Protein AF-A0A7V5NA47-F1 (afdb_monomer)

Sequence (516 aa):
MKNMGRFKSIQMPLVVGGFSLALGGSVAASQQMGKDVLAVFSSAESVLSFDLTQDVLPRDEIRARLSCYEVNHVSVDSAEGKQKAASSGVFWAPTMIVYRGEKEARRIERCADPQLVATFLDGKELAQASATGGSGGAAGGASDFKEDQECQTDTLNDAPSGDLDIVRICAAITQNRLRVRLDVSDPPSVQSAPRFNVFIDADDNEDTGYATATFKGADYVLQGGFLYKFKGTTPAEWKFDTVGQASVEVKGTSLRLSVPLNLLSGVGREMRIWCGSQTPKWEPADWAPQDSPLIVTVPKQGTSAAATASPSPTTAQQSASPTPQRTAEPESPEKTQSVSQAPSSEKHSETGKSSTSALPPLEGTNVVSLSDPQGDASPGGLDIVSAQLATAGDKLVIRVECAAAPVLNGIHIFFNSDGDAATGYGDGTRSGADFMIEGNTLYKHQTSVGTAWGWDALGALSPAPQVKGNTVTYTIPRSRIGLAEGKKIKVWFATTDASWNTVDTLPDGEAATYPE

Mean predicted aligned error: 17.99 Å

Nearest PDB structures (foldseek):
  2fwe-assembly1_A  TM=8.437E-01  e=6.146E-04  Escherichia coli
  1a8l-assembly1_A  TM=7.038E-01  e=2.540E-02  Pyrococcus furiosus
  1j08-assembly8_H  TM=7.257E-01  e=3.748E-02  Pyrococcus horikoshii
  2qgv-assembly1_A  TM=5.757E-01  e=8.156E-02  Shigella flexneri 2a str. 301
  4gwr-assembly1_A  TM=6.514E-01  e=2.477E-01  Homo sapiens

Foldseek 3Di:
DDDDDDDDDDDDDDDPDDDDPPPVPDPPDDPPQDQWAKEWEAEPPDPLSCLQVPQACPFPLNVVLCVSHNYHYAYCVDPVSVVVCVVVVHQAPGKMFIGNRPDTLDIDHSDSDNVVSSCVSVVHDDPDPDLDDDDDDDDPDCPDPDPPWQKDADPPQQFPDQLQAFGMWIWEDDPQKIKIKTFTRFQNRSNQQQQKKKFKQFQPDQQDEADDPQGGRGQWIQGNQWIWGGDDPHNPDPDTFTQGGWDWHGDGRMIMTIGRNVSPPNGHQKMFIKMWGADPVRHTRDIPPRHGTRIYGDPPPPPPPPPDPDDDDDDDDDDDDDDDDDDDDDDDDDDDDDDDDDDDDDDDDDDDDPPPPPDDDDDAPLKDKFADDPPQFAVPFWAWGIKIWHDDDQKIKIKTFTPFFDDQQQKKKFKLLVQDQAFFADPVQEGRGQWMDGRQWIWGAPGGGDNDPHTDTSTGAVVGWDTDTRMIMGMHRCVVSNNDPQGKMFMKMFGADSNRDTRDITPPGYTDIRTD

Structure (mmCIF, N/CA/C/O backbone):
data_AF-A0A7V5NA47-F1
#
_entry.id   AF-A0A7V5NA47-F1
#
loop_
_atom_site.group_PDB
_atom_site.id
_atom_site.type_symbol
_atom_site.label_atom_id
_atom_site.label_alt_id
_atom_site.label_comp_id
_atom_site.label_asym_id
_atom_site.label_entity_id
_atom_site.label_seq_id
_atom_site.pdbx_PDB_ins_code
_atom_site.Cartn_x
_atom_site.Cartn_y
_atom_site.Cartn_z
_atom_site.occupancy
_atom_site.B_iso_or_equiv
_atom_site.auth_seq_id
_atom_site.auth_comp_id
_atom_site.auth_asym_id
_atom_site.auth_atom_id
_atom_site.pdbx_PDB_model_num
ATOM 1 N N . MET A 1 1 ? -12.565 60.448 46.021 1.00 34.97 1 MET A N 1
ATOM 2 C CA . MET A 1 1 ? -13.467 59.968 44.952 1.00 34.97 1 MET A CA 1
ATOM 3 C C . MET A 1 1 ? -13.123 58.514 44.648 1.00 34.97 1 MET A C 1
ATOM 5 O O . MET A 1 1 ? -11.970 58.256 44.353 1.00 34.97 1 MET A O 1
ATOM 9 N N . LYS A 1 2 ? -14.129 57.631 44.788 1.00 37.38 2 LYS A N 1
ATOM 10 C CA . LYS A 1 2 ? -14.298 56.240 44.291 1.00 37.38 2 LYS A CA 1
ATOM 11 C C . LYS A 1 2 ? -13.161 55.229 44.567 1.00 37.38 2 LYS A C 1
ATOM 13 O O . LYS A 1 2 ? -12.129 55.268 43.924 1.00 37.38 2 LYS A O 1
ATOM 18 N N . ASN A 1 3 ? -13.243 54.424 45.630 1.00 28.73 3 ASN A N 1
ATOM 19 C CA . ASN A 1 3 ? -14.014 53.171 45.840 1.00 28.73 3 ASN A CA 1
ATOM 20 C C . ASN A 1 3 ? -13.321 51.875 45.365 1.00 28.73 3 ASN A C 1
ATOM 22 O O . ASN A 1 3 ? -13.377 51.521 44.197 1.00 28.73 3 ASN A O 1
ATOM 26 N N . MET A 1 4 ? -12.732 51.190 46.356 1.00 30.77 4 MET A N 1
ATOM 27 C CA . MET A 1 4 ? -12.852 49.767 46.729 1.00 30.77 4 MET A CA 1
ATOM 28 C C . MET A 1 4 ? -13.273 48.711 45.689 1.00 30.77 4 MET A C 1
ATOM 30 O O . MET A 1 4 ? -14.346 48.791 45.102 1.00 30.77 4 MET A O 1
ATOM 34 N N . GLY A 1 5 ? -12.544 47.586 45.700 1.00 27.36 5 GLY A N 1
ATOM 35 C CA . GLY A 1 5 ? -13.022 46.284 45.220 1.00 27.36 5 GLY A CA 1
ATOM 36 C C . GLY A 1 5 ? -12.142 45.118 45.679 1.00 27.36 5 GLY A C 1
ATOM 37 O O . GLY A 1 5 ? -11.164 44.792 45.027 1.00 27.36 5 GLY A O 1
ATOM 38 N N . ARG A 1 6 ? -12.488 44.515 46.823 1.00 30.70 6 ARG A N 1
ATOM 39 C CA . ARG A 1 6 ? -11.855 43.329 47.432 1.00 30.70 6 ARG A CA 1
ATOM 40 C C . ARG A 1 6 ? -11.928 42.103 46.508 1.00 30.70 6 ARG A C 1
ATOM 42 O O . ARG A 1 6 ? -13.005 41.790 46.008 1.00 30.70 6 ARG A O 1
ATOM 49 N N . PHE A 1 7 ? -10.835 41.344 46.415 1.00 27.11 7 PHE A N 1
ATOM 50 C CA . PHE A 1 7 ? -10.847 39.965 45.916 1.00 27.11 7 PHE A CA 1
ATOM 51 C C . PHE A 1 7 ? -11.615 39.064 46.895 1.00 27.11 7 PHE A C 1
ATOM 53 O O . PHE A 1 7 ? -11.240 38.933 48.061 1.00 27.11 7 PHE A O 1
ATOM 60 N N . LYS A 1 8 ? -12.703 38.449 46.422 1.00 27.84 8 LYS A N 1
ATOM 61 C CA . LYS A 1 8 ? -13.332 37.296 47.074 1.00 27.84 8 LYS A CA 1
ATOM 62 C C . LYS A 1 8 ? -12.746 36.029 46.460 1.00 27.84 8 LYS A C 1
ATOM 64 O O . LYS A 1 8 ? -12.849 35.824 45.256 1.00 27.84 8 LYS A O 1
ATOM 69 N N . SER A 1 9 ? -12.173 35.192 47.318 1.00 26.95 9 SER A N 1
ATOM 70 C CA . SER A 1 9 ? -11.954 33.771 47.059 1.00 26.95 9 SER A CA 1
ATOM 71 C C . SER A 1 9 ? -13.299 33.119 46.729 1.00 26.95 9 SER A C 1
ATOM 73 O O . SER A 1 9 ? -14.250 33.235 47.506 1.00 26.95 9 SER A O 1
ATOM 75 N N . ILE A 1 10 ? -13.382 32.479 45.565 1.00 24.34 10 ILE A N 1
ATOM 76 C CA . ILE A 1 10 ? -14.465 31.564 45.213 1.00 24.34 10 ILE A CA 1
ATOM 77 C C . ILE A 1 10 ? -13.856 30.166 45.273 1.00 24.34 10 ILE A C 1
ATOM 79 O O . ILE A 1 10 ? -13.072 29.783 44.409 1.00 24.34 10 ILE A O 1
ATOM 83 N N . GLN A 1 11 ? -14.211 29.415 46.315 1.00 26.20 11 GLN A N 1
ATOM 84 C CA . GLN A 1 11 ? -14.132 27.960 46.275 1.00 26.20 11 GLN A CA 1
ATOM 85 C C . GLN A 1 11 ? -15.131 27.478 45.221 1.00 26.20 11 GLN A C 1
ATOM 87 O O . GLN A 1 11 ? -16.330 27.725 45.353 1.00 26.20 11 GLN A O 1
ATOM 92 N N . MET A 1 12 ? -14.644 26.807 44.179 1.00 22.86 12 MET A N 1
ATOM 93 C CA . MET A 1 12 ? -15.502 26.024 43.297 1.00 22.86 12 MET A CA 1
ATOM 94 C C . MET A 1 12 ? -15.641 24.605 43.859 1.00 22.86 12 MET A C 1
ATOM 96 O O . MET A 1 12 ? -14.634 24.012 44.256 1.00 22.86 12 MET A O 1
ATOM 100 N N . PRO A 1 13 ? -16.862 24.052 43.927 1.00 25.59 13 PRO A N 1
ATOM 101 C CA . PRO A 1 13 ? -17.058 22.673 44.330 1.00 25.59 13 PRO A CA 1
ATOM 102 C C . PRO A 1 13 ? -16.537 21.728 43.244 1.00 25.59 13 PRO A C 1
ATOM 104 O O . PRO A 1 13 ? -16.765 21.930 42.052 1.00 25.59 13 PRO A O 1
ATOM 107 N N . LEU A 1 14 ? -15.863 20.670 43.691 1.00 24.83 14 LEU A N 1
ATOM 108 C CA . LEU A 1 14 ? -15.558 19.486 42.903 1.00 24.83 14 LEU A CA 1
ATOM 109 C C . LEU A 1 14 ? -16.890 18.830 42.505 1.00 24.83 14 LEU A C 1
ATOM 111 O O . LEU A 1 14 ? -17.514 18.133 43.304 1.00 24.83 14 LEU A O 1
ATOM 115 N N . VAL A 1 15 ? -17.353 19.092 41.285 1.00 24.06 15 VAL A N 1
ATOM 116 C CA . VAL A 1 15 ? -18.479 18.373 40.686 1.00 24.06 15 VAL A CA 1
ATOM 117 C C . VAL A 1 15 ? -17.900 17.173 39.948 1.00 24.06 15 VAL A C 1
ATOM 119 O O . VAL A 1 15 ? -17.405 17.290 38.832 1.00 24.06 15 VAL A O 1
ATOM 122 N N . VAL A 1 16 ? -17.959 16.004 40.586 1.00 30.02 16 VAL A N 1
ATOM 123 C CA . VAL A 1 16 ? -17.860 14.713 39.896 1.00 30.02 16 VAL A CA 1
ATOM 124 C C . VAL A 1 16 ? -19.196 14.513 39.181 1.00 30.02 16 VAL A C 1
ATOM 126 O O . VAL A 1 16 ? -20.137 13.949 39.732 1.00 30.02 16 VAL A O 1
ATOM 129 N N . GLY A 1 17 ? -19.318 15.102 37.994 1.00 25.59 17 GLY A N 1
ATOM 130 C CA . GLY A 1 17 ? -20.499 14.993 37.147 1.00 25.59 17 GLY A CA 1
ATOM 131 C C . GLY A 1 17 ? -20.258 13.960 36.059 1.00 25.59 17 GLY A C 1
ATOM 132 O O . GLY A 1 17 ? -19.469 14.207 35.151 1.00 25.59 17 GLY A O 1
ATOM 133 N N . GLY A 1 18 ? -20.945 12.820 36.142 1.00 31.19 18 GLY A N 1
ATOM 134 C CA . GLY A 1 18 ? -21.136 11.946 34.989 1.00 31.19 18 GLY A CA 1
ATOM 135 C C . GLY A 1 18 ? -21.834 12.740 33.888 1.00 31.19 18 GLY A C 1
ATOM 136 O O . GLY A 1 18 ? -22.970 13.178 34.061 1.00 31.19 18 GLY A O 1
ATOM 137 N N . PHE A 1 19 ? -21.120 12.988 32.794 1.00 28.86 19 PHE A N 1
ATOM 138 C CA . PHE A 1 19 ? -21.652 13.667 31.621 1.00 28.86 19 PHE A CA 1
ATOM 139 C C . PHE A 1 19 ? -22.319 12.624 30.723 1.00 28.86 19 PHE A C 1
ATOM 141 O O . PHE A 1 19 ? -21.643 11.768 30.161 1.00 28.86 19 PHE A O 1
ATOM 148 N N . SER A 1 20 ? -23.646 12.698 30.612 1.00 31.33 20 SER A N 1
ATOM 149 C CA . SER A 1 20 ? -24.410 11.946 29.617 1.00 31.33 20 SER A CA 1
ATOM 150 C C . SER A 1 20 ? -24.349 12.696 28.286 1.00 31.33 20 SER A C 1
ATOM 152 O O . SER A 1 20 ? -24.571 13.911 28.226 1.00 31.33 20 SER A O 1
ATOM 154 N N . LEU A 1 21 ? -23.997 11.973 27.225 1.00 32.28 21 LEU A N 1
ATOM 155 C CA . LEU A 1 21 ? -24.004 12.457 25.850 1.00 32.28 21 LEU A CA 1
ATOM 156 C C . LEU A 1 21 ? -25.456 12.705 25.419 1.00 32.28 21 LEU A C 1
ATOM 158 O O . LEU A 1 21 ? -26.152 11.804 24.956 1.00 32.28 21 LEU A O 1
ATOM 162 N N . ALA A 1 22 ? -25.920 13.948 25.538 1.00 33.22 22 ALA A N 1
ATOM 163 C CA . ALA A 1 22 ? -27.143 14.380 24.877 1.00 33.22 22 ALA A CA 1
ATOM 164 C C . ALA A 1 22 ? -26.855 14.563 23.377 1.00 33.22 22 ALA A C 1
ATOM 166 O O . ALA A 1 22 ? -26.505 15.649 22.915 1.00 33.22 22 ALA A O 1
ATOM 167 N N . LEU A 1 23 ? -26.977 13.475 22.613 1.00 38.84 23 LEU A N 1
ATOM 168 C CA . LEU A 1 23 ? -27.131 13.537 21.162 1.00 38.84 23 LEU A CA 1
ATOM 169 C C . LEU A 1 23 ? -28.369 14.400 20.866 1.00 38.84 23 LEU A C 1
ATOM 171 O O . LEU A 1 23 ? -29.451 14.146 21.390 1.00 38.84 23 LEU A O 1
ATOM 175 N N . GLY A 1 24 ? -28.200 15.452 20.062 1.00 36.22 24 GLY A N 1
ATOM 176 C CA . GLY A 1 24 ? -29.215 16.467 19.731 1.00 36.22 24 GLY A CA 1
ATOM 177 C C . GLY A 1 24 ? -30.384 15.983 18.860 1.00 36.22 24 GLY A C 1
ATOM 178 O O . GLY A 1 24 ? -30.924 16.751 18.073 1.00 36.22 24 GLY A O 1
ATOM 179 N N . GLY A 1 25 ? -30.775 14.722 19.007 1.00 37.31 25 GLY A N 1
ATOM 180 C CA . GLY A 1 25 ? -32.021 14.125 18.552 1.00 37.31 25 GLY A CA 1
ATOM 181 C C . GLY A 1 25 ? -32.412 13.089 19.602 1.00 37.31 25 GLY A C 1
ATOM 182 O O . GLY A 1 25 ? -31.597 12.256 19.975 1.00 37.31 25 GLY A O 1
ATOM 183 N N . SER A 1 26 ? -33.618 13.194 20.152 1.00 37.66 26 SER A N 1
ATOM 184 C CA . SER A 1 26 ? -34.122 12.365 21.253 1.00 37.66 26 SER A CA 1
ATOM 185 C C . SER A 1 26 ? -33.936 10.851 21.015 1.00 37.66 26 SER A C 1
ATOM 187 O O . SER A 1 26 ? -34.783 10.219 20.389 1.00 37.66 26 SER A O 1
ATOM 189 N N . VAL A 1 27 ? -32.895 10.260 21.616 1.00 42.00 27 VAL A N 1
ATOM 190 C CA . VAL A 1 27 ? -32.717 8.798 21.808 1.00 42.00 27 VAL A CA 1
ATOM 191 C C . VAL A 1 27 ? -33.336 8.333 23.145 1.00 42.00 27 VAL A C 1
ATOM 193 O O . VAL A 1 27 ? -33.217 7.185 23.560 1.00 42.00 27 VAL A O 1
ATOM 196 N N . ALA A 1 28 ? -34.058 9.203 23.852 1.00 41.97 28 ALA A N 1
ATOM 197 C CA . ALA A 1 28 ? -34.650 8.884 25.147 1.00 41.97 28 ALA A CA 1
ATOM 198 C C . ALA A 1 28 ? -36.155 8.592 25.031 1.00 41.97 28 ALA A C 1
ATOM 200 O O . ALA A 1 28 ? -36.958 9.426 25.431 1.00 41.97 28 ALA A O 1
ATOM 201 N N . ALA A 1 29 ? -36.523 7.428 24.473 1.00 41.09 29 ALA A N 1
ATOM 202 C CA . ALA A 1 29 ? -37.705 6.630 24.865 1.00 41.09 29 ALA A CA 1
ATOM 203 C C . ALA A 1 29 ? -38.010 5.497 23.860 1.00 41.09 29 ALA A C 1
ATOM 205 O O . ALA A 1 29 ? -39.002 5.532 23.138 1.00 41.09 29 ALA A O 1
ATOM 206 N N . SER A 1 30 ? -37.193 4.444 23.850 1.00 33.66 30 SER A N 1
ATOM 207 C CA . SER A 1 30 ? -37.651 3.102 23.470 1.00 33.66 30 SER A CA 1
ATOM 208 C C . SER A 1 30 ? -36.716 2.070 24.095 1.00 33.66 30 SER A C 1
ATOM 210 O O . SER A 1 30 ? -35.628 1.822 23.593 1.00 33.66 30 SER A O 1
ATOM 212 N N . GLN A 1 31 ? -37.129 1.466 25.213 1.00 41.38 31 GLN A N 1
ATOM 213 C CA . GLN A 1 31 ? -36.513 0.244 25.752 1.00 41.38 31 GLN A CA 1
ATOM 214 C C . GLN A 1 31 ? -36.978 -0.993 24.953 1.00 41.38 31 GLN A C 1
ATOM 216 O O . GLN A 1 31 ? -37.387 -2.005 25.516 1.00 41.38 31 GLN A O 1
ATOM 221 N N . GLN A 1 32 ? -36.930 -0.929 23.622 1.00 47.22 32 GLN A N 1
ATOM 222 C CA . GLN A 1 32 ? -36.610 -2.123 22.839 1.00 47.22 32 GLN A CA 1
ATOM 223 C C . GLN A 1 32 ? -35.100 -2.318 22.951 1.00 47.22 32 GLN A C 1
ATOM 225 O O . GLN A 1 32 ? -34.387 -1.326 23.051 1.00 47.22 32 GLN A O 1
ATOM 230 N N . MET A 1 33 ? -34.609 -3.561 22.997 1.00 54.34 33 MET A N 1
ATOM 231 C CA . MET A 1 33 ? -33.167 -3.847 23.031 1.00 54.34 33 MET A CA 1
ATOM 232 C C . MET A 1 33 ? -32.470 -3.042 21.924 1.00 54.34 33 MET A C 1
ATOM 234 O O . MET A 1 33 ? -32.612 -3.366 20.746 1.00 54.34 33 MET A O 1
ATOM 238 N N . GLY A 1 34 ? -31.849 -1.923 22.311 1.00 77.31 34 GLY A N 1
ATOM 239 C CA . GLY A 1 34 ? -31.436 -0.876 21.386 1.00 77.31 34 GLY A CA 1
ATOM 240 C C . GLY A 1 34 ? -30.358 -1.411 20.466 1.00 77.31 34 GLY A C 1
ATOM 241 O O . GLY A 1 34 ? -29.448 -2.099 20.930 1.00 77.31 34 GLY A O 1
ATOM 242 N N . LYS A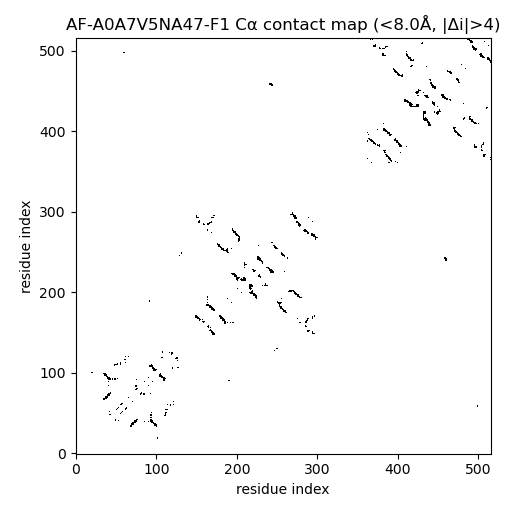 1 35 ? -30.480 -1.133 19.167 1.00 88.88 35 LYS A N 1
ATOM 243 C CA . LYS A 1 35 ? -29.414 -1.449 18.217 1.00 88.88 35 LYS A CA 1
ATOM 244 C C . LYS A 1 35 ? -28.118 -0.777 18.680 1.00 88.88 35 LYS A C 1
ATOM 246 O O . LYS A 1 35 ? -28.152 0.337 19.202 1.00 88.88 35 LYS A O 1
ATOM 251 N N . ASP A 1 36 ? -26.989 -1.455 18.484 1.00 95.38 36 ASP A N 1
ATOM 252 C CA . ASP A 1 36 ? -25.677 -0.835 18.670 1.00 95.38 36 ASP A CA 1
ATOM 253 C C . ASP A 1 36 ? -25.572 0.378 17.706 1.00 95.38 36 ASP A C 1
ATOM 255 O O . ASP A 1 36 ? -26.067 0.336 16.574 1.00 95.38 36 ASP A O 1
ATOM 259 N N . VAL A 1 37 ? -24.950 1.473 18.145 1.00 96.06 37 VAL A N 1
ATOM 260 C CA . VAL A 1 37 ? -24.792 2.701 17.344 1.00 96.06 37 VAL A CA 1
ATOM 261 C C . VAL A 1 37 ? -23.436 2.668 16.654 1.00 96.06 37 VAL A C 1
ATOM 263 O O . VAL A 1 37 ? -22.420 2.493 17.319 1.00 96.06 37 VAL A O 1
ATOM 266 N N . LEU A 1 38 ? -23.391 2.870 15.340 1.00 96.12 38 LEU A N 1
ATOM 267 C CA . LEU A 1 38 ? -22.150 2.981 14.576 1.00 96.12 38 LEU A CA 1
ATOM 268 C C . LEU A 1 38 ? -21.901 4.443 14.205 1.00 96.12 38 LEU A C 1
ATOM 270 O O . LEU A 1 38 ? -22.571 4.984 13.330 1.00 96.12 38 LEU A O 1
ATOM 274 N N . ALA A 1 39 ? -20.913 5.076 14.825 1.00 95.94 39 ALA A N 1
ATOM 275 C CA . ALA A 1 39 ? -20.448 6.395 14.425 1.00 95.94 39 ALA A CA 1
ATOM 276 C C . ALA A 1 39 ? -19.370 6.268 13.339 1.00 95.94 39 ALA A C 1
ATOM 278 O O . ALA A 1 39 ? -18.345 5.623 13.558 1.00 95.94 39 ALA A O 1
ATOM 279 N N . VAL A 1 40 ? -19.591 6.888 12.180 1.00 94.94 40 VAL A N 1
ATOM 280 C CA . VAL A 1 40 ? -18.645 6.939 11.059 1.00 94.94 40 VAL A CA 1
ATOM 281 C C . VAL A 1 40 ? -18.149 8.370 10.914 1.00 94.94 40 VAL A C 1
ATOM 283 O O . VAL A 1 40 ? -18.893 9.250 10.490 1.00 94.94 40 VAL A O 1
ATOM 286 N N . PHE A 1 41 ? -16.894 8.600 11.271 1.00 93.81 41 PHE A N 1
ATOM 287 C CA . PHE A 1 41 ? -16.226 9.888 11.151 1.00 93.81 41 PHE A CA 1
ATOM 288 C C . PHE A 1 41 ? -15.474 9.948 9.825 1.00 93.81 41 PHE A C 1
ATOM 290 O O . PHE A 1 41 ? -14.665 9.064 9.551 1.00 93.81 41 PHE A O 1
ATOM 297 N N . SER A 1 42 ? -15.713 10.978 9.019 1.00 90.81 42 SER A N 1
ATOM 298 C CA . SER A 1 42 ? -15.091 11.172 7.701 1.00 90.81 42 SER A CA 1
ATOM 299 C C . SER A 1 42 ? -14.651 12.624 7.502 1.00 90.81 42 SER A C 1
ATOM 301 O O . SER A 1 42 ? -15.175 13.528 8.154 1.00 90.81 42 SER A O 1
ATOM 303 N N . SER A 1 43 ? -13.674 12.854 6.624 1.00 85.38 43 SER A N 1
ATOM 304 C CA . SER A 1 43 ? -13.206 14.189 6.228 1.00 85.38 43 SER A CA 1
ATOM 305 C C . SER A 1 43 ? -13.149 14.287 4.711 1.00 85.38 43 SER A C 1
ATOM 307 O O . SER A 1 43 ? -12.629 13.383 4.061 1.00 85.38 43 SER A O 1
ATOM 309 N N . ALA A 1 44 ? -13.627 15.392 4.147 1.00 77.44 44 ALA A N 1
ATOM 310 C CA . ALA A 1 44 ? -13.521 15.677 2.719 1.00 77.44 44 ALA A CA 1
ATOM 311 C C . ALA A 1 44 ? -12.063 15.822 2.241 1.00 77.44 44 ALA A C 1
ATOM 313 O O . ALA A 1 44 ? -11.791 15.670 1.054 1.00 77.44 44 A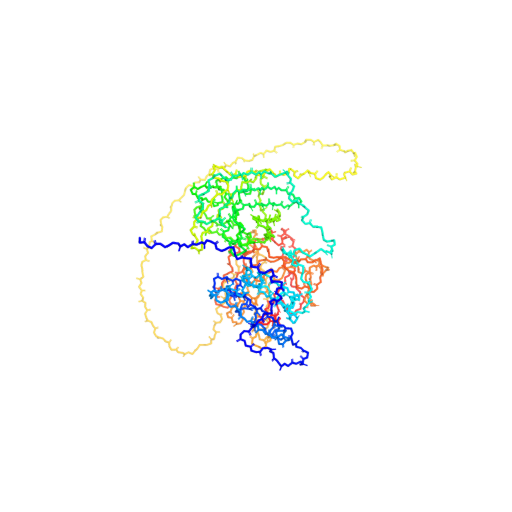LA A O 1
ATOM 314 N N . GLU A 1 45 ? -11.127 16.096 3.153 1.00 64.81 45 GLU A N 1
ATOM 315 C CA . GLU A 1 45 ? -9.697 16.239 2.853 1.00 64.81 45 GLU A CA 1
ATOM 316 C C . GLU A 1 45 ? -8.937 14.900 2.909 1.00 64.81 45 GLU A C 1
ATOM 318 O O . GLU A 1 45 ? -7.765 14.832 2.543 1.00 64.81 45 GLU A O 1
ATOM 323 N N . SER A 1 46 ? -9.581 13.820 3.365 1.00 71.56 46 SER A N 1
ATOM 324 C CA . SER A 1 46 ? -8.958 12.502 3.508 1.00 71.56 46 SER A CA 1
ATOM 325 C C . SER A 1 46 ? -9.322 11.593 2.336 1.00 71.56 46 SER A C 1
ATOM 327 O O . SER A 1 46 ? -10.478 11.200 2.188 1.00 71.56 46 SER A O 1
ATOM 329 N N . VAL A 1 47 ? -8.319 11.187 1.547 1.00 60.53 47 VAL A N 1
ATOM 330 C CA . VAL A 1 47 ? -8.488 10.202 0.458 1.00 60.53 47 VAL A CA 1
ATOM 331 C C . VAL A 1 47 ? -9.108 8.909 0.989 1.00 60.53 47 VAL A C 1
ATOM 333 O O . VAL A 1 47 ? -10.092 8.432 0.447 1.00 60.53 47 VAL A O 1
ATOM 336 N N . LEU A 1 48 ? -8.654 8.424 2.146 1.00 61.38 48 LEU A N 1
ATOM 337 C CA . LEU A 1 48 ? -9.244 7.242 2.779 1.00 61.38 48 LEU A CA 1
ATOM 338 C C . LEU A 1 48 ? -10.716 7.450 3.171 1.00 61.38 48 LEU A C 1
ATOM 340 O O . LEU A 1 48 ? -11.487 6.499 3.212 1.00 61.38 48 LEU A O 1
ATOM 344 N N . SER A 1 49 ? -11.131 8.678 3.500 1.00 77.19 49 SER A N 1
ATOM 345 C CA . SER A 1 49 ? -12.545 8.958 3.781 1.00 77.19 49 SER A CA 1
ATOM 346 C C . SER A 1 49 ? -13.373 8.954 2.504 1.00 77.19 49 SER A C 1
ATOM 348 O O . SER A 1 49 ? -14.527 8.527 2.538 1.00 77.19 49 SER A O 1
ATOM 350 N N . PHE A 1 50 ? -12.795 9.405 1.390 1.00 73.56 50 PHE A N 1
ATOM 351 C CA . PHE A 1 50 ? -13.407 9.264 0.077 1.00 73.56 50 PHE A CA 1
ATOM 352 C C . PHE A 1 50 ? -13.585 7.781 -0.262 1.00 73.56 50 PHE A C 1
ATOM 354 O O . PHE A 1 50 ? -14.725 7.359 -0.435 1.00 73.56 50 PHE A O 1
ATOM 361 N N . ASP A 1 51 ? -12.517 6.983 -0.198 1.00 66.25 51 ASP A N 1
ATOM 362 C CA . ASP A 1 51 ? -12.556 5.540 -0.467 1.00 66.25 51 ASP A CA 1
ATOM 363 C C . ASP A 1 51 ? -13.585 4.837 0.439 1.00 66.25 51 ASP A C 1
ATOM 365 O O . ASP A 1 51 ? -14.456 4.101 -0.027 1.00 66.25 51 ASP A O 1
ATOM 369 N N . LEU A 1 52 ? -13.584 5.127 1.749 1.00 77.75 52 LEU A N 1
ATOM 370 C CA . LEU A 1 52 ? -14.561 4.544 2.670 1.00 77.75 52 LEU A CA 1
ATOM 371 C C . LEU A 1 52 ? -15.999 4.921 2.278 1.00 77.75 52 LEU A C 1
ATOM 373 O O . LEU A 1 52 ? -16.876 4.060 2.230 1.00 77.75 52 LEU A O 1
ATOM 377 N N . THR A 1 53 ? -16.274 6.204 2.036 1.00 82.12 53 THR A N 1
ATOM 378 C CA . THR A 1 53 ? -17.653 6.681 1.833 1.00 82.12 53 THR A CA 1
ATOM 379 C C . THR A 1 53 ? -18.204 6.405 0.440 1.00 82.12 53 THR A C 1
ATOM 381 O O . THR A 1 53 ? -19.412 6.196 0.320 1.00 82.12 53 THR A O 1
ATOM 384 N N . GLN A 1 54 ? -17.355 6.392 -0.587 1.00 78.62 54 GLN A N 1
ATOM 385 C CA . GLN A 1 54 ? -17.754 6.207 -1.981 1.00 78.62 54 GLN A CA 1
ATOM 386 C C . GLN A 1 54 ? -17.598 4.761 -2.457 1.00 78.62 54 GLN A C 1
ATOM 388 O O . GLN A 1 54 ? -18.457 4.289 -3.198 1.00 78.62 54 GLN A O 1
ATOM 393 N N . ASP A 1 55 ? -16.583 4.033 -1.982 1.00 68.38 55 ASP A N 1
ATOM 394 C CA . ASP A 1 55 ? -16.243 2.716 -2.540 1.00 68.38 55 ASP A CA 1
ATOM 395 C C . ASP A 1 55 ? -16.534 1.553 -1.588 1.00 68.38 55 ASP A C 1
ATOM 397 O O . ASP A 1 55 ? -16.787 0.433 -2.038 1.00 68.38 55 ASP A O 1
ATOM 401 N N . VAL A 1 56 ? -16.507 1.781 -0.271 1.00 84.25 56 VAL A N 1
ATOM 402 C CA . VAL A 1 56 ? -16.649 0.707 0.730 1.00 84.25 56 VAL A CA 1
ATOM 403 C C . VAL A 1 56 ? -18.054 0.649 1.321 1.00 84.25 56 VAL A C 1
ATOM 405 O O . VAL A 1 56 ? -18.726 -0.374 1.218 1.00 84.25 56 VAL A O 1
ATOM 408 N N . LEU A 1 57 ? -18.526 1.732 1.946 1.00 87.88 57 LEU A N 1
ATOM 409 C CA . LEU A 1 57 ? -19.840 1.770 2.600 1.00 87.88 57 LEU A CA 1
ATOM 410 C C . LEU A 1 57 ? -21.013 1.515 1.637 1.00 87.88 57 LEU A C 1
ATOM 412 O O . LEU A 1 57 ? -22.018 0.955 2.085 1.00 87.88 57 LEU A O 1
ATOM 416 N N . PRO A 1 58 ? -20.942 1.890 0.342 1.00 91.50 58 PRO A N 1
ATOM 417 C CA . PRO A 1 58 ? -22.004 1.574 -0.605 1.00 91.50 58 PRO A CA 1
ATOM 418 C C . PRO A 1 58 ? -22.095 0.103 -1.016 1.00 91.50 58 PRO A C 1
ATOM 420 O O . PRO A 1 58 ? -23.135 -0.266 -1.560 1.00 91.50 58 PRO A O 1
ATOM 423 N N . ARG A 1 59 ? -21.073 -0.728 -0.753 1.00 83.00 59 ARG A N 1
ATOM 424 C CA . ARG A 1 59 ? -21.082 -2.153 -1.123 1.00 83.00 59 ARG A CA 1
ATOM 425 C C . ARG A 1 59 ? -22.236 -2.879 -0.449 1.00 83.00 59 ARG A C 1
ATOM 427 O O . ARG A 1 59 ? -22.461 -2.711 0.752 1.00 83.00 59 ARG A O 1
ATOM 434 N N . ASP A 1 60 ? -22.935 -3.725 -1.198 1.00 88.56 60 ASP A N 1
ATOM 435 C CA . ASP A 1 60 ? -24.141 -4.404 -0.712 1.00 88.56 60 ASP A CA 1
ATOM 436 C C . ASP A 1 60 ? -23.865 -5.266 0.523 1.00 88.56 60 ASP A C 1
ATOM 438 O O . ASP A 1 60 ? -24.625 -5.241 1.494 1.00 88.56 60 ASP A O 1
ATOM 442 N N . GLU A 1 61 ? -22.725 -5.955 0.542 1.00 86.69 61 GLU A N 1
ATOM 443 C CA . GLU A 1 61 ? -22.309 -6.767 1.682 1.00 86.69 61 GLU A CA 1
ATOM 444 C C . GLU A 1 61 ? -22.031 -5.941 2.954 1.00 86.69 61 GLU A C 1
ATOM 446 O O . GLU A 1 61 ? -22.257 -6.414 4.072 1.00 86.69 61 GLU A O 1
ATOM 451 N N . ILE A 1 62 ? -21.571 -4.694 2.809 1.00 90.81 62 ILE A N 1
ATOM 452 C CA . ILE A 1 62 ? -21.330 -3.775 3.922 1.00 90.81 62 ILE A CA 1
ATOM 453 C C . ILE A 1 62 ? -22.658 -3.163 4.352 1.00 90.81 62 ILE A C 1
ATOM 455 O O . ILE A 1 62 ? -22.968 -3.170 5.541 1.00 90.81 62 ILE A O 1
ATOM 459 N N . ARG A 1 63 ? -23.506 -2.731 3.410 1.00 91.38 63 ARG A N 1
ATOM 460 C CA . ARG A 1 63 ? -24.862 -2.230 3.691 1.00 91.38 63 ARG A CA 1
ATOM 461 C C . ARG A 1 63 ? -25.710 -3.233 4.463 1.00 91.38 63 ARG A C 1
ATOM 463 O O . ARG A 1 63 ? -26.390 -2.846 5.415 1.00 91.38 63 ARG A O 1
ATOM 470 N N . ALA A 1 64 ? -25.639 -4.512 4.099 1.00 88.75 64 ALA A N 1
ATOM 471 C CA . ALA A 1 64 ? -26.322 -5.578 4.821 1.00 88.75 64 ALA A CA 1
ATOM 472 C C . ALA A 1 64 ? -25.895 -5.612 6.298 1.00 88.75 64 ALA A C 1
ATOM 474 O O . ALA A 1 64 ? -26.750 -5.647 7.184 1.00 88.75 64 ALA A O 1
ATOM 475 N N . ARG A 1 65 ? -24.592 -5.498 6.582 1.00 93.12 65 ARG A N 1
ATOM 476 C CA . ARG A 1 65 ? -24.051 -5.443 7.952 1.00 93.12 65 ARG A CA 1
ATOM 477 C C . ARG A 1 65 ? -24.399 -4.143 8.673 1.00 93.12 65 ARG A C 1
ATOM 479 O O . ARG A 1 65 ? -24.756 -4.171 9.848 1.00 93.12 65 ARG A O 1
ATOM 486 N N . LEU A 1 66 ? -24.359 -3.010 7.972 1.00 92.19 66 LEU A N 1
ATOM 487 C CA . LEU A 1 66 ? -24.743 -1.699 8.502 1.00 92.19 66 LEU A CA 1
ATOM 488 C C . LEU A 1 66 ? -26.202 -1.674 8.981 1.00 92.19 66 LEU A C 1
ATOM 490 O O . LEU A 1 66 ? -26.506 -0.958 9.929 1.00 92.19 66 LEU A O 1
ATOM 494 N N . SER A 1 67 ? -27.092 -2.488 8.399 1.00 92.88 67 SER A N 1
ATOM 495 C CA . SER A 1 67 ? -28.506 -2.572 8.807 1.00 92.88 67 SER A CA 1
ATOM 496 C C . SER A 1 67 ? -28.722 -3.047 10.259 1.00 92.88 67 SER A C 1
ATOM 498 O O . SER A 1 67 ? -29.776 -2.785 10.864 1.00 92.88 67 SER A O 1
ATOM 500 N N . CYS A 1 68 ? -27.711 -3.699 10.844 1.00 92.06 68 CYS A N 1
ATOM 501 C CA . CYS A 1 68 ? -27.677 -4.107 12.248 1.00 92.06 68 CYS A CA 1
ATOM 502 C C . CYS A 1 68 ? -27.411 -2.936 13.209 1.00 92.06 68 CYS A C 1
ATOM 504 O O . CYS A 1 68 ? -27.657 -3.078 14.406 1.00 92.06 68 CYS A O 1
ATOM 506 N N . TYR A 1 69 ? -26.953 -1.793 12.694 1.00 94.12 69 TYR A N 1
ATOM 507 C CA . TYR A 1 69 ? -26.551 -0.623 13.468 1.00 94.12 69 TYR A CA 1
ATOM 508 C C . TYR A 1 69 ? -27.492 0.561 13.245 1.00 94.12 69 TYR A C 1
ATOM 510 O O . TYR A 1 69 ? -28.133 0.696 12.201 1.00 94.12 69 TYR A O 1
ATOM 518 N N . GLU A 1 70 ? -27.545 1.461 14.222 1.00 94.88 70 GLU A N 1
ATOM 519 C CA . GLU A 1 70 ? -27.963 2.842 13.984 1.00 94.88 70 GLU A CA 1
ATOM 520 C C . GLU A 1 70 ? -26.737 3.639 13.521 1.00 94.88 70 GLU A C 1
ATOM 522 O O . GLU A 1 70 ? -25.825 3.902 14.306 1.00 94.88 70 GLU A O 1
ATOM 527 N N . VAL A 1 71 ? -26.664 3.955 12.225 1.00 94.19 71 VAL A N 1
ATOM 528 C CA . VAL A 1 71 ? -25.473 4.575 11.624 1.00 94.19 71 VAL A CA 1
ATOM 529 C C . VAL A 1 71 ? -25.544 6.097 11.721 1.00 94.19 71 VAL A C 1
ATOM 531 O O . VAL A 1 71 ? -26.403 6.729 11.112 1.00 94.19 71 VAL A O 1
ATOM 534 N N . ASN A 1 72 ? -24.584 6.685 12.428 1.00 94.69 72 ASN A N 1
ATOM 535 C CA . ASN A 1 72 ? -24.404 8.122 12.584 1.00 94.69 72 ASN A CA 1
ATOM 536 C C . ASN A 1 72 ? -23.162 8.581 11.821 1.00 94.69 72 ASN A C 1
ATOM 538 O O . ASN A 1 72 ? -22.034 8.318 12.233 1.00 94.69 72 ASN A O 1
ATOM 542 N N . HIS A 1 73 ? -23.357 9.296 10.718 1.00 94.12 73 HIS A N 1
ATOM 543 C CA . HIS A 1 73 ? -22.251 9.852 9.946 1.00 94.12 73 HIS A CA 1
ATOM 544 C C . HIS A 1 73 ? -21.869 11.247 10.462 1.00 94.12 73 HIS A C 1
ATOM 546 O O . HIS A 1 73 ? -22.719 12.128 10.594 1.00 94.12 73 HIS A O 1
ATOM 552 N N . VAL A 1 74 ? -20.584 11.455 10.746 1.00 92.88 74 VAL A N 1
ATOM 553 C CA . VAL A 1 74 ? -20.032 12.694 11.302 1.00 92.88 74 VAL A CA 1
ATOM 554 C C . VAL A 1 74 ? -18.922 13.203 10.382 1.00 92.88 74 VAL A C 1
ATOM 556 O O . VAL A 1 74 ? -17.820 12.664 10.373 1.00 92.88 74 VAL A O 1
ATOM 559 N N . SER A 1 75 ? -19.185 14.277 9.631 1.00 92.12 75 SER A N 1
ATOM 560 C CA . SER A 1 75 ? -18.117 14.983 8.905 1.00 92.12 75 SER A CA 1
ATOM 561 C C . SER A 1 75 ? -17.298 15.821 9.885 1.00 92.12 75 SER A C 1
ATOM 563 O O . SER A 1 75 ? -17.830 16.743 10.512 1.00 92.12 75 SER A O 1
ATOM 565 N N . VAL A 1 76 ? -16.001 15.525 9.996 1.00 88.50 76 VAL A N 1
ATOM 566 C CA . VAL A 1 76 ? -15.062 16.230 10.887 1.00 88.50 76 VAL A CA 1
ATOM 567 C C . VAL A 1 76 ? -14.553 17.551 10.305 1.00 88.50 76 VAL A C 1
ATOM 569 O O . VAL A 1 76 ? -13.730 18.221 10.922 1.00 88.50 76 VAL A O 1
ATOM 572 N N . ASP A 1 77 ? -15.059 17.969 9.146 1.00 82.75 77 ASP A N 1
ATOM 573 C CA . ASP A 1 77 ? -14.686 19.243 8.524 1.00 82.75 77 ASP A CA 1
ATOM 574 C C . ASP A 1 77 ? -15.463 20.418 9.150 1.00 82.75 77 ASP A C 1
ATOM 576 O O . ASP A 1 77 ? -14.981 21.552 9.201 1.00 82.75 77 ASP A O 1
ATOM 580 N N . SER A 1 78 ? -16.647 20.139 9.710 1.00 89.88 78 SER A N 1
ATOM 581 C CA . SER A 1 78 ? -17.494 21.117 10.407 1.00 89.88 78 SER A CA 1
ATOM 582 C C . SER A 1 78 ? -17.050 21.363 11.857 1.00 89.88 78 SER A C 1
ATOM 584 O O . SER A 1 78 ? -16.508 20.475 12.510 1.00 89.88 78 SER A O 1
ATOM 586 N N . ALA A 1 79 ? -17.324 22.552 12.413 1.00 87.50 79 ALA A N 1
ATOM 587 C CA . ALA A 1 79 ? -16.998 22.864 13.813 1.00 87.50 79 ALA A CA 1
ATOM 588 C C . ALA A 1 79 ? -17.669 21.896 14.810 1.00 87.50 79 ALA A C 1
ATOM 590 O O . ALA A 1 79 ? -17.025 21.422 15.745 1.00 87.50 79 ALA A O 1
ATOM 591 N N . GLU A 1 80 ? -18.938 21.551 14.571 1.00 91.69 80 GLU A N 1
ATOM 592 C CA . GLU A 1 80 ? -19.670 20.564 15.371 1.00 91.69 80 GLU A CA 1
ATOM 593 C C . GLU A 1 80 ? -19.051 19.164 15.242 1.00 91.69 80 GLU A C 1
ATOM 595 O O . GLU A 1 80 ? -18.856 18.472 16.240 1.00 91.69 80 GLU A O 1
ATOM 600 N N . GLY A 1 81 ? -18.695 18.749 14.024 1.00 88.94 81 GLY A N 1
ATOM 601 C CA . GLY A 1 81 ? -18.048 17.465 13.777 1.00 88.94 81 GLY A CA 1
ATOM 602 C C . GLY A 1 81 ? -16.677 17.347 14.434 1.00 88.94 81 GLY A C 1
ATOM 603 O O . GLY A 1 81 ? -16.388 16.317 15.037 1.00 88.94 81 GLY A O 1
ATOM 604 N N . LYS A 1 82 ? -15.868 18.415 14.410 1.00 82.19 82 LYS A N 1
ATOM 605 C CA . LYS A 1 82 ? -14.593 18.489 15.146 1.00 82.19 82 LYS A CA 1
ATOM 606 C C . LYS A 1 82 ? -14.803 18.326 16.644 1.00 82.19 82 LYS A C 1
ATOM 608 O O . LYS A 1 82 ? -14.077 17.564 17.276 1.00 82.19 82 LYS A O 1
ATOM 613 N N . GLN A 1 83 ? -15.815 18.991 17.205 1.00 87.50 83 GLN A N 1
ATOM 614 C CA . GLN A 1 83 ? -16.156 18.855 18.620 1.00 87.50 83 GLN A CA 1
ATOM 615 C C . GLN A 1 83 ? -16.585 17.420 18.963 1.00 87.50 83 GLN A C 1
ATOM 617 O O . GLN A 1 83 ? -16.101 16.871 19.950 1.00 87.50 83 GLN A O 1
ATOM 622 N N . LYS A 1 84 ? -17.436 16.794 18.137 1.00 87.94 84 LYS A N 1
ATOM 623 C CA . LYS A 1 84 ? -17.866 15.395 18.315 1.00 87.94 84 LYS A CA 1
ATOM 624 C C . LYS A 1 84 ? -16.713 14.405 18.179 1.00 87.94 84 LYS A C 1
ATOM 626 O O . LYS A 1 84 ? -16.641 13.448 18.949 1.00 87.94 84 LYS A O 1
ATOM 631 N N . ALA A 1 85 ? -15.823 14.620 17.213 1.00 82.88 85 ALA A N 1
ATOM 632 C CA . ALA A 1 85 ? -14.636 13.796 17.034 1.00 82.88 85 ALA A CA 1
ATOM 633 C C . ALA A 1 85 ? -13.739 13.893 18.274 1.00 82.88 85 ALA A C 1
ATOM 635 O O . ALA A 1 85 ? -13.456 12.875 18.900 1.00 82.88 85 ALA A O 1
ATOM 636 N N . ALA A 1 86 ? -13.425 15.114 18.719 1.00 78.25 86 ALA A N 1
ATOM 637 C CA . ALA A 1 86 ? -12.631 15.352 19.921 1.00 78.25 86 ALA A CA 1
ATOM 638 C C . ALA A 1 86 ? -13.252 14.721 21.182 1.00 78.25 86 ALA A C 1
ATOM 640 O O . ALA A 1 86 ? -12.550 14.042 21.929 1.00 78.25 86 ALA A O 1
ATOM 641 N N . SER A 1 87 ? -14.565 14.871 21.406 1.00 83.75 87 SER A N 1
ATOM 642 C CA . SER A 1 87 ? -15.240 14.265 22.566 1.00 83.75 87 SER A CA 1
ATOM 643 C C . SER A 1 87 ? -15.280 12.737 22.518 1.00 83.75 87 SER A C 1
ATOM 645 O O . SER A 1 87 ? -15.391 12.097 23.558 1.00 83.75 87 SER A O 1
ATOM 647 N N . SER A 1 88 ? -15.199 12.157 21.319 1.00 84.06 88 SER A N 1
ATOM 648 C CA . SER A 1 88 ? -15.189 10.706 21.100 1.00 84.06 88 SER A CA 1
ATOM 649 C C . SER A 1 88 ? -13.770 10.133 21.051 1.00 84.06 88 SER A C 1
ATOM 651 O O . SER A 1 88 ? -13.597 8.967 20.705 1.00 84.06 88 SER A O 1
ATOM 653 N N . GLY A 1 89 ? -12.738 10.946 21.319 1.00 82.25 89 GLY A N 1
ATOM 654 C CA . GLY A 1 89 ? -11.341 10.552 21.125 1.00 82.25 89 GLY A CA 1
ATOM 655 C C . GLY A 1 89 ? -11.054 10.111 19.688 1.00 82.25 89 GLY A C 1
ATOM 656 O O . GLY A 1 89 ? -10.231 9.231 19.472 1.00 82.25 89 GLY A O 1
ATOM 657 N N . VAL A 1 90 ? -11.803 10.622 18.708 1.00 80.94 90 VAL A N 1
ATOM 658 C CA . VAL A 1 90 ? -11.559 10.386 17.288 1.00 80.94 90 VAL A CA 1
ATOM 659 C C . VAL A 1 90 ? -10.651 11.463 16.782 1.00 80.94 90 VAL A C 1
ATOM 661 O O . VAL A 1 90 ? -10.931 12.659 16.879 1.00 80.94 90 VAL A O 1
ATOM 664 N N . PHE A 1 91 ? -9.581 11.004 16.172 1.00 69.94 91 PHE A N 1
ATOM 665 C CA . PHE A 1 91 ? -8.538 11.899 15.761 1.00 69.94 91 PHE A CA 1
ATOM 666 C C . PHE A 1 91 ? -8.094 11.707 14.309 1.00 69.94 91 PHE A C 1
ATOM 668 O O . PHE A 1 91 ? -7.389 12.557 13.772 1.00 69.94 91 PHE A O 1
ATOM 675 N N . TRP A 1 92 ? -8.529 10.622 13.667 1.00 67.06 92 TRP A N 1
ATOM 676 C CA . TRP A 1 92 ? -8.310 10.366 12.250 1.00 67.06 92 TRP A CA 1
ATOM 677 C C . TRP A 1 92 ? -9.647 10.236 11.532 1.00 67.06 92 TRP A C 1
ATOM 679 O O . TRP A 1 92 ? -10.623 9.749 12.103 1.00 67.06 92 TRP A O 1
ATOM 689 N N . ALA A 1 93 ? -9.670 10.604 10.259 1.00 80.12 93 ALA A N 1
ATOM 690 C CA . ALA A 1 93 ? -10.758 10.273 9.358 1.00 80.12 93 ALA A CA 1
ATOM 691 C C . ALA A 1 93 ? -10.189 9.472 8.164 1.00 80.12 93 ALA A C 1
ATOM 693 O O . ALA A 1 93 ? -9.201 9.913 7.571 1.00 80.12 93 ALA A O 1
ATOM 694 N N . PRO A 1 94 ? -10.771 8.316 7.810 1.00 88.12 94 PRO A N 1
ATOM 695 C CA . PRO A 1 94 ? -11.983 7.787 8.404 1.00 88.12 94 PRO A CA 1
ATOM 696 C C . PRO A 1 94 ? -11.724 7.086 9.746 1.00 88.12 94 PRO A C 1
ATOM 698 O O . PRO A 1 94 ? -10.663 6.502 9.955 1.00 88.12 94 PRO A O 1
ATOM 701 N N . THR A 1 95 ? -12.707 7.121 10.645 1.00 89.62 95 THR A N 1
ATOM 702 C CA . THR A 1 95 ? -12.753 6.289 11.860 1.00 89.62 95 THR A CA 1
ATOM 703 C C . THR A 1 95 ? -14.171 5.780 12.054 1.00 89.62 95 THR A C 1
ATOM 705 O O . THR A 1 95 ? -15.125 6.541 11.916 1.00 89.62 95 THR A O 1
ATOM 708 N N . MET A 1 96 ? -14.323 4.505 12.398 1.00 93.75 96 MET A N 1
ATOM 709 C CA . MET A 1 96 ? -15.614 3.916 12.737 1.00 93.75 96 MET A CA 1
ATOM 710 C C . MET A 1 96 ? -15.595 3.432 14.186 1.00 93.75 96 MET A C 1
ATOM 712 O O . MET A 1 96 ? -14.667 2.741 14.603 1.00 93.75 96 MET A O 1
ATOM 716 N N . ILE A 1 97 ? -16.625 3.781 14.954 1.00 94.00 97 ILE A N 1
ATOM 717 C CA . ILE A 1 97 ? -16.784 3.369 16.353 1.00 94.00 97 ILE A CA 1
ATOM 718 C C . ILE A 1 97 ? -18.161 2.754 16.533 1.00 94.00 97 ILE A C 1
ATOM 720 O O . ILE A 1 97 ? -19.163 3.360 16.161 1.00 94.00 97 ILE A O 1
ATOM 724 N N . VAL A 1 98 ? -18.218 1.573 17.141 1.00 94.06 98 VAL A N 1
ATOM 725 C CA . VAL A 1 98 ? -19.476 0.965 17.579 1.00 94.06 98 VAL A CA 1
ATOM 726 C C . VAL A 1 98 ? -19.652 1.204 19.073 1.00 94.06 98 VAL A C 1
ATOM 728 O O . VAL A 1 98 ? -18.784 0.850 19.873 1.00 94.06 98 VAL A O 1
ATOM 731 N N . TYR A 1 99 ? -20.799 1.759 19.445 1.00 93.75 99 TYR A N 1
ATOM 732 C CA . TYR A 1 99 ? -21.235 1.978 20.817 1.00 93.75 99 TYR A CA 1
ATOM 733 C C . TYR A 1 99 ? -22.352 1.006 21.191 1.00 93.75 99 TYR A C 1
ATOM 735 O O . TYR A 1 99 ? -23.300 0.804 20.430 1.00 93.75 99 TYR A O 1
ATOM 743 N N . ARG A 1 100 ? -22.267 0.451 22.402 1.00 92.75 100 ARG A N 1
ATOM 744 C CA . ARG A 1 100 ? -23.337 -0.320 23.040 1.00 92.75 100 ARG A CA 1
ATOM 745 C C . ARG A 1 100 ? -23.849 0.457 24.246 1.00 92.75 100 ARG A C 1
ATOM 747 O O . ARG A 1 100 ? -23.228 0.459 25.313 1.00 92.75 100 ARG A O 1
ATOM 754 N N . GLY A 1 101 ? -24.971 1.149 24.063 1.00 91.81 101 GLY A N 1
ATOM 755 C CA . GLY A 1 101 ? -25.399 2.194 24.993 1.00 91.81 101 GLY A CA 1
ATOM 756 C C . GLY A 1 101 ? -24.385 3.342 25.008 1.00 91.81 101 GLY A C 1
ATOM 757 O O . GLY A 1 101 ? -23.978 3.815 23.955 1.00 91.81 101 GLY A O 1
ATOM 758 N N . GLU A 1 102 ? -23.939 3.761 26.193 1.00 90.06 102 GLU A N 1
ATOM 759 C CA . GLU A 1 102 ? -22.945 4.841 26.351 1.00 90.06 102 GLU A CA 1
ATOM 760 C C . GLU A 1 102 ? -21.482 4.354 26.286 1.00 90.06 102 GLU A C 1
ATOM 762 O O . GLU A 1 102 ? -20.556 5.150 26.430 1.00 90.06 102 GLU A O 1
ATOM 767 N N . LYS A 1 103 ? -21.241 3.047 26.107 1.00 90.25 103 LYS A N 1
ATOM 768 C CA . LYS A 1 103 ? -19.886 2.478 26.103 1.00 90.25 103 LYS A CA 1
ATOM 769 C C . LYS A 1 103 ? -19.403 2.218 24.686 1.00 90.25 103 LYS A C 1
ATOM 771 O O . LYS A 1 103 ? -20.089 1.555 23.911 1.00 90.25 103 LYS A O 1
ATOM 776 N N . GLU A 1 104 ? -18.194 2.680 24.383 1.00 92.19 104 GLU A N 1
ATOM 777 C CA . GLU A 1 104 ? -17.459 2.243 23.198 1.00 92.19 104 GLU A CA 1
ATOM 778 C C . GLU A 1 104 ? -17.214 0.731 23.295 1.00 92.19 104 GLU A C 1
ATOM 780 O O . GLU A 1 104 ? -16.616 0.249 24.257 1.00 92.19 104 GLU A O 1
ATOM 785 N N . ALA A 1 105 ? -17.741 -0.020 22.329 1.00 90.94 105 ALA A N 1
ATOM 786 C CA . ALA A 1 105 ? -17.599 -1.468 22.259 1.00 90.94 105 ALA A CA 1
ATOM 787 C C . ALA A 1 105 ? -16.395 -1.869 21.402 1.00 90.94 105 ALA A C 1
ATOM 789 O O . ALA A 1 105 ? -15.720 -2.846 21.716 1.00 90.94 105 ALA A O 1
ATOM 790 N N . ARG A 1 106 ? -16.150 -1.139 20.307 1.00 91.81 106 ARG A N 1
ATOM 791 C CA . ARG A 1 106 ? -15.036 -1.377 19.382 1.00 91.81 106 ARG A CA 1
ATOM 792 C C . ARG A 1 106 ? -14.816 -0.178 18.469 1.00 91.81 106 ARG A C 1
ATOM 794 O O . ARG A 1 106 ? -15.747 0.580 18.192 1.00 91.81 106 ARG A O 1
ATOM 801 N N . ARG A 1 107 ? -13.601 -0.075 17.942 1.00 91.19 107 ARG A N 1
ATOM 802 C CA . ARG A 1 107 ? -13.150 1.001 17.063 1.00 91.19 107 ARG A CA 1
ATOM 803 C C . ARG A 1 107 ? -12.268 0.452 15.948 1.00 91.19 107 ARG A C 1
ATOM 805 O O . ARG A 1 107 ? -11.520 -0.493 16.175 1.00 91.19 107 ARG A O 1
ATOM 812 N N . ILE A 1 108 ? -12.371 1.057 14.770 1.00 86.69 108 ILE A N 1
ATOM 813 C CA . ILE A 1 108 ? -11.427 0.889 13.670 1.00 86.69 108 ILE A CA 1
ATOM 814 C C . ILE A 1 108 ? -11.037 2.263 13.123 1.00 86.69 108 ILE A C 1
ATOM 816 O O . ILE A 1 108 ? -11.886 3.062 12.729 1.00 86.69 108 ILE A O 1
ATOM 820 N N . GLU A 1 109 ? -9.743 2.564 13.136 1.00 85.06 109 GLU A N 1
ATOM 821 C CA . GLU A 1 109 ? -9.202 3.840 12.646 1.00 85.06 109 GLU A CA 1
ATOM 822 C C . GLU A 1 109 ? -8.484 3.683 11.299 1.00 85.06 109 GLU A C 1
ATOM 824 O O . GLU A 1 109 ? -7.862 2.649 11.050 1.00 85.06 109 GLU A O 1
ATOM 829 N N . ARG A 1 110 ? -8.544 4.729 10.456 1.00 75.88 110 ARG A N 1
ATOM 830 C CA . ARG A 1 110 ? -7.811 4.877 9.178 1.00 75.88 110 ARG A CA 1
ATOM 831 C C . ARG A 1 110 ? -7.989 3.717 8.203 1.00 75.88 110 ARG A C 1
ATOM 833 O O . ARG A 1 110 ? -7.079 3.374 7.452 1.00 75.88 110 ARG A O 1
ATOM 840 N N . CYS A 1 111 ? -9.158 3.100 8.225 1.00 74.12 111 CYS A N 1
ATOM 841 C CA . CYS A 1 111 ? -9.434 1.938 7.411 1.00 74.12 111 CYS A CA 1
ATOM 842 C C . CYS A 1 111 ? -10.502 2.270 6.374 1.00 74.12 111 CYS A C 1
ATOM 844 O O . CYS A 1 111 ? -11.612 2.669 6.720 1.00 74.12 111 CYS A O 1
ATOM 846 N N . ALA A 1 112 ? -10.133 2.084 5.113 1.00 78.62 112 ALA A N 1
ATOM 847 C CA . ALA A 1 112 ? -11.042 1.998 3.978 1.00 78.62 112 ALA A CA 1
ATOM 848 C C . ALA A 1 112 ? -10.882 0.643 3.269 1.00 78.62 112 ALA A C 1
ATOM 850 O O . ALA A 1 112 ? -11.273 0.486 2.121 1.00 78.62 112 ALA A O 1
ATOM 851 N N . ASP A 1 113 ? -10.283 -0.342 3.945 1.00 80.56 113 ASP A N 1
ATOM 852 C CA . ASP A 1 113 ? -10.221 -1.699 3.421 1.00 80.56 113 ASP A CA 1
ATOM 853 C C . ASP A 1 113 ? -11.583 -2.385 3.642 1.00 80.56 113 ASP A C 1
ATOM 855 O O . ASP A 1 113 ? -12.043 -2.480 4.788 1.00 80.56 113 ASP A O 1
ATOM 859 N N . PRO A 1 114 ? -12.248 -2.864 2.581 1.00 73.56 114 PRO A N 1
ATOM 860 C CA . PRO A 1 114 ? -13.578 -3.452 2.682 1.00 73.56 114 PRO A CA 1
ATOM 861 C C . PRO A 1 114 ? -13.657 -4.660 3.616 1.00 73.56 114 PRO A C 1
ATOM 863 O O . PRO A 1 114 ? -14.640 -4.806 4.343 1.00 73.56 114 PRO A O 1
ATOM 866 N N . GLN A 1 115 ? -12.632 -5.512 3.643 1.00 74.06 115 GLN A N 1
ATOM 867 C CA . GLN A 1 115 ? -12.644 -6.739 4.436 1.00 74.06 115 GLN A CA 1
ATOM 868 C C . GLN A 1 115 ? -12.415 -6.464 5.912 1.00 74.06 115 GLN A C 1
ATOM 870 O O . GLN A 1 115 ? -13.071 -7.067 6.766 1.00 74.06 115 GLN A O 1
ATOM 875 N N . LEU A 1 116 ? -11.521 -5.530 6.230 1.00 76.44 116 LEU A N 1
ATOM 876 C CA . LEU A 1 116 ? -11.332 -5.060 7.595 1.00 76.44 116 LEU A CA 1
ATOM 877 C C . LEU A 1 116 ? -12.591 -4.351 8.102 1.00 76.44 116 LEU A C 1
ATOM 879 O O . LEU A 1 116 ? -13.014 -4.616 9.228 1.00 76.44 116 LEU A O 1
ATOM 883 N N . VAL A 1 117 ? -13.247 -3.531 7.273 1.00 86.44 117 VAL A N 1
ATOM 884 C CA . VAL A 1 117 ? -14.537 -2.909 7.617 1.00 86.44 117 VAL A CA 1
ATOM 885 C C . VAL A 1 117 ? -15.621 -3.972 7.825 1.00 86.44 117 VAL A C 1
ATOM 887 O O . VAL A 1 117 ? -16.325 -3.924 8.833 1.00 86.44 117 VAL A O 1
ATOM 890 N N . ALA A 1 118 ? -15.735 -4.974 6.950 1.00 85.69 118 ALA A N 1
ATOM 891 C CA . ALA A 1 118 ? -16.676 -6.084 7.118 1.00 85.69 118 ALA A CA 1
ATOM 892 C C . ALA A 1 118 ? -16.417 -6.858 8.420 1.00 85.69 118 ALA A C 1
ATOM 894 O O . ALA A 1 118 ? -17.328 -7.062 9.218 1.00 85.69 118 ALA A O 1
ATOM 895 N N . THR A 1 119 ? -15.158 -7.221 8.674 1.00 79.25 119 THR A N 1
ATOM 896 C CA . THR A 1 119 ? -14.722 -7.949 9.874 1.00 79.25 119 THR A CA 1
ATOM 897 C C . THR A 1 119 ? -15.011 -7.152 11.147 1.00 79.25 119 THR A C 1
ATOM 899 O O . THR A 1 119 ? -15.520 -7.704 12.126 1.00 79.25 119 THR A O 1
ATOM 902 N N . PHE A 1 120 ? -14.759 -5.841 11.116 1.00 90.44 120 PHE A N 1
ATOM 903 C CA . PHE A 1 120 ? -15.128 -4.919 12.183 1.00 90.44 120 PHE A CA 1
ATOM 904 C C . PHE A 1 120 ? -16.640 -4.890 12.416 1.00 90.44 120 PHE A C 1
ATOM 906 O O . PHE A 1 120 ? -17.089 -4.926 13.562 1.00 90.44 120 PHE A O 1
ATOM 913 N N . LEU A 1 121 ? -17.449 -4.827 11.357 1.00 91.44 121 LEU A N 1
ATOM 914 C CA . LEU A 1 121 ? -18.910 -4.815 11.460 1.00 91.44 121 LEU A CA 1
ATOM 915 C C . LEU A 1 121 ? -19.476 -6.158 11.946 1.00 91.44 121 LEU A C 1
ATOM 917 O O . LEU A 1 121 ? -20.445 -6.157 12.699 1.00 91.44 121 LEU A O 1
ATOM 921 N N . ASP A 1 122 ? -18.816 -7.277 11.654 1.00 91.50 122 ASP A N 1
ATOM 922 C CA . ASP A 1 122 ? -19.170 -8.606 12.174 1.00 91.50 122 ASP A CA 1
ATOM 923 C C . ASP A 1 122 ? -18.841 -8.775 13.673 1.00 91.50 122 ASP A C 1
ATOM 925 O O . ASP A 1 122 ? -19.139 -9.806 14.277 1.00 91.50 122 ASP A O 1
ATOM 929 N N . GLY A 1 123 ? -18.228 -7.765 14.303 1.00 87.25 123 GLY A N 1
ATOM 930 C CA . GLY A 1 123 ? -17.878 -7.779 15.723 1.00 87.25 123 GLY A CA 1
ATOM 931 C C . GLY A 1 123 ? -16.722 -8.696 16.078 1.00 87.25 123 GLY A C 1
ATOM 932 O O . GLY A 1 123 ? -16.555 -9.036 17.248 1.00 87.25 123 GLY A O 1
ATOM 933 N N . LYS A 1 124 ? -15.918 -9.071 15.084 1.00 80.62 124 LYS A N 1
ATOM 934 C CA . LYS A 1 124 ? -14.651 -9.756 15.311 1.00 80.62 124 LYS A CA 1
ATOM 935 C C . LYS A 1 124 ? -13.632 -8.734 15.808 1.00 80.62 124 LYS A C 1
ATOM 937 O O . LYS A 1 124 ? -13.558 -7.621 15.285 1.00 80.62 124 LYS A O 1
ATOM 942 N N . GLU A 1 125 ? -12.860 -9.106 16.827 1.00 68.25 125 GLU A N 1
ATOM 943 C CA . GLU A 1 125 ? -11.717 -8.299 17.248 1.00 68.25 125 GLU A CA 1
ATOM 944 C C . GLU A 1 125 ? -10.728 -8.225 16.089 1.00 68.25 125 GLU A C 1
ATOM 946 O O . GLU A 1 125 ? -10.180 -9.234 15.642 1.00 68.25 125 GLU A O 1
ATOM 951 N N . LEU A 1 126 ? -10.521 -7.016 15.581 1.00 62.75 126 LEU A N 1
ATOM 952 C CA . LEU A 1 126 ? -9.404 -6.751 14.702 1.00 62.75 126 LEU A CA 1
ATOM 953 C C . LEU A 1 126 ? -8.155 -6.650 15.565 1.00 62.75 126 LEU A C 1
ATOM 955 O O . LEU A 1 126 ? -8.155 -5.940 16.571 1.00 62.75 126 LEU A O 1
ATOM 959 N N . ALA A 1 127 ? -7.072 -7.289 15.131 1.00 48.72 127 ALA A N 1
ATOM 960 C CA . ALA A 1 127 ? -5.736 -6.999 15.632 1.00 48.72 127 ALA A CA 1
ATOM 961 C C . ALA A 1 127 ? -5.299 -5.608 15.138 1.00 48.72 127 ALA A C 1
ATOM 963 O O . ALA A 1 127 ? -4.333 -5.461 14.397 1.00 48.72 127 ALA A O 1
ATOM 964 N N . GLN A 1 128 ? -6.045 -4.563 15.495 1.00 50.12 128 GLN A N 1
ATOM 965 C CA . GLN A 1 128 ? -5.529 -3.215 15.388 1.00 50.12 128 GLN A CA 1
ATOM 966 C C . GLN A 1 128 ? -4.495 -3.035 16.489 1.00 50.12 128 GLN A C 1
ATOM 968 O O . GLN A 1 128 ? -4.727 -3.392 17.645 1.00 50.12 128 GLN A O 1
ATOM 973 N N . ALA A 1 129 ? -3.354 -2.451 16.133 1.00 41.38 129 ALA A N 1
ATOM 974 C CA . ALA A 1 129 ? -2.451 -1.862 17.105 1.00 41.38 129 ALA A CA 1
ATOM 975 C C . ALA A 1 129 ? -3.195 -0.696 17.778 1.00 41.38 129 ALA A C 1
ATOM 977 O O . ALA A 1 129 ? -3.078 0.450 17.354 1.00 41.38 129 ALA A O 1
ATOM 978 N N . SER A 1 130 ? -4.050 -0.988 18.762 1.00 39.91 130 SER A N 1
ATOM 979 C CA . SER A 1 130 ? -4.796 0.047 19.463 1.00 39.91 130 SER A CA 1
ATOM 980 C C . SER A 1 130 ? -3.792 0.940 20.187 1.00 39.91 130 SER A C 1
ATOM 982 O O . SER A 1 130 ? -3.049 0.465 21.048 1.00 39.91 130 SER A O 1
ATOM 984 N N . ALA A 1 131 ? -3.793 2.233 19.874 1.00 38.41 131 ALA A N 1
ATOM 985 C CA . ALA A 1 131 ? -3.012 3.236 20.595 1.00 38.41 131 ALA A CA 1
ATOM 986 C C . ALA A 1 131 ? -3.553 3.505 22.018 1.00 38.41 131 ALA A C 1
ATOM 988 O O . ALA A 1 131 ? -2.955 4.250 22.790 1.00 38.41 131 ALA A O 1
ATOM 989 N N . THR A 1 132 ? -4.675 2.892 22.403 1.00 37.50 132 THR A N 1
ATOM 990 C CA . THR A 1 132 ? -5.286 3.050 23.726 1.00 37.50 132 THR A CA 1
ATOM 991 C C . THR A 1 132 ? -5.024 1.824 24.592 1.00 37.50 132 THR A C 1
ATOM 993 O O . THR A 1 132 ? -5.605 0.762 24.386 1.00 37.50 132 THR A O 1
ATOM 996 N N . GLY A 1 133 ? -4.132 1.983 25.572 1.00 35.97 133 GLY A N 1
ATOM 997 C CA . GLY A 1 133 ? -3.732 0.940 26.511 1.00 35.97 133 GLY A CA 1
ATOM 998 C C . GLY A 1 133 ? -4.906 0.298 27.256 1.00 35.97 133 GLY A C 1
ATOM 999 O O . GLY A 1 133 ? -5.498 0.903 28.145 1.00 35.97 133 GLY A O 1
ATOM 1000 N N . GLY A 1 134 ? -5.180 -0.964 26.931 1.00 30.80 134 GLY A N 1
ATOM 1001 C CA . GLY A 1 134 ? -5.972 -1.891 27.732 1.00 30.80 134 GLY A CA 1
ATOM 1002 C C . GLY A 1 134 ? -5.089 -3.064 28.147 1.00 30.80 134 GLY A C 1
ATOM 1003 O O . GLY A 1 134 ? -4.610 -3.822 27.309 1.00 30.80 134 GLY A O 1
ATOM 1004 N N . SER A 1 135 ? -4.812 -3.188 29.444 1.00 38.19 135 SER A N 1
ATOM 1005 C CA . SER A 1 135 ? -3.961 -4.235 30.008 1.00 38.19 135 SER A CA 1
ATOM 1006 C C . SER A 1 135 ? -4.672 -5.592 30.006 1.00 38.19 135 SER A C 1
ATOM 1008 O O . SER A 1 135 ? -5.630 -5.769 30.758 1.00 38.19 135 SER A O 1
ATOM 1010 N N . GLY A 1 136 ? -4.171 -6.570 29.250 1.00 32.81 136 GLY A N 1
ATOM 1011 C CA . GLY A 1 136 ? -4.550 -7.969 29.475 1.00 32.81 136 GLY A CA 1
ATOM 1012 C C . GLY A 1 136 ? -4.488 -8.877 28.255 1.00 32.81 136 GLY A C 1
ATOM 1013 O O . GLY A 1 136 ? -5.517 -9.364 27.812 1.00 32.81 136 GLY A O 1
ATOM 1014 N N . GLY A 1 137 ? -3.290 -9.159 27.743 1.00 28.33 137 GLY A N 1
ATOM 1015 C CA . GLY A 1 137 ? -3.091 -10.217 26.751 1.00 28.33 137 GLY A CA 1
ATOM 1016 C C . GLY A 1 137 ? -1.680 -10.182 26.183 1.00 28.33 137 GLY A C 1
ATOM 1017 O O . GLY A 1 137 ? -1.244 -9.151 25.685 1.00 28.33 137 GLY A O 1
ATOM 1018 N N . ALA A 1 138 ? -0.942 -11.284 26.303 1.00 31.19 138 ALA A N 1
ATOM 1019 C CA . ALA A 1 138 ? 0.459 -11.401 25.910 1.00 31.19 138 ALA A CA 1
ATOM 1020 C C . ALA A 1 138 ? 0.639 -11.431 24.377 1.00 31.19 138 ALA A C 1
ATOM 1022 O O . ALA A 1 138 ? 0.997 -12.453 23.802 1.00 31.19 138 ALA A O 1
ATOM 1023 N N . ALA A 1 139 ? 0.413 -10.300 23.712 1.00 36.16 139 ALA A N 1
ATOM 1024 C CA . ALA A 1 139 ? 1.140 -9.952 22.498 1.00 36.16 139 ALA A CA 1
ATOM 1025 C C . ALA A 1 139 ? 2.454 -9.300 22.941 1.00 36.16 139 ALA A C 1
ATOM 1027 O O . ALA A 1 139 ? 2.457 -8.553 23.920 1.00 36.16 139 ALA A O 1
ATOM 1028 N N . GLY A 1 140 ? 3.572 -9.611 22.279 1.00 41.59 140 GLY A N 1
ATOM 1029 C CA . GLY A 1 140 ? 4.876 -9.017 22.578 1.00 41.59 140 GLY A CA 1
ATOM 1030 C C . GLY A 1 140 ? 4.774 -7.499 22.518 1.00 41.59 140 GLY A C 1
ATOM 1031 O O . GLY A 1 140 ? 4.797 -6.921 21.435 1.00 41.59 140 GLY A O 1
ATOM 1032 N N . GLY A 1 141 ? 4.570 -6.878 23.682 1.00 36.81 141 GLY A N 1
ATOM 1033 C CA . GLY A 1 141 ? 4.306 -5.457 23.783 1.00 36.81 141 GLY A CA 1
ATOM 1034 C C . GLY A 1 141 ? 5.434 -4.681 23.129 1.00 36.81 141 GLY A C 1
ATOM 1035 O O . GLY A 1 141 ? 6.573 -5.152 23.062 1.00 36.81 141 GLY A O 1
ATOM 1036 N N . ALA A 1 142 ? 5.127 -3.466 22.691 1.00 46.47 142 ALA A N 1
ATOM 1037 C CA . ALA A 1 142 ? 6.123 -2.428 22.495 1.00 46.47 142 ALA A CA 1
ATOM 1038 C C . ALA A 1 142 ? 6.800 -2.127 23.850 1.00 46.47 142 ALA A C 1
ATOM 1040 O O . ALA A 1 142 ? 6.599 -1.075 24.447 1.00 46.47 142 ALA A O 1
ATOM 1041 N N . SER A 1 143 ? 7.556 -3.093 24.381 1.00 43.59 143 SER A N 1
ATOM 1042 C CA . SER A 1 143 ? 8.446 -2.923 25.513 1.00 43.59 143 SER A CA 1
ATOM 1043 C C . SER A 1 143 ? 9.396 -1.805 25.133 1.00 43.59 143 SER A C 1
ATOM 1045 O O . SER A 1 143 ? 9.921 -1.810 24.013 1.00 43.59 143 SER A O 1
ATOM 1047 N N . ASP A 1 144 ? 9.506 -0.856 26.054 1.00 56.25 144 ASP A N 1
ATOM 1048 C CA . ASP A 1 144 ? 10.001 0.502 25.897 1.00 56.25 144 ASP A CA 1
ATOM 1049 C C . ASP A 1 144 ? 11.032 0.705 24.783 1.00 56.25 144 ASP A C 1
ATOM 1051 O O . ASP A 1 144 ? 12.005 -0.036 24.657 1.00 56.25 144 ASP A O 1
ATOM 1055 N N . PHE A 1 145 ? 10.827 1.766 23.997 1.00 62.41 145 PHE A N 1
ATOM 1056 C CA . PHE A 1 145 ? 11.911 2.472 23.315 1.00 62.41 145 PHE A CA 1
ATOM 1057 C C . PHE A 1 145 ? 13.068 2.639 24.325 1.00 62.41 145 PHE A C 1
ATOM 1059 O O . PHE A 1 145 ? 12.963 3.460 25.235 1.00 62.41 145 PHE A O 1
ATOM 1066 N N . LYS A 1 146 ? 14.102 1.790 24.238 1.00 62.12 146 LYS A N 1
ATOM 1067 C CA . LYS A 1 146 ? 15.249 1.793 25.159 1.00 62.12 146 LYS A CA 1
ATOM 1068 C C . LYS A 1 146 ? 16.244 2.889 24.787 1.00 62.12 146 LYS A C 1
ATOM 1070 O O . LYS A 1 146 ? 16.207 3.390 23.671 1.00 62.12 146 LYS A O 1
ATOM 1075 N N . GLU A 1 147 ? 17.130 3.218 25.725 1.00 53.22 147 GLU A N 1
ATOM 1076 C CA . GLU A 1 147 ? 18.156 4.272 25.645 1.00 53.22 147 GLU A CA 1
ATOM 1077 C C . GLU A 1 147 ? 19.212 4.088 24.538 1.00 53.22 147 GLU A C 1
ATOM 1079 O O . GLU A 1 147 ? 19.971 5.016 24.288 1.00 53.22 147 GLU A O 1
ATOM 1084 N N . ASP A 1 148 ? 19.231 2.959 23.822 1.00 62.22 148 ASP A N 1
ATOM 1085 C CA . ASP A 1 148 ? 20.185 2.679 22.732 1.00 62.22 148 ASP A CA 1
ATOM 1086 C C . ASP A 1 148 ? 19.820 3.404 21.413 1.00 62.22 148 ASP A C 1
ATOM 1088 O O . ASP A 1 148 ? 19.983 2.856 20.322 1.00 62.22 148 ASP A O 1
ATOM 1092 N N . GLN A 1 149 ? 19.241 4.603 21.501 1.00 76.69 149 GLN A N 1
ATOM 1093 C CA . GLN A 1 149 ? 18.812 5.391 20.348 1.00 76.69 149 GLN A CA 1
ATOM 1094 C C . GLN A 1 149 ? 19.739 6.557 20.105 1.00 76.69 149 GLN A C 1
ATOM 1096 O O . GLN A 1 149 ? 20.050 7.317 21.021 1.00 76.69 149 GLN A O 1
ATOM 1101 N N . GLU A 1 150 ? 20.071 6.745 18.836 1.00 88.94 150 GLU A N 1
ATOM 1102 C CA . GLU A 1 150 ? 20.650 7.996 18.393 1.00 88.94 150 GLU A CA 1
ATOM 1103 C C . GLU A 1 150 ? 19.549 9.047 18.452 1.00 88.94 150 GLU A C 1
ATOM 1105 O O . GLU A 1 150 ? 18.443 8.836 17.944 1.00 88.94 150 GLU A O 1
ATOM 1110 N N . CYS A 1 151 ? 19.831 10.164 19.113 1.00 92.38 151 CYS A N 1
ATOM 1111 C CA . CYS A 1 151 ? 18.877 11.244 19.293 1.00 92.38 151 CYS A CA 1
ATOM 1112 C C . CYS A 1 151 ? 19.527 12.589 19.009 1.00 92.38 151 CYS A C 1
ATOM 1114 O O . CYS A 1 151 ? 20.652 12.843 19.435 1.00 92.38 151 CYS A O 1
ATOM 1116 N N . GLN A 1 152 ? 18.767 13.488 18.398 1.00 90.88 152 GLN A N 1
ATOM 1117 C CA . GLN A 1 152 ? 19.108 14.898 18.288 1.00 90.88 152 GLN A CA 1
ATOM 1118 C C . GLN A 1 152 ? 17.962 15.735 18.855 1.00 90.88 152 GLN A C 1
ATOM 1120 O O . GLN A 1 152 ? 16.788 15.395 18.706 1.00 90.88 152 GLN A O 1
ATOM 1125 N N . THR A 1 153 ? 18.326 16.777 19.596 1.00 89.94 153 THR A N 1
ATOM 1126 C CA . THR A 1 153 ? 17.380 17.708 20.221 1.00 89.94 153 THR A CA 1
ATOM 1127 C C . THR A 1 153 ? 17.355 18.963 19.376 1.00 89.94 153 THR A C 1
ATOM 1129 O O . THR A 1 153 ? 18.424 19.510 19.100 1.00 89.94 153 THR A O 1
ATOM 1132 N N . ASP A 1 154 ? 16.166 19.403 18.989 1.00 86.69 154 ASP A N 1
ATOM 1133 C CA . ASP A 1 154 ? 16.003 20.741 18.457 1.00 86.69 154 ASP A CA 1
ATOM 1134 C C . ASP A 1 154 ? 16.006 21.743 19.614 1.00 86.69 154 ASP A C 1
ATOM 1136 O O . ASP A 1 154 ? 15.343 21.568 20.638 1.00 86.69 154 ASP A O 1
ATOM 1140 N N . THR A 1 155 ? 16.831 22.772 19.476 1.00 82.88 155 THR A N 1
ATOM 1141 C CA . THR A 1 155 ? 16.951 23.848 20.467 1.00 82.88 155 THR A CA 1
ATOM 1142 C C . THR A 1 155 ? 16.321 25.146 19.979 1.00 82.88 155 THR A C 1
ATOM 1144 O O . THR A 1 155 ? 16.206 26.099 20.756 1.00 82.88 155 THR A O 1
ATOM 1147 N N . LEU A 1 156 ? 15.911 25.187 18.711 1.00 76.12 156 LEU A N 1
ATOM 1148 C CA . LEU A 1 156 ? 15.210 26.290 18.095 1.00 76.12 156 LEU A CA 1
ATOM 1149 C C . LEU A 1 156 ? 13.717 26.031 18.305 1.00 76.12 156 LEU A C 1
ATOM 1151 O O . LEU A 1 156 ? 13.129 25.169 17.686 1.00 76.12 156 LEU A O 1
ATOM 1155 N N . ASN A 1 157 ? 13.104 26.752 19.240 1.00 77.56 157 ASN A N 1
ATOM 1156 C CA . ASN A 1 157 ? 11.646 26.773 19.386 1.00 77.56 157 ASN A CA 1
ATOM 1157 C C . ASN A 1 157 ? 11.071 27.694 18.298 1.00 77.56 157 ASN A C 1
ATOM 1159 O O . ASN A 1 157 ? 10.695 28.838 18.587 1.00 77.56 157 ASN A O 1
ATOM 1163 N N . ASP A 1 158 ? 11.166 27.265 17.041 1.00 80.69 158 ASP A N 1
ATOM 1164 C CA . ASP A 1 158 ? 10.935 28.089 15.852 1.00 80.69 158 ASP A CA 1
ATOM 1165 C C . ASP A 1 158 ? 9.634 27.750 15.104 1.00 80.69 158 ASP A C 1
ATOM 1167 O O . ASP A 1 158 ? 9.219 28.522 14.229 1.00 80.69 158 ASP A O 1
ATOM 1171 N N . ALA A 1 159 ? 8.914 26.702 15.518 1.00 79.25 159 ALA A N 1
ATOM 1172 C CA . ALA A 1 159 ? 7.625 26.380 14.929 1.00 79.25 159 ALA A CA 1
ATOM 1173 C C . ALA A 1 159 ? 6.511 27.361 15.365 1.00 79.25 159 ALA A C 1
ATOM 1175 O O . ALA A 1 159 ? 6.410 27.765 16.529 1.00 79.25 159 ALA A O 1
ATOM 1176 N N . PRO A 1 160 ? 5.581 27.715 14.457 1.00 72.62 160 PRO A N 1
ATOM 1177 C CA . PRO A 1 160 ? 4.489 28.644 14.755 1.00 72.62 160 PRO A CA 1
ATOM 1178 C C . PRO A 1 160 ? 3.408 28.067 15.689 1.00 72.62 160 PRO A C 1
ATOM 1180 O O . PRO A 1 160 ? 2.597 28.833 16.218 1.00 72.62 160 PRO A O 1
ATOM 1183 N N . SER A 1 161 ? 3.361 26.744 15.886 1.00 71.81 161 SER A N 1
ATOM 1184 C CA . SER A 1 161 ? 2.496 26.076 16.865 1.00 71.81 161 SER A CA 1
ATOM 1185 C C . SER A 1 161 ? 3.245 24.947 17.572 1.00 71.81 161 SER A C 1
ATOM 1187 O O . SER A 1 161 ? 3.943 24.169 16.927 1.00 71.81 161 SER A O 1
ATOM 1189 N N . GLY A 1 162 ? 3.077 24.831 18.893 1.00 71.19 162 GLY A N 1
ATOM 1190 C CA . GLY A 1 162 ? 3.820 23.852 19.696 1.00 71.19 162 GLY A CA 1
ATOM 1191 C C . GLY A 1 162 ? 3.504 22.389 19.360 1.00 71.19 162 GLY A C 1
ATOM 1192 O O . GLY A 1 162 ? 4.320 21.501 19.577 1.00 71.19 162 GLY A O 1
ATOM 1193 N N . ASP A 1 163 ? 2.351 22.104 18.745 1.00 72.31 163 ASP A N 1
ATOM 1194 C CA . ASP A 1 163 ? 1.985 20.749 18.301 1.00 72.31 163 ASP A CA 1
ATOM 1195 C C . ASP A 1 163 ? 2.667 20.323 16.989 1.00 72.31 163 ASP A C 1
ATOM 1197 O O . ASP A 1 163 ? 2.447 19.201 16.521 1.00 72.31 163 ASP A O 1
ATOM 1201 N N . LEU A 1 164 ? 3.454 21.222 16.391 1.00 85.44 164 LEU A N 1
ATOM 1202 C CA . LEU A 1 164 ? 4.281 21.010 15.202 1.00 85.44 164 LEU A CA 1
ATOM 1203 C C . LEU A 1 164 ? 5.776 21.240 15.473 1.00 85.44 164 LEU A C 1
ATOM 1205 O O . LEU A 1 164 ? 6.581 20.945 14.596 1.00 85.44 164 LEU A O 1
ATOM 1209 N N . ASP A 1 165 ? 6.127 21.730 16.658 1.00 91.88 165 ASP A N 1
ATOM 1210 C CA . ASP A 1 165 ? 7.491 22.014 17.111 1.00 91.88 165 ASP A CA 1
ATOM 1211 C C . ASP A 1 165 ? 8.174 20.725 17.584 1.00 91.88 165 ASP A C 1
ATOM 1213 O O . ASP A 1 165 ? 7.836 20.177 18.636 1.00 91.88 165 ASP A O 1
ATOM 1217 N N . ILE A 1 166 ? 9.086 20.192 16.778 1.00 93.75 166 ILE A N 1
ATOM 1218 C CA . ILE A 1 166 ? 9.818 18.945 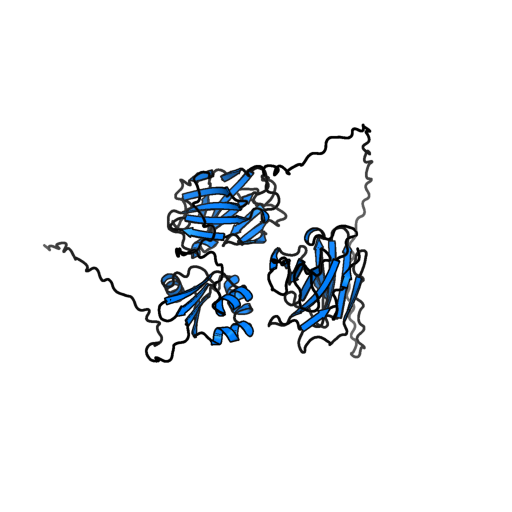16.980 1.00 93.75 166 ILE A CA 1
ATOM 1219 C C . ILE A 1 166 ? 11.007 19.194 17.911 1.00 93.75 166 ILE A C 1
ATOM 1221 O O . ILE A 1 166 ? 12.145 19.341 17.496 1.00 93.75 166 ILE A O 1
ATOM 1225 N N . VAL A 1 167 ? 10.771 19.089 19.214 1.00 94.25 167 VAL A N 1
ATOM 1226 C CA . VAL A 1 167 ? 11.807 19.242 20.249 1.00 94.25 167 VAL A CA 1
ATOM 1227 C C . VAL A 1 167 ? 12.900 18.171 20.168 1.00 94.25 167 VAL A C 1
ATOM 1229 O O . VAL A 1 167 ? 14.047 18.402 20.553 1.00 94.25 167 VAL A O 1
ATOM 1232 N N . ARG A 1 168 ? 12.572 16.947 19.743 1.00 94.12 168 ARG A N 1
ATOM 1233 C CA . ARG A 1 168 ? 13.556 15.856 19.692 1.00 94.12 168 ARG A CA 1
ATOM 1234 C C . ARG A 1 168 ? 13.188 14.807 18.664 1.00 94.12 168 ARG A C 1
ATOM 1236 O O . ARG A 1 168 ? 12.057 14.333 18.629 1.00 94.12 168 ARG A O 1
ATOM 1243 N N . ILE A 1 169 ? 14.184 14.341 17.924 1.00 95.69 169 ILE A N 1
ATOM 1244 C CA . ILE A 1 169 ? 14.090 13.144 17.091 1.00 95.69 169 ILE A CA 1
ATOM 1245 C C . ILE A 1 169 ? 15.042 12.076 17.618 1.00 95.69 169 ILE A C 1
ATOM 1247 O O . ILE A 1 169 ? 16.194 12.353 17.941 1.00 95.69 169 ILE A O 1
ATOM 1251 N N . CYS A 1 170 ? 14.550 10.847 17.718 1.00 96.25 170 CYS A N 1
ATOM 1252 C CA . CYS A 1 170 ? 15.330 9.667 18.054 1.00 96.25 170 CYS A CA 1
ATOM 1253 C C . CYS A 1 170 ? 15.041 8.552 17.059 1.00 96.25 170 CYS A C 1
ATOM 1255 O O . CYS A 1 170 ? 13.894 8.371 16.643 1.00 96.25 170 CYS A O 1
ATOM 1257 N N . ALA A 1 171 ? 16.045 7.750 16.731 1.00 96.50 171 ALA A N 1
ATOM 1258 C CA . ALA A 1 171 ? 15.853 6.596 15.877 1.00 96.50 171 ALA A CA 1
ATOM 1259 C C . ALA A 1 171 ? 16.828 5.462 16.196 1.00 96.50 171 ALA A C 1
ATOM 1261 O O . ALA A 1 171 ? 17.939 5.671 16.676 1.00 96.50 171 ALA A O 1
ATOM 1262 N N . ALA A 1 172 ? 16.380 4.235 15.941 1.00 96.00 172 ALA A N 1
ATOM 1263 C CA . ALA A 1 172 ? 17.211 3.043 16.035 1.00 96.00 172 ALA A CA 1
ATOM 1264 C C . ALA A 1 172 ? 16.649 1.907 15.188 1.00 96.00 172 ALA A C 1
ATOM 1266 O O . ALA A 1 172 ? 15.441 1.810 14.956 1.00 96.00 172 ALA A O 1
ATOM 1267 N N . ILE A 1 173 ? 17.523 0.976 14.815 1.00 94.12 173 ILE A N 1
ATOM 1268 C CA . ILE A 1 173 ? 17.104 -0.320 14.295 1.00 94.12 173 ILE A CA 1
ATOM 1269 C C . ILE A 1 173 ? 17.000 -1.318 15.437 1.00 94.12 173 ILE A C 1
ATOM 1271 O O . ILE A 1 173 ? 17.978 -1.631 16.110 1.00 94.12 173 ILE A O 1
ATOM 1275 N N . THR A 1 174 ? 15.811 -1.884 15.616 1.00 92.00 174 THR A N 1
ATOM 1276 C CA . THR A 1 174 ? 15.577 -2.960 16.584 1.00 92.00 174 THR A CA 1
ATOM 1277 C C . THR A 1 174 ? 14.642 -3.996 15.984 1.00 92.00 174 THR A C 1
ATOM 1279 O O . THR A 1 174 ? 13.650 -3.652 15.346 1.00 92.00 174 THR A O 1
ATOM 1282 N N . GLN A 1 175 ? 14.951 -5.281 16.184 1.00 88.75 175 GLN A N 1
ATOM 1283 C CA . GLN A 1 175 ? 14.089 -6.393 15.753 1.00 88.75 175 GLN A CA 1
ATOM 1284 C C . GLN A 1 175 ? 13.689 -6.323 14.264 1.00 88.75 175 GLN A C 1
ATOM 1286 O O . GLN A 1 175 ? 12.529 -6.532 13.922 1.00 88.75 175 GLN A O 1
ATOM 1291 N N . ASN A 1 176 ? 14.643 -6.012 13.379 1.00 90.56 176 ASN A N 1
ATOM 1292 C CA . ASN A 1 176 ? 14.405 -5.858 11.938 1.00 90.56 176 ASN A CA 1
ATOM 1293 C C . ASN A 1 176 ? 13.400 -4.743 11.575 1.00 90.56 176 ASN A C 1
ATOM 1295 O O . ASN A 1 176 ? 12.674 -4.833 10.582 1.00 90.56 176 ASN A O 1
ATOM 1299 N N . ARG A 1 177 ? 13.333 -3.689 12.393 1.00 93.75 177 ARG A N 1
ATOM 1300 C CA . ARG A 1 177 ? 12.496 -2.511 12.151 1.00 93.75 177 ARG A CA 1
ATOM 1301 C C . ARG A 1 177 ? 13.289 -1.240 12.405 1.00 93.75 177 ARG A C 1
ATOM 1303 O O . ARG A 1 177 ? 14.002 -1.160 13.406 1.00 93.75 177 ARG A O 1
ATOM 1310 N N . LEU A 1 178 ? 13.112 -0.248 11.542 1.00 96.38 178 LEU A N 1
ATOM 1311 C CA . LEU A 1 178 ? 13.470 1.129 11.846 1.00 96.38 178 LEU A CA 1
ATOM 1312 C C . LEU A 1 178 ? 12.399 1.697 12.781 1.00 96.38 178 LEU A C 1
ATOM 1314 O O . LEU A 1 178 ? 11.219 1.744 12.435 1.00 96.38 178 LEU A O 1
ATOM 1318 N N . ARG A 1 179 ? 12.808 2.108 13.978 1.00 95.62 179 ARG A N 1
ATOM 1319 C CA . ARG A 1 179 ? 11.958 2.789 14.950 1.00 95.62 179 ARG A CA 1
ATOM 1320 C C . ARG A 1 179 ? 12.349 4.255 15.005 1.00 95.62 179 ARG A C 1
ATOM 1322 O O . ARG A 1 179 ? 13.518 4.544 15.229 1.00 95.62 179 ARG A O 1
ATOM 1329 N N . VAL A 1 180 ? 11.376 5.146 14.849 1.00 95.75 180 VAL A N 1
ATOM 1330 C CA . VAL A 1 180 ? 11.561 6.598 14.960 1.00 95.75 180 VAL A CA 1
ATOM 1331 C C . VAL A 1 180 ? 10.642 7.116 16.055 1.00 95.75 180 VAL A C 1
ATOM 1333 O O . VAL A 1 180 ? 9.495 6.689 16.165 1.00 95.75 180 VAL A O 1
ATOM 1336 N N . ARG A 1 181 ? 11.150 8.008 16.894 1.00 94.75 181 ARG A N 1
ATOM 1337 C CA . ARG A 1 181 ? 10.391 8.729 17.908 1.00 94.75 181 ARG A CA 1
ATOM 1338 C C . ARG A 1 181 ? 10.613 10.215 17.707 1.00 94.75 181 ARG A C 1
ATOM 1340 O O . ARG A 1 181 ? 11.751 10.657 17.613 1.00 94.75 181 ARG A O 1
ATOM 1347 N N . LEU A 1 182 ? 9.519 10.951 17.692 1.00 94.56 182 LEU A N 1
ATOM 1348 C CA . LEU A 1 182 ? 9.483 12.400 17.649 1.00 94.56 182 LEU A CA 1
ATOM 1349 C C . LEU A 1 182 ? 8.871 12.856 18.968 1.00 94.56 182 LEU A C 1
ATOM 1351 O O . LEU A 1 182 ? 7.789 12.391 19.320 1.00 94.56 182 LEU A O 1
ATOM 1355 N N . ASP A 1 183 ? 9.560 13.707 19.711 1.00 93.81 183 ASP A N 1
ATOM 1356 C CA . ASP A 1 183 ? 8.964 14.444 20.815 1.00 93.81 183 ASP A CA 1
ATOM 1357 C C . ASP A 1 183 ? 8.702 15.870 20.337 1.00 93.81 183 ASP A C 1
ATOM 1359 O O . ASP A 1 183 ? 9.579 16.490 19.739 1.00 93.81 183 ASP A O 1
ATOM 1363 N N . VAL A 1 184 ? 7.497 16.363 20.593 1.00 93.31 184 VAL A N 1
ATOM 1364 C CA . VAL A 1 184 ? 7.048 17.706 20.212 1.00 93.31 184 VAL A CA 1
ATOM 1365 C C . VAL A 1 184 ? 6.701 18.538 21.449 1.00 93.31 184 VAL A C 1
ATOM 1367 O O . VAL A 1 184 ? 6.507 17.963 22.526 1.00 93.31 184 VAL A O 1
ATOM 1370 N N . SER A 1 185 ? 6.668 19.871 21.351 1.00 88.62 185 SER A N 1
ATOM 1371 C CA . SER A 1 185 ? 6.506 20.710 22.551 1.00 88.62 185 SER A CA 1
ATOM 1372 C C . SER A 1 185 ? 5.102 20.641 23.151 1.00 88.62 185 SER A C 1
ATOM 1374 O O . SER A 1 185 ? 4.977 20.543 24.375 1.00 88.62 185 SER A O 1
ATOM 1376 N N . ASP A 1 186 ? 4.066 20.550 22.317 1.00 84.75 186 ASP A N 1
ATOM 1377 C CA . ASP A 1 186 ? 2.704 20.220 22.743 1.00 84.75 186 ASP A CA 1
ATOM 1378 C C . ASP A 1 186 ? 2.294 18.820 22.267 1.00 84.75 186 ASP A C 1
ATOM 1380 O O . ASP A 1 186 ? 2.721 18.393 21.196 1.00 84.75 186 ASP A O 1
ATOM 1384 N N . PRO A 1 187 ? 1.443 18.084 23.017 1.00 77.94 187 PRO A N 1
ATOM 1385 C CA . PRO A 1 187 ? 0.936 16.782 22.594 1.00 77.94 187 PRO A CA 1
ATOM 1386 C C . PRO A 1 187 ? 0.441 16.845 21.152 1.00 77.94 187 PRO A C 1
ATOM 1388 O O . PRO A 1 187 ? -0.521 17.580 20.897 1.00 77.94 187 PRO A O 1
ATOM 1391 N N . PRO A 1 188 ? 1.069 16.108 20.210 1.00 74.25 188 PRO A N 1
ATOM 1392 C CA . PRO A 1 188 ? 0.649 16.186 18.834 1.00 74.25 188 PRO A CA 1
ATOM 1393 C C . PRO A 1 188 ? -0.780 15.681 18.836 1.00 74.25 188 PRO A C 1
ATOM 1395 O O . PRO A 1 188 ? -1.077 14.572 19.305 1.00 74.25 188 PRO A O 1
ATOM 1398 N N . SER A 1 189 ? -1.693 16.525 18.362 1.00 66.62 189 SER A N 1
ATOM 1399 C CA . SER A 1 189 ? -3.017 16.014 18.101 1.00 66.62 189 SER A CA 1
ATOM 1400 C C . SER A 1 189 ? -2.840 14.916 17.074 1.00 66.62 189 SER A C 1
ATOM 1402 O O . SER A 1 189 ? -2.024 14.969 16.154 1.00 66.62 189 SER A O 1
ATOM 1404 N N . VAL A 1 190 ? -3.630 13.883 17.206 1.00 51.06 190 VAL A N 1
ATOM 1405 C CA . VAL A 1 190 ? -3.569 12.827 16.225 1.00 51.06 190 VAL A CA 1
ATOM 1406 C C . VAL A 1 190 ? -4.017 13.366 14.827 1.00 51.06 190 VAL A C 1
ATOM 1408 O O . VAL A 1 190 ? -3.583 12.864 13.801 1.00 51.06 190 VAL A O 1
ATOM 1411 N N . GLN A 1 191 ? -4.693 14.523 14.741 1.00 52.94 191 GLN A N 1
ATOM 1412 C CA . GLN A 1 191 ? -4.885 15.267 13.480 1.00 52.94 191 GLN A CA 1
ATOM 1413 C C . GLN A 1 191 ? -3.603 15.912 12.910 1.00 52.94 191 GLN A C 1
ATOM 1415 O O . GLN A 1 191 ? -3.543 16.164 11.706 1.00 52.94 191 GLN A O 1
ATOM 1420 N N . SER A 1 192 ? -2.588 16.199 13.732 1.00 66.81 192 SER A N 1
ATOM 1421 C CA . SER A 1 192 ? -1.297 16.731 13.280 1.00 66.81 192 SER A CA 1
ATOM 1422 C C . SER A 1 192 ? -0.299 15.637 12.906 1.00 66.81 192 SER A C 1
ATOM 1424 O O . SER A 1 192 ? 0.624 15.919 12.156 1.00 66.81 192 SER A O 1
ATOM 1426 N N . ALA A 1 193 ? -0.504 14.372 13.296 1.00 70.62 193 ALA A N 1
ATOM 1427 C CA . ALA A 1 193 ? 0.411 13.281 12.930 1.00 70.62 193 ALA A CA 1
ATOM 1428 C C . ALA A 1 193 ? 0.669 13.120 11.407 1.00 70.62 193 ALA A C 1
ATOM 1430 O O . ALA A 1 193 ? 1.806 12.836 11.034 1.00 70.62 193 ALA A O 1
ATOM 1431 N N . PRO A 1 194 ? -0.313 13.310 10.495 1.00 76.81 194 PRO A N 1
ATOM 1432 C CA . PRO A 1 194 ? -0.062 13.288 9.050 1.00 76.81 194 PRO A CA 1
ATOM 1433 C C . PRO A 1 194 ? 0.755 14.482 8.545 1.00 76.81 194 PRO A C 1
ATOM 1435 O O . PRO A 1 194 ? 1.198 14.464 7.404 1.00 76.81 194 PRO A O 1
ATOM 1438 N N . ARG A 1 195 ? 0.944 15.510 9.379 1.00 86.69 195 ARG A N 1
ATOM 1439 C CA . ARG A 1 195 ? 1.748 16.693 9.066 1.00 86.69 195 ARG A CA 1
ATOM 1440 C C . ARG A 1 195 ? 3.231 16.487 9.350 1.00 86.69 195 ARG A C 1
ATOM 1442 O O . ARG A 1 195 ? 4.019 17.352 8.992 1.00 86.69 195 ARG A O 1
ATOM 1449 N N . PHE A 1 196 ? 3.608 15.372 9.975 1.00 93.06 196 PHE A N 1
ATOM 1450 C CA . PHE A 1 196 ? 5.002 14.974 10.125 1.00 93.06 196 PHE A CA 1
ATOM 1451 C C . PHE A 1 196 ? 5.396 14.077 8.957 1.00 93.06 196 PHE A C 1
ATOM 1453 O O . PHE A 1 196 ? 4.752 13.059 8.684 1.00 93.06 196 PHE A O 1
ATOM 1460 N N . ASN A 1 197 ? 6.476 14.462 8.291 1.00 95.44 197 ASN A N 1
ATOM 1461 C CA . ASN A 1 197 ? 7.097 13.726 7.206 1.00 95.44 197 ASN A CA 1
ATOM 1462 C C . ASN A 1 197 ? 8.465 13.264 7.684 1.00 95.44 197 ASN A C 1
ATOM 1464 O O . ASN A 1 197 ? 9.344 14.098 7.889 1.00 95.44 197 ASN A O 1
ATOM 1468 N N . VAL A 1 198 ? 8.649 11.956 7.854 1.00 97.25 198 VAL A N 1
ATOM 1469 C CA . VAL A 1 198 ? 9.971 11.398 8.164 1.00 97.25 198 VAL A CA 1
ATOM 1470 C C . VAL A 1 198 ? 10.630 10.964 6.865 1.00 97.25 198 VAL A C 1
ATOM 1472 O O . VAL A 1 198 ? 10.181 10.011 6.230 1.00 97.25 198 VAL A O 1
ATOM 1475 N N . PHE A 1 199 ? 11.676 11.680 6.473 1.00 98.00 199 PHE A N 1
ATOM 1476 C CA . PHE A 1 199 ? 12.492 11.404 5.300 1.00 98.00 199 PHE A CA 1
ATOM 1477 C C . PHE A 1 199 ? 13.618 10.450 5.678 1.00 98.00 199 PHE A C 1
ATOM 1479 O O . PHE A 1 199 ? 14.281 10.640 6.699 1.00 98.00 199 PHE A O 1
ATOM 1486 N N . ILE A 1 200 ? 13.805 9.412 4.868 1.00 98.38 200 ILE A N 1
ATOM 1487 C CA . ILE A 1 200 ? 14.760 8.336 5.122 1.00 98.38 200 ILE A CA 1
ATOM 1488 C C . ILE A 1 200 ? 15.615 8.175 3.867 1.00 98.38 200 ILE A C 1
ATOM 1490 O O . ILE A 1 200 ? 15.107 7.748 2.831 1.00 98.38 200 ILE A O 1
ATOM 1494 N N . ASP A 1 201 ? 16.895 8.507 3.979 1.00 98.38 201 ASP A N 1
ATOM 1495 C CA . ASP A 1 201 ? 17.951 8.028 3.084 1.00 98.38 201 ASP A CA 1
ATOM 1496 C C . ASP A 1 201 ? 18.336 6.634 3.578 1.00 98.38 201 ASP A C 1
ATOM 1498 O O . ASP A 1 201 ? 18.835 6.470 4.701 1.00 98.38 201 ASP A O 1
ATOM 1502 N N . ALA A 1 202 ? 17.955 5.621 2.803 1.00 97.81 202 ALA A N 1
ATOM 1503 C CA . ALA A 1 202 ? 18.117 4.238 3.208 1.00 97.81 202 ALA A CA 1
ATOM 1504 C C . ALA A 1 202 ? 19.445 3.670 2.720 1.00 97.81 202 ALA A C 1
ATOM 1506 O O . ALA A 1 202 ? 19.957 2.764 3.375 1.00 97.81 202 ALA A O 1
ATOM 1507 N N . ASP A 1 203 ? 19.974 4.147 1.594 1.00 96.75 203 ASP A N 1
ATOM 1508 C CA . ASP A 1 203 ? 21.149 3.581 0.934 1.00 96.75 203 ASP A CA 1
ATOM 1509 C C . ASP A 1 203 ? 22.475 4.291 1.252 1.00 96.75 203 ASP A C 1
ATOM 1511 O O . ASP A 1 203 ? 23.533 3.807 0.837 1.00 96.75 203 ASP A O 1
ATOM 1515 N N . ASP A 1 204 ? 22.428 5.346 2.075 1.00 95.81 204 ASP A N 1
ATOM 1516 C CA . ASP A 1 204 ? 23.567 6.181 2.472 1.00 95.81 204 ASP A CA 1
ATOM 1517 C C . ASP A 1 204 ? 24.189 6.935 1.283 1.00 95.81 204 ASP A C 1
ATOM 1519 O O . ASP A 1 204 ? 25.398 7.192 1.245 1.00 95.81 204 ASP A O 1
ATOM 1523 N N . ASN A 1 205 ? 23.369 7.278 0.284 1.00 96.31 205 ASN A N 1
ATOM 1524 C CA . ASN A 1 205 ? 23.797 7.960 -0.928 1.00 96.31 205 ASN A CA 1
ATOM 1525 C C . ASN A 1 205 ? 22.985 9.237 -1.203 1.00 96.31 205 ASN A C 1
ATOM 1527 O O . ASN A 1 205 ? 21.953 9.223 -1.877 1.00 96.31 205 ASN A O 1
ATOM 1531 N N . GLU A 1 206 ? 23.548 10.381 -0.800 1.00 96.06 206 GLU A N 1
ATOM 1532 C CA . GLU A 1 206 ? 22.946 11.713 -0.988 1.00 96.06 206 GLU A CA 1
ATOM 1533 C C . GLU A 1 206 ? 22.704 12.116 -2.452 1.00 96.06 206 GLU A C 1
ATOM 1535 O O . GLU A 1 206 ? 21.948 13.059 -2.705 1.00 96.06 206 GLU A O 1
ATOM 1540 N N . ASP A 1 207 ? 23.345 11.443 -3.414 1.00 96.31 207 ASP A N 1
ATOM 1541 C CA . ASP A 1 207 ? 23.148 11.697 -4.845 1.00 96.31 207 ASP A CA 1
ATOM 1542 C C . ASP A 1 207 ? 21.872 11.031 -5.393 1.00 96.31 207 ASP A C 1
ATOM 1544 O O . ASP A 1 207 ? 21.497 11.259 -6.549 1.00 96.31 207 ASP A O 1
ATOM 1548 N N . THR A 1 208 ? 21.200 10.206 -4.587 1.00 95.81 208 THR A N 1
ATOM 1549 C CA . THR A 1 208 ? 19.934 9.553 -4.935 1.00 95.81 208 THR A CA 1
ATOM 1550 C C . THR A 1 208 ? 18.753 10.170 -4.178 1.00 95.81 208 THR A C 1
ATOM 1552 O O . THR A 1 208 ? 18.898 11.135 -3.428 1.00 95.81 208 THR A O 1
ATOM 1555 N N . GLY A 1 209 ? 17.544 9.673 -4.437 1.00 97.19 209 GLY A N 1
ATOM 1556 C CA . GLY A 1 209 ? 16.362 10.095 -3.691 1.00 97.19 209 GLY A CA 1
ATOM 1557 C C . GLY A 1 209 ? 15.915 11.547 -3.909 1.00 97.19 209 GLY A C 1
ATOM 1558 O O . GLY A 1 209 ? 16.322 12.253 -4.838 1.00 97.19 209 GLY A O 1
ATOM 1559 N N . TYR A 1 210 ? 15.004 11.970 -3.037 1.00 97.69 210 TYR A N 1
ATOM 1560 C CA . TYR A 1 210 ? 14.475 13.324 -2.973 1.00 97.69 210 TYR A CA 1
ATOM 1561 C C . TYR A 1 210 ? 15.445 14.270 -2.256 1.00 97.69 210 TYR A C 1
ATOM 1563 O O . TYR A 1 210 ? 16.086 13.910 -1.267 1.00 97.69 210 TYR A O 1
ATOM 1571 N N . ALA A 1 211 ? 15.498 15.513 -2.725 1.00 96.75 211 ALA A N 1
ATOM 1572 C CA . ALA A 1 211 ? 16.301 16.575 -2.151 1.00 96.75 211 ALA A CA 1
ATOM 1573 C C . ALA A 1 211 ? 15.508 17.876 -2.010 1.00 96.75 211 ALA A C 1
ATOM 1575 O O . ALA A 1 211 ? 14.698 18.258 -2.858 1.00 96.75 211 ALA A O 1
ATOM 1576 N N . THR A 1 212 ? 15.825 18.598 -0.945 1.00 93.94 212 THR A N 1
ATOM 1577 C CA . THR A 1 212 ? 15.366 19.954 -0.660 1.00 93.94 212 THR A CA 1
ATOM 1578 C C . THR A 1 212 ? 16.572 20.878 -0.480 1.00 93.94 212 THR A C 1
ATOM 1580 O O . THR A 1 212 ? 17.721 20.489 -0.692 1.00 93.94 212 THR A O 1
ATOM 1583 N N . ALA A 1 213 ? 16.325 22.128 -0.086 1.00 91.50 213 ALA A N 1
ATOM 1584 C CA . ALA A 1 213 ? 17.396 23.005 0.379 1.00 91.50 213 ALA A CA 1
ATOM 1585 C C . ALA A 1 213 ? 18.004 22.538 1.719 1.00 91.50 213 ALA A C 1
ATOM 1587 O O . ALA A 1 213 ? 19.144 22.891 2.008 1.00 91.50 213 ALA A O 1
ATOM 1588 N N . THR A 1 214 ? 17.258 21.756 2.510 1.00 89.31 214 THR A N 1
ATOM 1589 C CA . THR A 1 214 ? 17.626 21.339 3.872 1.00 89.31 214 THR A CA 1
ATOM 1590 C C . THR A 1 214 ? 18.348 19.991 3.895 1.00 89.31 214 THR A C 1
ATOM 1592 O O . THR A 1 214 ? 19.282 19.804 4.665 1.00 89.31 214 THR A O 1
ATOM 1595 N N . PHE A 1 215 ? 17.944 19.046 3.046 1.00 94.50 215 PHE A N 1
ATOM 1596 C CA . PHE A 1 215 ? 18.513 17.695 3.010 1.00 94.50 215 PHE A CA 1
ATOM 1597 C C . PHE A 1 215 ? 18.543 17.125 1.590 1.00 94.50 215 PHE A C 1
ATOM 1599 O O . PHE A 1 215 ? 17.903 17.653 0.680 1.00 94.50 215 PHE A O 1
ATOM 1606 N N . LYS A 1 216 ? 19.275 16.027 1.405 1.00 97.06 216 LYS A N 1
ATOM 1607 C CA . LYS A 1 216 ? 19.409 15.279 0.146 1.00 97.06 216 LYS A CA 1
ATOM 1608 C C . LYS A 1 216 ? 19.405 13.779 0.448 1.00 97.06 216 LYS A C 1
ATOM 1610 O O . LYS A 1 216 ? 19.605 13.419 1.603 1.00 97.06 216 LYS A O 1
ATOM 1615 N N . GLY A 1 217 ? 19.189 12.929 -0.555 1.00 97.12 217 GLY A N 1
ATOM 1616 C CA . GLY A 1 217 ? 19.292 11.477 -0.373 1.00 97.12 217 GLY A CA 1
ATOM 1617 C C . GLY A 1 217 ? 18.005 10.757 0.025 1.00 97.12 217 GLY A C 1
ATOM 1618 O O . GLY A 1 217 ? 18.037 9.558 0.246 1.00 97.12 217 GLY A O 1
ATOM 1619 N N . ALA A 1 218 ? 16.857 11.429 0.176 1.00 98.06 218 ALA A N 1
ATOM 1620 C CA . ALA A 1 218 ? 15.693 10.769 0.775 1.00 98.06 218 ALA A CA 1
ATOM 1621 C C . ALA A 1 218 ? 15.014 9.781 -0.190 1.00 98.06 218 ALA A C 1
ATOM 1623 O O . ALA A 1 218 ? 14.171 10.158 -1.009 1.00 98.06 218 ALA A O 1
ATOM 1624 N N . ASP A 1 219 ? 15.347 8.501 -0.055 1.00 98.44 219 ASP A N 1
ATOM 1625 C CA . ASP A 1 219 ? 14.733 7.388 -0.778 1.00 98.44 219 ASP A CA 1
ATOM 1626 C C . ASP A 1 219 ? 13.274 7.156 -0.401 1.00 98.44 219 ASP A C 1
ATOM 1628 O O . ASP A 1 219 ? 12.479 6.696 -1.224 1.00 98.44 219 ASP A O 1
ATOM 1632 N N . TYR A 1 220 ? 12.920 7.427 0.855 1.00 98.31 220 TYR A N 1
ATOM 1633 C CA . TYR A 1 220 ? 11.578 7.206 1.373 1.00 98.31 220 TYR A CA 1
ATOM 1634 C C . TYR A 1 220 ? 11.066 8.412 2.142 1.00 98.31 220 TYR A C 1
ATOM 1636 O O . TYR A 1 220 ? 11.820 9.168 2.755 1.00 98.31 220 TYR A O 1
ATOM 1644 N N . VAL A 1 221 ? 9.743 8.534 2.167 1.00 97.81 221 VAL A N 1
ATOM 1645 C CA . VAL A 1 221 ? 9.034 9.398 3.105 1.00 97.81 221 VAL A CA 1
ATOM 1646 C C . VAL A 1 221 ? 7.971 8.581 3.825 1.00 97.81 221 VAL A C 1
ATOM 1648 O O . VAL A 1 221 ? 7.217 7.823 3.213 1.00 97.81 221 VAL A O 1
ATOM 1651 N N . LEU A 1 222 ? 7.922 8.716 5.144 1.00 95.25 222 LEU A N 1
ATOM 1652 C CA . LEU A 1 222 ? 6.836 8.219 5.968 1.00 95.25 222 LEU A CA 1
ATOM 1653 C C . LEU A 1 222 ? 5.902 9.383 6.290 1.00 95.25 222 LEU A C 1
ATOM 1655 O O . LEU A 1 222 ? 6.306 10.333 6.958 1.00 95.25 222 LEU A O 1
ATOM 1659 N N . GLN A 1 223 ? 4.653 9.282 5.846 1.00 88.88 223 GLN A N 1
ATOM 1660 C CA . GLN A 1 223 ? 3.638 10.313 6.041 1.00 88.88 223 GLN A CA 1
ATOM 1661 C C . GLN A 1 223 ? 2.301 9.658 6.383 1.00 88.88 223 GLN A C 1
ATOM 1663 O O . GLN A 1 223 ? 1.848 8.730 5.712 1.00 88.88 223 GLN A O 1
ATOM 1668 N N . GLY A 1 224 ? 1.662 10.108 7.467 1.00 77.38 224 GLY A N 1
ATOM 1669 C CA . GLY A 1 224 ? 0.349 9.590 7.866 1.00 77.38 224 GLY A CA 1
ATOM 1670 C C . GLY A 1 224 ? 0.328 8.089 8.191 1.00 77.38 224 GLY A C 1
ATOM 1671 O O . GLY A 1 224 ? -0.742 7.493 8.232 1.00 77.38 224 GLY A O 1
ATOM 1672 N N . GLY A 1 225 ? 1.478 7.465 8.462 1.00 82.56 225 GLY A N 1
ATOM 1673 C CA . GLY A 1 225 ? 1.604 6.016 8.678 1.00 82.56 225 GLY A CA 1
ATOM 1674 C C . GLY A 1 225 ? 1.769 5.185 7.403 1.00 82.56 225 GLY A C 1
ATOM 1675 O O . GLY A 1 225 ? 1.918 3.970 7.494 1.00 82.56 225 GLY A O 1
ATOM 1676 N N . PHE A 1 226 ? 1.805 5.818 6.234 1.00 84.00 226 PHE A N 1
ATOM 1677 C CA . PHE A 1 226 ? 2.150 5.172 4.972 1.00 84.00 226 PHE A CA 1
ATOM 1678 C C . PHE A 1 226 ? 3.605 5.448 4.625 1.00 84.00 226 PHE A C 1
ATOM 1680 O O . PHE A 1 226 ? 4.086 6.570 4.792 1.00 84.00 226 PHE A O 1
ATOM 1687 N N . LEU A 1 227 ? 4.291 4.415 4.144 1.00 93.44 227 LEU A N 1
ATOM 1688 C CA . LEU A 1 227 ? 5.646 4.509 3.629 1.00 93.44 227 LEU A CA 1
ATOM 1689 C C . LEU A 1 227 ? 5.587 4.644 2.110 1.00 93.44 227 LEU A C 1
ATOM 1691 O O . LEU A 1 227 ? 4.975 3.817 1.425 1.00 93.44 227 LEU A O 1
ATOM 1695 N N . TYR A 1 228 ? 6.265 5.658 1.593 1.00 93.25 228 TYR A N 1
ATOM 1696 C CA . TYR A 1 228 ? 6.380 5.907 0.168 1.00 93.25 228 TYR A CA 1
ATOM 1697 C C . TYR A 1 228 ? 7.844 5.888 -0.259 1.00 93.25 228 TYR A C 1
ATOM 1699 O O . TYR A 1 228 ? 8.700 6.367 0.478 1.00 93.25 228 TYR A O 1
ATOM 1707 N N . LYS A 1 229 ? 8.121 5.359 -1.450 1.00 96.62 229 LYS A N 1
ATOM 1708 C CA . LYS A 1 229 ? 9.443 5.330 -2.076 1.00 96.62 229 LYS A CA 1
ATOM 1709 C C . LYS A 1 229 ? 9.530 6.369 -3.183 1.00 96.62 229 LYS A C 1
ATOM 1711 O O . LYS A 1 229 ? 8.607 6.507 -3.986 1.00 96.62 229 LYS A O 1
ATOM 1716 N N . PHE A 1 230 ? 10.642 7.080 -3.235 1.00 96.81 230 PHE A N 1
ATOM 1717 C CA . PHE A 1 230 ? 10.940 8.062 -4.257 1.00 96.81 230 PHE A CA 1
ATOM 1718 C C . PHE A 1 230 ? 11.021 7.416 -5.645 1.00 96.81 230 PHE A C 1
ATOM 1720 O O . PHE A 1 230 ? 11.648 6.373 -5.835 1.00 96.81 230 PHE A O 1
ATOM 1727 N N . LYS A 1 231 ? 10.379 8.055 -6.624 1.00 95.38 231 LYS A N 1
ATOM 1728 C CA . LYS A 1 231 ? 10.363 7.634 -8.038 1.00 95.38 231 LYS A CA 1
ATOM 1729 C C . LYS A 1 231 ? 10.680 8.782 -8.996 1.00 95.38 231 LYS A C 1
ATOM 1731 O O . LYS A 1 231 ? 10.450 8.672 -10.202 1.00 95.38 231 LYS A O 1
ATOM 1736 N N . GLY A 1 232 ? 11.111 9.919 -8.453 1.00 91.94 232 GLY A N 1
ATOM 1737 C CA . GLY A 1 232 ? 11.499 11.068 -9.253 1.00 91.94 232 GLY A CA 1
ATOM 1738 C C . GLY A 1 232 ? 12.718 10.747 -10.111 1.00 91.94 232 GLY A C 1
ATOM 1739 O O . GLY A 1 232 ? 13.577 9.950 -9.746 1.00 91.94 232 GLY A O 1
ATOM 1740 N N . THR A 1 233 ? 12.781 11.379 -11.276 1.00 93.00 233 THR A N 1
ATOM 1741 C CA . THR A 1 233 ? 13.948 11.294 -12.174 1.00 93.00 233 THR A CA 1
ATOM 1742 C C . THR A 1 233 ? 14.988 12.364 -11.867 1.00 93.00 233 THR A C 1
ATOM 1744 O O . THR A 1 233 ? 16.135 12.258 -12.293 1.00 93.00 233 THR A O 1
ATOM 1747 N N . THR A 1 234 ? 14.591 13.395 -11.116 1.00 95.00 234 THR A N 1
ATOM 1748 C CA . THR A 1 234 ? 15.495 14.404 -10.567 1.00 95.00 234 THR A CA 1
ATOM 1749 C C . THR A 1 234 ? 15.181 14.603 -9.085 1.00 95.00 234 THR A C 1
ATOM 1751 O O . THR A 1 234 ? 14.000 14.529 -8.727 1.00 95.00 234 THR A O 1
ATOM 1754 N N . PRO A 1 235 ? 16.177 14.906 -8.232 1.00 95.44 235 PRO A N 1
ATOM 1755 C CA . PRO A 1 235 ? 15.972 15.002 -6.784 1.00 95.44 235 PRO A CA 1
ATOM 1756 C C . PRO A 1 235 ? 14.933 16.043 -6.338 1.00 95.44 235 PRO A C 1
ATOM 1758 O O . PRO A 1 235 ? 14.386 15.932 -5.251 1.00 95.44 235 PRO A O 1
ATOM 1761 N N . ALA A 1 236 ? 14.611 17.039 -7.169 1.00 93.94 236 ALA A N 1
ATOM 1762 C CA . ALA A 1 236 ? 13.636 18.079 -6.832 1.00 93.94 236 ALA A CA 1
ATOM 1763 C C . ALA A 1 236 ? 12.164 17.664 -7.053 1.00 93.94 236 ALA A C 1
ATOM 1765 O O . ALA A 1 236 ? 11.252 18.393 -6.661 1.00 93.94 236 ALA A O 1
ATOM 1766 N N . GLU A 1 237 ? 11.896 16.534 -7.714 1.00 92.31 237 GLU A N 1
ATOM 1767 C CA . GLU A 1 237 ? 10.525 16.121 -8.032 1.00 92.31 237 GLU A CA 1
ATOM 1768 C C . GLU A 1 237 ? 9.806 15.548 -6.805 1.00 92.31 237 GLU A C 1
ATOM 1770 O O . GLU A 1 237 ? 10.209 14.520 -6.282 1.00 92.31 237 GLU A O 1
ATOM 1775 N N . TRP A 1 238 ? 8.666 16.112 -6.394 1.00 91.69 238 TRP A N 1
ATOM 1776 C CA . TRP A 1 238 ? 7.807 15.469 -5.388 1.00 91.69 238 TRP A CA 1
ATOM 1777 C C . TRP A 1 238 ? 7.016 14.305 -6.009 1.00 91.69 238 TRP A C 1
ATOM 1779 O O . TRP A 1 238 ? 5.840 14.431 -6.354 1.00 91.69 238 TRP A O 1
ATOM 1789 N N . LYS A 1 239 ? 7.686 13.168 -6.226 1.00 86.75 239 LYS A N 1
ATOM 1790 C CA . LYS A 1 239 ? 7.099 11.956 -6.811 1.00 86.75 239 LYS A CA 1
ATOM 1791 C C . LYS A 1 239 ? 7.459 10.742 -5.968 1.00 86.75 239 LYS A C 1
ATOM 1793 O O . LYS A 1 239 ? 8.612 10.316 -5.942 1.00 86.75 239 LYS A O 1
ATOM 1798 N N . PHE A 1 240 ? 6.440 10.139 -5.362 1.00 92.25 240 PHE A N 1
ATOM 1799 C CA . PHE A 1 240 ? 6.592 8.946 -4.539 1.00 92.25 240 PHE A CA 1
ATOM 1800 C C . PHE A 1 240 ? 5.527 7.890 -4.872 1.00 92.25 240 PHE A C 1
ATOM 1802 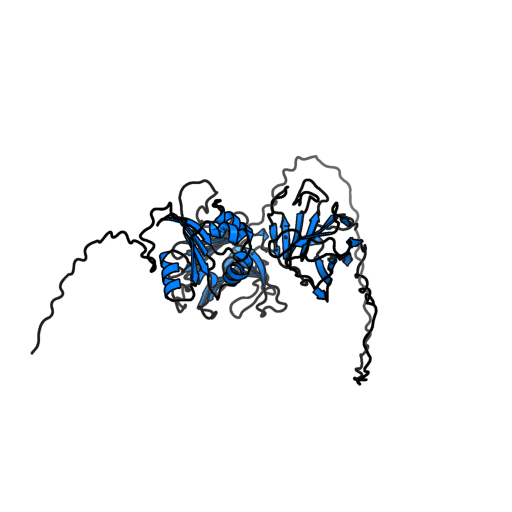O O . PHE A 1 240 ? 4.423 8.231 -5.303 1.00 92.25 240 PHE A O 1
ATOM 1809 N N . ASP A 1 241 ? 5.871 6.613 -4.723 1.00 81.38 241 ASP A N 1
ATOM 1810 C CA . ASP A 1 241 ? 4.962 5.463 -4.806 1.00 81.38 241 ASP A CA 1
ATOM 1811 C C . ASP A 1 241 ? 4.770 4.863 -3.418 1.00 81.38 241 ASP A C 1
ATOM 1813 O O . AS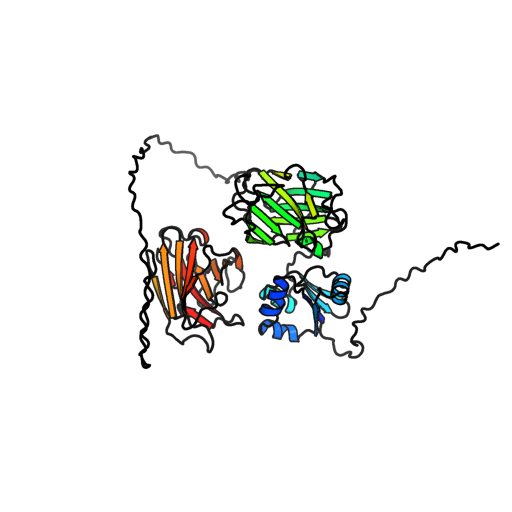P A 1 241 ? 5.738 4.683 -2.685 1.00 81.38 241 ASP A O 1
ATOM 1817 N N . THR A 1 242 ? 3.540 4.513 -3.051 1.00 84.81 242 THR A N 1
ATOM 1818 C CA . THR A 1 242 ? 3.281 3.795 -1.798 1.00 84.81 242 THR A CA 1
ATOM 1819 C C . THR A 1 242 ? 3.893 2.397 -1.865 1.00 84.81 242 THR A C 1
ATOM 1821 O O . THR A 1 242 ? 3.634 1.643 -2.804 1.00 84.81 242 THR A O 1
ATOM 1824 N N . VAL A 1 243 ? 4.692 2.045 -0.857 1.00 84.56 243 VAL A N 1
ATOM 1825 C CA . VAL A 1 243 ? 5.373 0.740 -0.763 1.00 84.56 243 VAL A CA 1
ATOM 1826 C C . VAL A 1 243 ? 4.958 -0.073 0.461 1.00 84.56 243 VAL A C 1
ATOM 1828 O O . VAL A 1 243 ? 5.253 -1.261 0.530 1.00 84.56 243 VAL A O 1
ATOM 1831 N N . GLY A 1 244 ? 4.260 0.535 1.422 1.00 78.94 244 GLY A N 1
ATOM 1832 C CA . GLY A 1 244 ? 3.690 -0.188 2.554 1.00 78.94 244 GLY A CA 1
ATOM 1833 C C . GLY A 1 244 ? 3.209 0.727 3.673 1.00 78.94 244 GLY A C 1
ATOM 1834 O O . GLY A 1 244 ? 3.011 1.927 3.482 1.00 78.94 244 GLY A O 1
ATOM 1835 N N . GLN A 1 245 ? 3.020 0.149 4.858 1.00 82.12 245 GLN A N 1
ATOM 1836 C CA . GLN A 1 245 ? 2.538 0.852 6.047 1.00 82.12 245 GLN A CA 1
ATOM 1837 C C . GLN A 1 245 ? 3.517 0.705 7.215 1.00 82.12 245 GLN A C 1
ATOM 1839 O O . GLN A 1 245 ? 4.181 -0.321 7.380 1.00 82.12 245 GLN A O 1
ATOM 1844 N N . ALA A 1 246 ? 3.574 1.735 8.053 1.00 87.25 246 ALA A N 1
ATOM 1845 C CA . ALA A 1 246 ? 4.254 1.716 9.339 1.00 87.25 246 ALA A CA 1
ATOM 1846 C C . ALA A 1 246 ? 3.232 1.726 10.477 1.00 87.25 246 ALA A C 1
ATOM 1848 O O . ALA A 1 246 ? 2.130 2.256 10.341 1.00 87.25 246 ALA A O 1
ATOM 1849 N N . SER A 1 247 ? 3.615 1.198 11.639 1.00 81.56 247 SER A N 1
ATOM 1850 C CA . SER A 1 247 ? 2.806 1.405 12.842 1.00 81.56 247 SER A CA 1
ATOM 1851 C C . SER A 1 247 ? 3.060 2.804 13.396 1.00 81.56 247 SER A C 1
ATOM 1853 O O . SER A 1 247 ? 4.222 3.205 13.508 1.00 81.56 247 SER A O 1
ATOM 1855 N N . VAL A 1 248 ? 1.997 3.500 13.791 1.00 83.94 248 VAL A N 1
ATOM 1856 C CA . VAL A 1 248 ? 2.043 4.843 14.380 1.00 83.94 248 VAL A CA 1
ATOM 1857 C C . VAL A 1 248 ? 1.390 4.802 15.759 1.00 83.94 248 VAL A C 1
ATOM 1859 O O . VAL A 1 248 ? 0.267 4.326 15.890 1.00 83.94 248 VAL A O 1
ATOM 1862 N N . GLU A 1 249 ? 2.073 5.308 16.778 1.00 81.56 249 GLU A N 1
ATOM 1863 C CA . GLU A 1 249 ? 1.580 5.404 18.154 1.00 81.56 249 GLU A CA 1
ATOM 1864 C C . GLU A 1 249 ? 1.807 6.834 18.664 1.00 81.56 249 GLU A C 1
ATOM 1866 O O . GLU A 1 249 ? 2.919 7.350 18.582 1.00 81.56 249 GLU A O 1
ATOM 1871 N N . VAL A 1 250 ? 0.770 7.472 19.210 1.00 82.38 250 VAL A N 1
ATOM 1872 C CA . VAL A 1 250 ? 0.894 8.763 19.905 1.00 82.38 250 VAL A CA 1
ATOM 1873 C C . VAL A 1 250 ? 0.796 8.528 21.408 1.00 82.38 250 VAL A C 1
ATOM 1875 O O . VAL A 1 250 ? -0.180 7.955 21.889 1.00 82.38 250 VAL A O 1
ATOM 1878 N N . LYS A 1 251 ? 1.803 8.976 22.161 1.00 82.94 251 LYS A N 1
ATOM 1879 C CA . LYS A 1 251 ? 1.891 8.830 23.618 1.00 82.94 251 LYS A CA 1
ATOM 1880 C C . LYS A 1 251 ? 2.343 10.138 24.264 1.00 82.94 251 LYS A C 1
ATOM 1882 O O . LYS A 1 251 ? 3.537 10.420 24.349 1.00 82.94 251 LYS A O 1
ATOM 1887 N N . GLY A 1 252 ? 1.386 10.912 24.772 1.00 88.88 252 GLY A N 1
ATOM 1888 C CA . GLY A 1 252 ? 1.665 12.233 25.343 1.00 88.88 252 GLY A CA 1
ATOM 1889 C C . GLY A 1 252 ? 2.201 13.171 24.265 1.00 88.88 252 GLY A C 1
ATOM 1890 O O . GLY A 1 252 ? 1.560 13.327 23.237 1.00 88.88 252 GLY A O 1
ATOM 1891 N N . THR A 1 253 ? 3.384 13.739 24.481 1.00 90.94 253 THR A N 1
ATOM 1892 C CA . THR A 1 253 ? 4.119 14.578 23.518 1.00 90.94 253 THR A CA 1
ATOM 1893 C C . THR A 1 253 ? 4.942 13.789 22.503 1.00 90.94 253 THR A C 1
ATOM 1895 O O . THR A 1 253 ? 5.746 14.364 21.783 1.00 90.94 253 THR A O 1
ATOM 1898 N N . SER A 1 254 ? 4.772 12.467 22.446 1.00 89.62 254 SER A N 1
ATOM 1899 C CA . SER A 1 254 ? 5.618 11.590 21.645 1.00 89.62 254 SER A CA 1
ATOM 1900 C C . SER A 1 254 ? 4.843 10.934 20.507 1.00 89.62 254 SER A C 1
ATOM 1902 O O . SER A 1 254 ? 3.828 10.281 20.748 1.00 89.62 254 SER A O 1
ATOM 1904 N N . LEU A 1 255 ? 5.350 11.048 19.282 1.00 89.94 255 LEU A N 1
ATOM 1905 C CA . LEU A 1 255 ? 4.918 10.299 18.106 1.00 89.94 255 LEU A CA 1
ATOM 1906 C C . LEU A 1 255 ? 5.950 9.201 17.816 1.00 89.94 255 LEU A C 1
ATOM 1908 O O . LEU A 1 255 ? 7.125 9.473 17.587 1.00 89.94 255 LEU A O 1
ATOM 1912 N N . ARG A 1 256 ? 5.518 7.941 17.837 1.00 91.44 256 ARG A N 1
ATOM 1913 C CA . ARG A 1 256 ? 6.364 6.756 17.652 1.00 91.44 256 ARG A CA 1
ATOM 1914 C C . ARG A 1 256 ? 5.972 6.029 16.379 1.00 91.44 256 ARG A C 1
ATOM 1916 O O . ARG A 1 256 ? 4.806 5.716 16.156 1.00 91.44 256 ARG A O 1
ATOM 1923 N N . LEU A 1 257 ? 6.968 5.731 15.564 1.00 92.75 257 LEU A N 1
ATOM 1924 C CA . LEU A 1 257 ? 6.835 5.156 14.236 1.00 92.75 257 LEU A CA 1
ATOM 1925 C C . LEU A 1 257 ? 7.675 3.878 14.168 1.00 92.75 257 LEU A C 1
ATOM 1927 O O . LEU A 1 257 ? 8.776 3.821 14.722 1.00 92.75 257 LEU A O 1
ATOM 1931 N N . SER A 1 258 ? 7.172 2.842 13.496 1.00 92.94 258 SER A N 1
ATOM 1932 C CA . SER A 1 258 ? 7.924 1.598 13.291 1.00 92.94 258 SER A CA 1
ATOM 1933 C C . SER A 1 258 ? 7.740 1.047 11.884 1.00 92.94 258 SER A C 1
ATOM 1935 O O . SER A 1 258 ? 6.668 0.537 11.537 1.00 92.94 258 SER A O 1
ATOM 1937 N N . VAL A 1 259 ? 8.816 1.097 11.105 1.00 94.56 259 VAL A N 1
ATOM 1938 C CA . VAL A 1 259 ? 8.886 0.665 9.709 1.00 94.56 259 VAL A CA 1
ATOM 1939 C C . VAL A 1 259 ? 9.593 -0.694 9.630 1.00 94.56 259 VAL A C 1
ATOM 1941 O O . VAL A 1 259 ? 10.736 -0.808 10.079 1.00 94.56 259 VAL A O 1
ATOM 1944 N N . PRO A 1 260 ? 8.956 -1.745 9.086 1.00 91.94 260 PRO A N 1
ATOM 1945 C CA . PRO A 1 260 ? 9.642 -3.000 8.783 1.00 91.94 260 PRO A CA 1
ATOM 1946 C C . PRO A 1 260 ? 10.811 -2.780 7.811 1.00 91.94 260 PRO A C 1
ATOM 1948 O O . PRO A 1 260 ? 10.623 -2.191 6.749 1.00 91.94 260 PRO A O 1
ATOM 1951 N N . LEU A 1 261 ? 12.013 -3.274 8.138 1.00 93.44 261 LEU A N 1
ATOM 1952 C CA . LEU A 1 261 ? 13.189 -3.062 7.278 1.00 93.44 261 LEU A CA 1
ATOM 1953 C C . LEU A 1 261 ? 13.068 -3.745 5.913 1.00 93.44 261 LEU A C 1
ATOM 1955 O O . LEU A 1 261 ? 13.681 -3.292 4.958 1.00 93.44 261 LEU A O 1
ATOM 1959 N N . ASN A 1 262 ? 12.258 -4.799 5.784 1.00 88.94 262 ASN A N 1
ATOM 1960 C CA . ASN A 1 262 ? 12.006 -5.447 4.495 1.00 88.94 262 ASN A CA 1
ATOM 1961 C C . ASN A 1 262 ? 11.204 -4.574 3.512 1.00 88.94 262 ASN A C 1
ATOM 1963 O O . ASN A 1 262 ? 11.120 -4.934 2.342 1.00 88.94 262 ASN A O 1
ATOM 1967 N N . LEU A 1 263 ? 10.619 -3.459 3.965 1.00 88.81 263 LEU A N 1
ATOM 1968 C CA . LEU A 1 263 ? 9.992 -2.464 3.089 1.00 88.81 263 LEU A CA 1
ATOM 1969 C C . LEU A 1 263 ? 10.988 -1.416 2.570 1.00 88.81 263 LEU A C 1
ATOM 1971 O O . LEU A 1 263 ? 10.663 -0.671 1.648 1.00 88.81 263 LEU A O 1
ATOM 1975 N N . LEU A 1 264 ? 12.190 -1.356 3.147 1.00 96.06 264 LEU A N 1
ATOM 1976 C CA . LEU A 1 264 ? 13.266 -0.469 2.723 1.00 96.06 264 LEU A CA 1
ATOM 1977 C C . LEU A 1 264 ? 14.229 -1.277 1.844 1.00 96.06 264 LEU A C 1
ATOM 1979 O O . LEU A 1 264 ? 14.934 -2.169 2.311 1.00 96.06 264 LEU A O 1
ATOM 1983 N N . SER A 1 265 ? 14.247 -1.009 0.541 1.00 91.06 265 SER A N 1
ATOM 1984 C CA . SER A 1 265 ? 15.250 -1.583 -0.361 1.00 91.06 265 SER A CA 1
ATOM 1985 C C . SER A 1 265 ? 16.557 -0.808 -0.272 1.00 91.06 265 SER A C 1
ATOM 1987 O O . SER A 1 265 ? 16.511 0.417 -0.224 1.00 91.06 265 SER A O 1
ATOM 1989 N N . GLY A 1 266 ? 17.689 -1.504 -0.387 1.00 91.31 266 GLY A N 1
ATOM 1990 C CA . GLY A 1 266 ? 18.998 -0.857 -0.500 1.00 91.31 266 GLY A CA 1
ATOM 1991 C C . GLY A 1 266 ? 19.597 -0.397 0.824 1.00 91.31 266 GLY A C 1
ATOM 1992 O O . GLY A 1 266 ? 20.557 0.350 0.783 1.00 91.31 266 GLY A O 1
ATOM 1993 N N . VAL A 1 267 ? 19.070 -0.861 1.967 1.00 94.94 267 VAL A N 1
ATOM 1994 C CA . VAL A 1 267 ? 19.531 -0.445 3.302 1.00 94.94 267 VAL A CA 1
ATOM 1995 C C . VAL A 1 267 ? 21.058 -0.543 3.417 1.00 94.94 267 VAL A C 1
ATOM 1997 O O . VAL A 1 267 ? 21.620 -1.644 3.391 1.00 94.94 267 VAL A O 1
ATOM 2000 N N . GLY A 1 268 ? 21.701 0.619 3.523 1.00 92.75 268 GLY A N 1
ATOM 2001 C CA . GLY A 1 268 ? 23.137 0.808 3.622 1.00 92.75 268 GLY A CA 1
ATOM 2002 C C . GLY A 1 268 ? 23.692 0.390 4.981 1.00 92.75 268 GLY A C 1
ATOM 2003 O O . GLY A 1 268 ? 23.072 -0.335 5.761 1.00 92.75 268 GLY A O 1
ATOM 2004 N N . ARG A 1 269 ? 24.920 0.820 5.281 1.00 94.88 269 ARG A N 1
ATOM 2005 C CA . ARG A 1 269 ? 25.498 0.637 6.628 1.00 94.88 269 ARG A CA 1
ATOM 2006 C C . ARG A 1 269 ? 24.932 1.627 7.634 1.00 94.88 269 ARG A C 1
ATOM 2008 O O . ARG A 1 269 ? 24.858 1.319 8.822 1.00 94.88 269 ARG A O 1
ATOM 2015 N N . GLU A 1 270 ? 24.559 2.791 7.142 1.00 96.50 270 GLU A N 1
ATOM 2016 C CA . GLU A 1 270 ? 23.973 3.887 7.884 1.00 96.50 270 GLU A CA 1
ATOM 2017 C C . GLU A 1 270 ? 22.690 4.292 7.158 1.00 96.50 270 GLU A C 1
ATOM 2019 O O . GLU A 1 270 ? 22.563 4.087 5.955 1.00 96.50 270 GLU A O 1
ATOM 2024 N N . MET A 1 271 ? 21.711 4.790 7.902 1.00 97.38 271 MET A N 1
ATOM 2025 C CA . MET A 1 271 ? 20.547 5.471 7.342 1.00 97.38 271 MET A CA 1
ATOM 2026 C C . MET A 1 271 ? 20.544 6.895 7.865 1.00 97.38 271 MET A C 1
ATOM 2028 O O . MET A 1 271 ? 20.880 7.119 9.032 1.00 97.38 271 MET A O 1
ATOM 2032 N N . ARG A 1 272 ? 20.122 7.839 7.030 1.00 98.00 272 ARG A N 1
ATOM 2033 C CA . ARG A 1 272 ? 20.030 9.251 7.405 1.00 98.00 272 ARG A CA 1
ATOM 2034 C C . ARG A 1 272 ? 18.570 9.639 7.513 1.00 98.00 272 ARG A C 1
ATOM 2036 O O . ARG A 1 272 ? 17.766 9.325 6.637 1.00 98.00 272 ARG A O 1
ATOM 2043 N N . ILE A 1 273 ? 18.217 10.261 8.630 1.00 97.81 273 ILE A N 1
ATOM 2044 C CA . ILE A 1 273 ? 16.828 10.540 8.968 1.00 97.81 273 ILE A CA 1
ATOM 2045 C C . ILE A 1 273 ? 16.656 12.026 9.239 1.00 97.81 273 ILE A C 1
ATOM 2047 O O . ILE A 1 273 ? 17.379 12.617 10.043 1.00 97.81 273 ILE A O 1
ATOM 2051 N N . TRP A 1 274 ? 15.635 12.588 8.602 1.00 97.38 274 TRP A N 1
ATOM 2052 C CA . TRP A 1 274 ? 15.112 13.919 8.875 1.00 97.38 274 TRP A CA 1
ATOM 2053 C C . TRP A 1 274 ? 13.614 13.824 9.120 1.00 97.38 274 TRP A C 1
ATOM 2055 O O . TRP A 1 274 ? 12.937 12.922 8.629 1.00 97.38 274 TRP A O 1
ATOM 2065 N N . CYS A 1 275 ? 13.073 14.780 9.852 1.00 96.62 275 CYS A N 1
ATOM 2066 C CA . CYS A 1 275 ? 11.650 14.954 10.033 1.00 96.62 275 CYS A CA 1
ATOM 2067 C C . CYS A 1 275 ? 11.296 16.411 9.780 1.00 96.62 275 CYS A C 1
ATOM 2069 O O . CYS A 1 275 ? 11.895 17.296 10.375 1.00 96.62 275 CYS A O 1
ATOM 2071 N N . GLY A 1 276 ? 10.311 16.650 8.920 1.00 95.06 276 GLY A N 1
ATOM 2072 C CA . GLY A 1 276 ? 9.703 17.965 8.754 1.00 95.06 276 GLY A CA 1
ATOM 2073 C C . GLY A 1 276 ? 8.256 17.939 9.221 1.00 95.06 276 GLY A C 1
ATOM 2074 O O . GLY A 1 276 ? 7.520 17.014 8.865 1.00 95.06 276 GLY A O 1
ATOM 2075 N N . SER A 1 277 ? 7.831 18.939 9.987 1.00 94.06 277 SER A N 1
ATOM 2076 C CA . SER A 1 277 ? 6.418 19.177 10.281 1.00 94.06 277 SER A CA 1
ATOM 2077 C C . SER A 1 277 ? 5.836 20.217 9.316 1.00 94.06 277 SER A C 1
ATOM 2079 O O . SER A 1 277 ? 6.558 21.001 8.692 1.00 94.06 277 SER A O 1
ATOM 2081 N N . GLN A 1 278 ? 4.515 20.212 9.137 1.00 90.06 278 GLN A N 1
ATOM 2082 C CA . GLN A 1 278 ? 3.823 21.108 8.210 1.00 90.06 278 GLN A CA 1
ATOM 2083 C C . GLN A 1 278 ? 2.593 21.751 8.846 1.00 90.06 278 GLN A C 1
ATOM 2085 O O . GLN A 1 278 ? 1.914 21.159 9.681 1.00 90.06 278 GLN A O 1
ATOM 2090 N N . THR A 1 279 ? 2.259 22.965 8.419 1.00 86.19 279 THR A N 1
ATOM 2091 C CA . THR A 1 279 ? 1.012 23.636 8.798 1.00 86.19 279 THR A CA 1
ATOM 2092 C C . THR A 1 279 ? -0.192 22.965 8.112 1.00 86.19 279 THR A C 1
ATOM 2094 O O . THR A 1 279 ? -0.024 22.210 7.151 1.00 86.19 279 THR A O 1
ATOM 2097 N N . PRO A 1 280 ? -1.446 23.263 8.516 1.00 77.69 280 PRO A N 1
ATOM 2098 C CA . PRO A 1 280 ? -2.635 22.793 7.792 1.00 77.69 280 PRO A CA 1
ATOM 2099 C C . PRO A 1 280 ? -2.681 23.199 6.307 1.00 77.69 280 PRO A C 1
ATOM 2101 O O . PRO A 1 280 ? -3.459 22.638 5.545 1.00 77.69 280 PRO A O 1
ATOM 2104 N N . LYS A 1 281 ? -1.883 24.193 5.897 1.00 76.94 281 LYS A N 1
ATOM 2105 C CA . LYS A 1 281 ? -1.770 24.649 4.506 1.00 76.94 281 LYS A CA 1
ATOM 2106 C C . LYS A 1 281 ? -0.623 23.978 3.747 1.00 76.94 281 LYS A C 1
ATOM 2108 O O . LYS A 1 281 ? -0.314 24.418 2.645 1.00 76.94 281 LYS A O 1
ATOM 2113 N N . TRP A 1 282 ? -0.007 22.941 4.320 1.00 79.75 282 TRP A N 1
ATOM 2114 C CA . TRP A 1 282 ? 1.144 22.230 3.752 1.00 79.75 282 TRP A CA 1
ATOM 2115 C C . TRP A 1 282 ? 2.415 23.080 3.631 1.00 79.75 282 TRP A C 1
ATOM 2117 O O . TRP A 1 282 ? 3.324 22.756 2.870 1.00 79.75 282 TRP A O 1
ATOM 2127 N N . GLU A 1 283 ? 2.500 24.165 4.398 1.00 86.50 283 GLU A N 1
ATOM 2128 C CA . GLU A 1 283 ? 3.718 24.968 4.501 1.00 86.50 283 GLU A CA 1
ATOM 2129 C C . GLU A 1 283 ? 4.654 24.305 5.525 1.00 86.50 283 GLU A C 1
ATOM 2131 O O . GLU A 1 283 ? 4.152 23.819 6.541 1.00 86.50 283 GLU A O 1
ATOM 2136 N N . PRO A 1 284 ? 5.981 24.263 5.304 1.00 89.50 284 PRO A N 1
ATOM 2137 C CA . PRO A 1 284 ? 6.919 23.794 6.323 1.00 89.50 284 PRO A CA 1
ATOM 2138 C C . PRO A 1 284 ? 6.741 24.582 7.625 1.00 89.50 284 PRO A C 1
ATOM 2140 O O . PRO A 1 284 ? 6.655 25.810 7.588 1.00 89.50 284 PRO A O 1
ATOM 2143 N N . ALA A 1 285 ? 6.649 23.874 8.749 1.00 91.00 285 ALA A N 1
ATOM 2144 C CA . ALA A 1 285 ? 6.501 24.472 10.073 1.00 91.00 285 ALA A CA 1
ATOM 2145 C C . ALA A 1 285 ? 7.787 24.350 10.895 1.00 91.00 285 ALA A C 1
ATOM 2147 O O . ALA A 1 285 ? 8.177 25.341 11.499 1.00 91.00 285 ALA A O 1
ATOM 2148 N N . ASP A 1 286 ? 8.432 23.182 10.869 1.00 93.69 286 ASP A N 1
ATOM 2149 C CA . ASP A 1 286 ? 9.667 22.892 11.604 1.00 93.69 286 ASP A CA 1
ATOM 2150 C C . ASP A 1 286 ? 10.445 21.719 10.964 1.00 93.69 286 ASP A C 1
ATOM 2152 O O . ASP A 1 286 ? 9.874 20.951 10.177 1.00 93.69 286 ASP A O 1
ATOM 2156 N N . TRP A 1 287 ? 11.734 21.580 11.286 1.00 93.69 287 TRP A N 1
ATOM 2157 C CA . TRP A 1 287 ? 12.658 20.555 10.812 1.00 93.69 287 TRP A CA 1
ATOM 2158 C C . TRP A 1 287 ? 13.572 20.029 11.921 1.00 93.69 287 TRP A C 1
ATOM 2160 O O . TRP A 1 287 ? 14.414 20.743 12.438 1.00 93.69 287 TRP 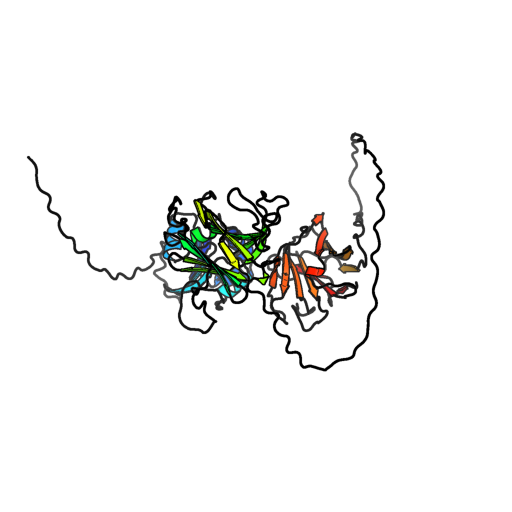A O 1
ATOM 2170 N N . ALA A 1 288 ? 13.552 18.718 12.156 1.00 94.00 288 ALA A N 1
ATOM 2171 C CA . ALA A 1 288 ? 14.522 18.067 13.027 1.00 94.00 288 ALA A CA 1
ATOM 2172 C C . ALA A 1 288 ? 15.238 16.895 12.327 1.00 94.00 288 ALA A C 1
ATOM 2174 O O . ALA A 1 288 ? 14.579 16.026 11.752 1.00 94.00 288 ALA A O 1
ATOM 2175 N N . PRO A 1 289 ? 16.569 16.784 12.433 1.00 93.69 289 PRO A N 1
ATOM 2176 C CA . PRO A 1 289 ? 17.459 17.780 13.022 1.00 93.69 289 PRO A CA 1
ATOM 2177 C C . PRO A 1 289 ? 17.754 18.944 12.060 1.00 93.69 289 PRO A C 1
ATOM 2179 O O . PRO A 1 289 ? 17.637 18.790 10.845 1.00 93.69 289 PRO A O 1
ATOM 2182 N N . GLN A 1 290 ? 18.166 20.088 12.612 1.00 86.31 290 GLN A N 1
ATOM 2183 C CA . GLN A 1 290 ? 18.364 21.343 11.869 1.00 86.31 290 GLN A CA 1
ATOM 2184 C C . GLN A 1 290 ? 19.677 21.375 11.061 1.00 86.31 290 GLN A C 1
ATOM 2186 O O . GLN A 1 290 ? 19.704 21.841 9.924 1.00 86.31 290 GLN A O 1
ATOM 2191 N N . ASP A 1 291 ? 20.772 20.858 11.631 1.00 87.06 291 ASP A N 1
ATOM 2192 C CA . ASP A 1 291 ? 22.117 21.041 11.059 1.00 87.06 291 ASP A CA 1
ATOM 2193 C C . ASP A 1 291 ? 22.607 19.854 10.221 1.00 87.06 291 ASP A C 1
ATOM 2195 O O . ASP A 1 291 ? 23.396 20.008 9.288 1.00 87.06 291 ASP A O 1
ATOM 2199 N N . SER A 1 292 ? 22.201 18.641 10.590 1.00 92.69 292 SER A N 1
ATOM 2200 C CA . SER A 1 292 ? 22.690 17.406 9.977 1.00 92.69 292 SER A CA 1
ATOM 2201 C C . SER A 1 292 ? 21.686 16.278 10.187 1.00 92.69 292 SER A C 1
ATOM 2203 O O . SER A 1 292 ? 20.942 16.322 11.164 1.00 92.69 292 SER A O 1
ATOM 2205 N N . PRO A 1 293 ? 21.644 15.260 9.312 1.00 96.00 293 PRO A N 1
ATOM 2206 C CA . PRO A 1 293 ? 20.778 14.114 9.539 1.00 96.00 293 PRO A CA 1
ATOM 2207 C C . PRO A 1 293 ? 21.028 13.439 10.879 1.00 96.00 293 PRO A C 1
ATOM 2209 O O . PRO A 1 293 ? 22.156 13.363 11.375 1.00 96.00 293 PRO A O 1
ATOM 2212 N N . LEU A 1 294 ? 19.976 12.811 11.394 1.00 96.38 294 LEU A N 1
ATOM 2213 C CA . LEU A 1 294 ? 20.137 11.779 12.396 1.00 96.38 294 LEU A CA 1
ATOM 2214 C C . LEU A 1 294 ? 20.660 10.511 11.710 1.00 96.38 294 LEU A C 1
ATOM 2216 O O . LEU A 1 294 ? 19.958 9.911 10.896 1.00 96.38 294 LEU A O 1
ATOM 2220 N N . ILE A 1 295 ? 21.884 10.109 12.043 1.00 96.81 295 ILE A N 1
ATOM 2221 C CA . ILE A 1 295 ? 22.510 8.897 11.509 1.00 96.81 295 ILE A CA 1
ATOM 2222 C C . ILE A 1 295 ? 22.116 7.694 12.366 1.00 96.81 295 ILE A C 1
ATOM 2224 O O . ILE A 1 295 ? 22.305 7.701 13.579 1.00 96.81 295 ILE A O 1
ATOM 2228 N N . VAL A 1 296 ? 21.597 6.641 11.735 1.00 96.31 296 VAL A N 1
ATOM 2229 C CA . VAL A 1 296 ? 21.264 5.367 12.384 1.00 96.31 296 VAL A CA 1
ATOM 2230 C C . VAL A 1 296 ? 22.129 4.265 11.800 1.00 96.31 296 VAL A C 1
ATOM 2232 O O . VAL A 1 296 ? 21.987 3.906 10.633 1.00 96.31 296 VAL A O 1
ATOM 2235 N N . THR A 1 297 ? 22.997 3.673 12.618 1.00 95.88 297 THR A N 1
ATOM 2236 C CA . THR A 1 297 ? 23.789 2.517 12.189 1.00 95.88 297 THR A CA 1
ATOM 2237 C C . THR A 1 297 ? 22.904 1.285 12.042 1.00 95.88 297 THR A C 1
ATOM 2239 O O . THR A 1 297 ? 22.216 0.866 12.976 1.00 95.88 297 THR A O 1
ATOM 2242 N N . VAL A 1 298 ? 22.968 0.657 10.872 1.00 92.69 298 VAL A N 1
ATOM 2243 C CA . VAL A 1 298 ? 22.330 -0.628 10.604 1.00 92.69 298 VAL A CA 1
ATOM 2244 C C . VAL A 1 298 ? 23.227 -1.706 11.206 1.00 92.69 298 VAL A C 1
ATOM 2246 O O . VAL A 1 298 ? 24.370 -1.865 10.760 1.00 92.69 298 VAL A O 1
ATOM 2249 N N . PRO A 1 299 ? 22.768 -2.464 12.225 1.00 89.81 299 PRO A N 1
ATOM 2250 C CA . PRO A 1 299 ? 23.561 -3.555 12.761 1.00 89.81 299 PRO A CA 1
ATOM 2251 C C . PRO A 1 299 ? 23.916 -4.469 11.600 1.00 89.81 299 PRO A C 1
ATOM 2253 O O . PRO A 1 299 ? 23.016 -4.908 10.878 1.00 89.81 299 PRO A O 1
ATOM 2256 N N . LYS A 1 300 ? 25.213 -4.759 11.408 1.00 84.00 300 LYS A N 1
ATOM 2257 C CA . LYS A 1 300 ? 25.617 -5.816 10.478 1.00 84.00 300 LYS A CA 1
ATOM 2258 C C . LYS A 1 300 ? 24.754 -7.009 10.835 1.00 84.00 300 LYS A C 1
ATOM 2260 O O . LYS A 1 300 ? 24.858 -7.488 11.965 1.00 84.00 300 LYS A O 1
ATOM 2265 N N . GLN A 1 301 ? 23.887 -7.436 9.916 1.00 73.00 301 GLN A N 1
ATOM 2266 C CA . GLN A 1 301 ? 23.193 -8.699 10.070 1.00 73.00 301 GLN A CA 1
ATOM 2267 C C . GLN A 1 301 ? 24.317 -9.704 10.228 1.00 73.00 301 GLN A C 1
ATOM 2269 O O . GLN A 1 301 ? 25.039 -9.982 9.268 1.00 73.00 301 GLN A O 1
ATOM 2274 N N . GLY A 1 302 ? 24.569 -10.111 11.477 1.00 66.06 302 GLY A N 1
ATOM 2275 C CA . GLY A 1 302 ? 25.575 -11.108 11.768 1.00 66.06 302 GLY A CA 1
ATOM 2276 C C . GLY A 1 302 ? 25.213 -12.230 10.833 1.00 66.06 302 GLY A C 1
ATOM 2277 O O . GLY A 1 302 ? 24.056 -12.652 10.859 1.00 66.06 302 GLY A O 1
ATOM 2278 N N . THR A 1 303 ? 26.127 -12.590 9.928 1.00 51.00 303 THR A N 1
ATOM 2279 C CA . THR A 1 303 ? 25.953 -13.750 9.062 1.00 51.00 303 THR A CA 1
ATOM 2280 C C . THR A 1 303 ? 25.527 -14.838 10.010 1.00 51.00 303 THR A C 1
ATOM 2282 O O . THR A 1 303 ? 26.347 -15.250 10.834 1.00 51.00 303 THR A O 1
ATOM 2285 N N . SER A 1 304 ? 24.226 -15.148 10.018 1.00 45.97 304 SER A N 1
ATOM 2286 C CA . SER A 1 304 ? 23.670 -16.110 10.950 1.00 45.97 304 SER A CA 1
ATOM 2287 C C . SER A 1 304 ? 24.539 -17.313 10.721 1.00 45.97 304 SER A C 1
ATOM 2289 O O . SER A 1 304 ? 24.644 -17.750 9.571 1.00 45.97 304 SER A O 1
ATOM 2291 N N . ALA A 1 305 ? 25.322 -17.676 11.738 1.00 42.31 305 ALA A N 1
ATOM 2292 C CA . ALA A 1 305 ? 26.313 -18.713 11.608 1.00 42.31 305 ALA A CA 1
ATOM 2293 C C . ALA A 1 305 ? 25.506 -19.936 11.211 1.00 42.31 305 ALA A C 1
ATOM 2295 O O . ALA A 1 305 ? 24.820 -20.526 12.046 1.00 42.31 305 ALA A O 1
ATOM 2296 N N . ALA A 1 306 ? 25.494 -20.228 9.909 1.00 43.00 306 ALA A N 1
ATOM 2297 C CA . ALA A 1 306 ? 24.915 -21.433 9.383 1.00 43.00 306 ALA A CA 1
ATOM 2298 C C . ALA A 1 306 ? 25.564 -22.517 10.225 1.00 43.00 306 ALA A C 1
ATOM 2300 O O . ALA A 1 306 ? 26.794 -22.593 10.271 1.00 43.00 306 ALA A O 1
ATOM 2301 N N . ALA A 1 307 ? 24.752 -23.246 10.987 1.00 39.12 307 ALA A N 1
ATOM 2302 C CA . ALA A 1 307 ? 25.211 -24.367 11.775 1.00 39.12 307 ALA A CA 1
ATOM 2303 C C . ALA A 1 307 ? 25.764 -25.400 10.786 1.00 39.12 307 ALA A C 1
ATOM 2305 O O . ALA A 1 307 ? 25.052 -26.268 10.290 1.00 39.12 307 ALA A O 1
ATOM 2306 N N . THR A 1 308 ? 27.033 -25.242 10.423 1.00 37.72 308 THR A N 1
ATOM 2307 C CA . THR A 1 308 ? 27.786 -26.147 9.577 1.00 37.72 308 THR A CA 1
ATOM 2308 C C . THR A 1 308 ? 28.143 -27.343 10.437 1.00 37.72 308 THR A C 1
ATOM 2310 O O . THR A 1 308 ? 29.166 -27.382 11.120 1.00 37.72 308 THR A O 1
ATOM 2313 N N . ALA A 1 309 ? 27.285 -28.358 10.385 1.00 36.62 309 ALA A N 1
ATOM 2314 C CA . ALA A 1 309 ? 27.757 -29.721 10.534 1.00 36.62 309 ALA A CA 1
ATOM 2315 C C . ALA A 1 309 ? 28.824 -29.948 9.446 1.00 36.62 309 ALA A C 1
ATOM 2317 O O . ALA A 1 309 ? 28.527 -29.946 8.253 1.00 36.62 309 ALA A O 1
ATOM 2318 N N . SER A 1 310 ? 30.084 -30.047 9.874 1.00 32.94 310 SER A N 1
ATOM 2319 C CA . SER A 1 310 ? 31.228 -30.372 9.017 1.00 32.94 310 SER A CA 1
ATOM 2320 C C . SER A 1 310 ? 31.020 -31.709 8.305 1.00 32.94 310 SER A C 1
ATOM 2322 O O . SER A 1 310 ? 30.635 -32.691 8.940 1.00 32.94 310 SER A O 1
ATOM 2324 N N . PRO A 1 311 ? 31.422 -31.787 7.031 1.00 35.59 311 PRO A N 1
ATOM 2325 C CA . PRO A 1 311 ? 32.419 -32.792 6.683 1.00 35.59 311 PRO A CA 1
ATOM 2326 C C . PRO A 1 311 ? 33.681 -32.158 6.074 1.00 35.59 311 PRO A C 1
ATOM 2328 O O . PRO A 1 311 ? 33.634 -31.239 5.261 1.00 35.59 311 PRO A O 1
ATOM 2331 N N . SER A 1 312 ? 34.825 -32.664 6.532 1.00 32.50 312 SER A N 1
ATOM 2332 C CA . SER A 1 312 ? 36.196 -32.339 6.119 1.00 32.50 312 SER A CA 1
ATOM 2333 C C . SER A 1 312 ? 36.518 -32.768 4.662 1.00 32.50 312 SER A C 1
ATOM 2335 O O . SER A 1 312 ? 35.720 -33.460 4.035 1.00 32.50 312 SER A O 1
ATOM 2337 N N . PRO A 1 313 ? 37.664 -32.331 4.095 1.00 47.34 313 PRO A N 1
ATOM 2338 C CA . PRO A 1 313 ? 37.737 -31.712 2.771 1.00 47.34 313 PRO A CA 1
ATOM 2339 C C . PRO A 1 313 ? 38.172 -32.658 1.643 1.00 47.34 313 PRO A C 1
ATOM 2341 O O . PRO A 1 313 ? 38.784 -33.698 1.871 1.00 47.34 313 PRO A O 1
ATOM 2344 N N . THR A 1 314 ? 37.962 -32.237 0.394 1.00 32.56 314 THR A N 1
ATOM 2345 C CA . THR A 1 314 ? 38.729 -32.744 -0.753 1.00 32.56 314 THR A CA 1
ATOM 2346 C C . THR A 1 314 ? 39.266 -31.578 -1.579 1.00 32.56 314 THR A C 1
ATOM 2348 O O . THR A 1 314 ? 38.538 -30.673 -1.977 1.00 32.56 314 THR A O 1
ATOM 2351 N N . THR A 1 315 ? 40.579 -31.618 -1.771 1.00 39.31 315 THR A N 1
ATOM 2352 C CA . THR A 1 315 ? 41.441 -30.664 -2.467 1.00 39.31 315 THR A CA 1
ATOM 2353 C C . THR A 1 315 ? 41.411 -30.886 -3.984 1.00 39.31 315 THR A C 1
ATOM 2355 O O . THR A 1 315 ? 41.649 -32.008 -4.416 1.00 39.31 315 THR A O 1
ATOM 2358 N N . ALA A 1 316 ? 41.228 -29.828 -4.782 1.00 36.12 316 ALA A N 1
ATOM 2359 C CA . ALA A 1 316 ? 41.764 -29.671 -6.150 1.00 36.12 316 ALA A CA 1
ATOM 2360 C C . ALA A 1 316 ? 41.583 -28.190 -6.566 1.00 36.12 316 ALA A C 1
ATOM 2362 O O . ALA A 1 316 ? 40.469 -27.687 -6.560 1.00 36.12 316 ALA A O 1
ATOM 2363 N N . GLN A 1 317 ? 42.628 -27.360 -6.588 1.00 33.56 317 GLN A N 1
ATOM 2364 C CA . GLN A 1 317 ? 43.628 -27.129 -7.645 1.00 33.56 317 GLN A CA 1
ATOM 2365 C C . GLN A 1 317 ? 43.134 -26.254 -8.827 1.00 33.56 317 GLN A C 1
ATOM 2367 O O . GLN A 1 317 ? 42.329 -26.666 -9.649 1.00 33.56 317 GLN A O 1
ATOM 2372 N N . GLN A 1 318 ? 43.673 -25.026 -8.828 1.00 35.66 318 GLN A N 1
ATOM 2373 C CA . GLN A 1 318 ? 43.818 -23.972 -9.851 1.00 35.66 318 GLN A CA 1
ATOM 2374 C C . GLN A 1 318 ? 43.386 -24.243 -11.308 1.00 35.66 318 GLN A C 1
ATOM 2376 O O . GLN A 1 318 ? 43.855 -25.192 -11.926 1.00 35.66 318 GLN A O 1
ATOM 2381 N N . SER A 1 319 ? 42.740 -23.243 -11.929 1.00 36.16 319 SER A N 1
ATOM 2382 C CA . SER A 1 319 ? 43.250 -22.631 -13.172 1.00 36.16 319 SER A CA 1
ATOM 2383 C C . SER A 1 319 ? 42.639 -21.242 -13.417 1.00 36.16 319 SER A C 1
ATOM 2385 O O . SER A 1 319 ? 41.518 -20.963 -13.000 1.00 36.16 319 SER A O 1
ATOM 2387 N N . ALA A 1 320 ? 43.416 -20.369 -14.055 1.00 34.62 320 ALA A N 1
ATOM 2388 C CA . ALA A 1 320 ? 43.170 -18.946 -14.261 1.00 34.62 320 ALA A CA 1
ATOM 2389 C C . ALA A 1 320 ? 42.818 -18.601 -15.724 1.00 34.62 320 ALA A C 1
ATOM 2391 O O . ALA A 1 320 ? 43.171 -19.351 -16.634 1.00 34.62 320 ALA A O 1
ATOM 2392 N N . SER A 1 321 ? 42.283 -17.378 -15.895 1.00 35.03 321 SER A N 1
ATOM 2393 C CA . SER A 1 321 ? 42.285 -16.511 -17.101 1.00 35.03 321 SER A CA 1
ATOM 2394 C C . SER A 1 321 ? 41.220 -16.746 -18.194 1.00 35.03 321 SER A C 1
ATOM 2396 O O . SER A 1 321 ? 40.728 -17.862 -18.321 1.00 35.03 321 SER A O 1
ATOM 2398 N N . PRO A 1 322 ? 40.950 -15.766 -19.097 1.00 49.94 322 PRO A N 1
ATOM 2399 C CA . PRO A 1 322 ? 41.146 -14.306 -19.018 1.00 49.94 322 PRO A CA 1
ATOM 2400 C C . PRO A 1 322 ? 39.931 -13.449 -19.470 1.00 49.94 322 PRO A C 1
ATOM 2402 O O . PRO A 1 322 ? 38.995 -13.897 -20.125 1.00 49.94 322 PRO A O 1
ATOM 2405 N N . THR A 1 323 ? 40.040 -12.159 -19.152 1.00 40.53 323 THR A N 1
ATOM 2406 C CA . THR A 1 323 ? 39.292 -10.985 -19.634 1.00 40.53 323 THR A CA 1
ATOM 2407 C C . THR A 1 323 ? 39.239 -10.849 -21.168 1.00 40.53 323 THR A C 1
ATOM 2409 O O . THR A 1 323 ? 40.296 -10.911 -21.799 1.00 40.53 323 THR A O 1
ATOM 2412 N N . PRO A 1 324 ? 38.083 -10.514 -21.778 1.00 44.34 324 PRO A N 1
ATOM 2413 C CA . PRO A 1 324 ? 38.030 -9.981 -23.137 1.00 44.34 324 PRO A CA 1
ATOM 2414 C C . PRO A 1 324 ? 38.004 -8.442 -23.160 1.00 44.34 324 PRO A C 1
ATOM 2416 O O . PRO A 1 324 ? 37.178 -7.796 -22.515 1.00 44.34 324 PRO A O 1
ATOM 2419 N N . GLN A 1 325 ? 38.916 -7.868 -23.950 1.00 34.69 325 GLN A N 1
ATOM 2420 C CA . GLN A 1 325 ? 38.944 -6.463 -24.364 1.00 34.69 325 GLN A CA 1
ATOM 2421 C C . GLN A 1 325 ? 37.709 -6.110 -25.207 1.00 34.69 325 GLN A C 1
ATOM 2423 O O . GLN A 1 325 ? 37.370 -6.820 -26.151 1.00 34.69 325 GLN A O 1
ATOM 2428 N N . ARG A 1 326 ? 37.083 -4.968 -24.904 1.00 37.56 326 ARG A N 1
ATOM 2429 C CA . ARG A 1 326 ? 35.992 -4.370 -25.684 1.00 37.56 326 ARG A CA 1
ATOM 2430 C C . ARG A 1 326 ? 36.582 -3.444 -26.753 1.00 37.56 326 ARG A C 1
ATOM 2432 O O . ARG A 1 326 ? 37.302 -2.503 -26.424 1.00 37.56 326 ARG A O 1
ATOM 2439 N N . THR A 1 327 ? 36.313 -3.746 -28.020 1.00 38.91 327 THR A N 1
ATOM 2440 C CA . THR A 1 327 ? 36.716 -2.957 -29.196 1.00 38.91 327 THR A CA 1
ATOM 2441 C C . THR A 1 327 ? 35.641 -1.924 -29.554 1.00 38.91 327 THR A C 1
ATOM 2443 O O . THR A 1 327 ? 34.473 -2.089 -29.213 1.00 38.91 327 THR A O 1
ATOM 2446 N N . ALA A 1 328 ? 36.100 -0.854 -30.200 1.00 35.84 328 ALA A N 1
ATOM 2447 C CA . ALA A 1 328 ? 35.437 0.409 -30.486 1.00 35.84 328 ALA A CA 1
ATOM 2448 C C . ALA A 1 328 ? 34.126 0.343 -31.293 1.00 35.84 328 ALA A C 1
ATOM 2450 O O . ALA A 1 328 ? 33.917 -0.516 -32.147 1.00 35.84 328 ALA A O 1
ATOM 2451 N N . GLU A 1 329 ? 33.301 1.347 -31.018 1.00 44.72 329 GLU A N 1
ATOM 2452 C CA . GLU A 1 329 ? 32.034 1.721 -31.640 1.00 44.72 329 GLU A CA 1
ATOM 2453 C C . GLU A 1 329 ? 32.299 2.741 -32.769 1.00 44.72 329 GLU A C 1
ATOM 2455 O O . GLU A 1 329 ? 33.073 3.677 -32.544 1.00 44.72 329 GLU A O 1
ATOM 2460 N N . PRO A 1 330 ? 31.721 2.593 -33.977 1.00 49.09 330 PRO A N 1
ATOM 2461 C CA . PRO A 1 330 ? 31.741 3.648 -34.979 1.00 49.09 330 PRO A CA 1
ATOM 2462 C C . PRO A 1 330 ? 30.424 4.434 -35.014 1.00 49.09 330 PRO A C 1
ATOM 2464 O O . PRO A 1 330 ? 29.326 3.879 -34.982 1.00 49.09 330 PRO A O 1
ATOM 2467 N N . GLU A 1 331 ? 30.586 5.748 -35.141 1.00 41.06 331 GLU A N 1
ATOM 2468 C CA . GLU A 1 331 ? 29.558 6.747 -35.411 1.00 41.06 331 GLU A CA 1
ATOM 2469 C C . GLU A 1 331 ? 28.774 6.460 -36.709 1.00 41.06 331 GLU A C 1
ATOM 2471 O O . GLU A 1 331 ? 29.336 6.077 -37.739 1.00 41.06 331 GLU A O 1
ATOM 2476 N N . SER A 1 332 ? 27.474 6.764 -36.704 1.00 35.34 332 SER A N 1
ATOM 2477 C CA . SER A 1 332 ? 26.758 7.179 -37.914 1.00 35.34 332 SER A CA 1
ATOM 2478 C C . SER A 1 332 ? 25.646 8.177 -37.585 1.00 35.34 332 SER A C 1
ATOM 2480 O O . SER A 1 332 ? 24.863 7.928 -36.667 1.00 35.34 332 SER A O 1
ATOM 2482 N N . PRO A 1 333 ? 25.558 9.302 -38.320 1.00 49.94 333 PRO A N 1
ATOM 2483 C CA . PRO A 1 333 ? 24.499 10.286 -38.168 1.00 49.94 333 PRO A CA 1
ATOM 2484 C C . PRO A 1 333 ? 23.437 10.107 -39.258 1.00 49.94 333 PRO A C 1
ATOM 2486 O O . PRO A 1 333 ? 23.778 9.972 -40.430 1.00 49.94 333 PRO A O 1
ATOM 2489 N N . GLU A 1 334 ? 22.152 10.244 -38.928 1.00 35.97 334 GLU A N 1
ATOM 2490 C CA . GLU A 1 334 ? 21.185 10.632 -39.956 1.00 35.97 334 GLU A CA 1
ATOM 2491 C C . GLU A 1 334 ? 20.030 11.470 -39.401 1.00 35.97 334 GLU A C 1
ATOM 2493 O O . GLU A 1 334 ? 19.370 11.138 -38.419 1.00 35.97 334 GLU A O 1
ATOM 2498 N N . LYS A 1 335 ? 19.856 12.630 -40.041 1.00 35.62 335 LYS A N 1
ATOM 2499 C CA . LYS A 1 335 ? 18.818 13.632 -39.814 1.00 35.62 335 LYS A CA 1
ATOM 2500 C C . LYS A 1 335 ? 17.487 13.131 -40.369 1.00 35.62 335 LYS A C 1
ATOM 2502 O O . LYS A 1 335 ? 17.379 12.918 -41.573 1.00 35.62 335 LYS A O 1
ATOM 2507 N N . THR A 1 336 ? 16.443 13.127 -39.550 1.00 32.94 336 THR A N 1
ATOM 2508 C CA . THR A 1 336 ? 15.060 12.998 -40.028 1.00 32.94 336 THR A CA 1
ATOM 2509 C C . THR A 1 336 ? 14.486 14.385 -40.325 1.00 32.94 336 THR A C 1
ATOM 2511 O O . THR A 1 336 ? 14.346 15.220 -39.432 1.00 32.94 336 THR A O 1
ATOM 2514 N N . GLN A 1 337 ? 14.179 14.650 -41.598 1.00 35.47 337 GLN A N 1
ATOM 2515 C CA . GLN A 1 337 ? 13.434 15.828 -42.049 1.00 35.47 337 GLN A CA 1
ATOM 2516 C C . GLN A 1 337 ? 11.924 15.616 -41.891 1.00 35.47 337 GLN A C 1
ATOM 2518 O O . GLN A 1 337 ? 11.384 14.570 -42.241 1.00 35.47 337 GLN A O 1
ATOM 2523 N N . SER A 1 338 ? 11.251 16.660 -41.405 1.00 33.81 338 SER A N 1
ATOM 2524 C CA . SER A 1 338 ? 9.798 16.808 -41.379 1.00 33.81 338 SER A CA 1
ATOM 2525 C C . SER A 1 338 ? 9.215 16.999 -42.780 1.00 33.81 338 SER A C 1
ATOM 2527 O O . SER A 1 338 ? 9.737 17.821 -43.536 1.00 33.81 338 SER A O 1
ATOM 2529 N N . VAL A 1 339 ? 8.060 16.392 -43.068 1.00 35.72 339 VAL A N 1
ATOM 2530 C CA . VAL A 1 339 ? 7.128 16.911 -44.080 1.00 35.72 339 VAL A CA 1
ATOM 2531 C C . VAL A 1 339 ? 5.700 16.905 -43.535 1.00 35.72 339 VAL A C 1
ATOM 2533 O O . VAL A 1 339 ? 5.272 15.998 -42.827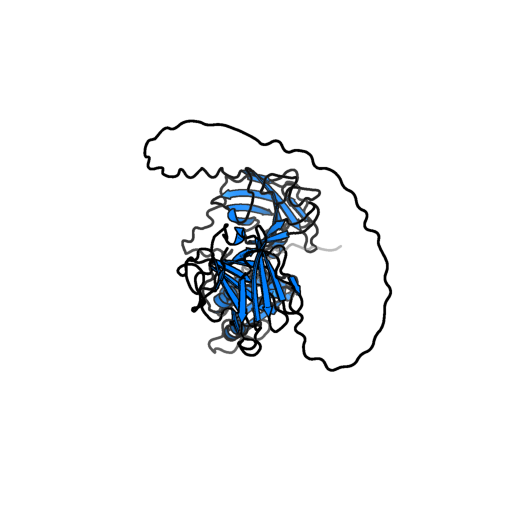 1.00 35.72 339 VAL A O 1
ATOM 2536 N N . SER A 1 340 ? 5.039 18.012 -43.854 1.00 32.94 340 SER A N 1
ATOM 2537 C CA . SER A 1 340 ? 3.763 18.529 -43.387 1.00 32.94 340 SER A CA 1
ATOM 2538 C C . SER A 1 340 ? 2.531 17.846 -44.001 1.00 32.94 340 SER A C 1
ATOM 2540 O O . SER A 1 340 ? 2.602 17.157 -45.015 1.00 32.94 340 SER A O 1
ATOM 2542 N N . GLN A 1 341 ? 1.402 18.118 -43.351 1.00 34.03 341 GLN A N 1
ATOM 2543 C CA . GLN A 1 341 ? 0.026 17.680 -43.581 1.00 34.03 341 GLN A CA 1
ATOM 2544 C C . GLN A 1 341 ? -0.599 18.161 -44.905 1.00 34.03 341 GLN A C 1
ATOM 2546 O O . GLN A 1 341 ? -0.284 19.247 -45.387 1.00 34.03 341 GLN A O 1
ATOM 2551 N N . ALA A 1 342 ? -1.633 17.442 -45.364 1.00 36.97 342 ALA A N 1
ATOM 2552 C CA . ALA A 1 342 ? -2.847 18.041 -45.935 1.00 36.97 342 ALA A CA 1
ATOM 2553 C C . ALA A 1 342 ? -4.066 17.101 -45.751 1.00 36.97 342 ALA A C 1
ATOM 2555 O O . ALA A 1 342 ? -3.897 15.882 -45.831 1.00 36.97 342 ALA A O 1
ATOM 2556 N N . PRO A 1 343 ? -5.283 17.629 -45.500 1.00 41.22 343 PRO A N 1
ATOM 2557 C CA . PRO A 1 343 ? -6.470 16.833 -45.200 1.00 41.22 343 PRO A CA 1
ATOM 2558 C C . PRO A 1 343 ? -7.284 16.531 -46.466 1.00 41.22 343 PRO A C 1
ATOM 2560 O O . PRO A 1 343 ? -7.482 17.405 -47.309 1.00 41.22 343 PRO A O 1
ATOM 2563 N N . SER A 1 344 ? -7.826 15.317 -46.569 1.00 34.12 344 SER A N 1
ATOM 2564 C CA . SER A 1 344 ? -8.896 15.007 -47.521 1.00 34.12 344 SER A CA 1
ATOM 2565 C C . SER A 1 344 ? -10.137 14.552 -46.763 1.00 34.12 344 SER A C 1
ATOM 2567 O O . SER A 1 344 ? -10.067 13.865 -45.746 1.00 34.12 344 SER A O 1
ATOM 2569 N N . SER A 1 345 ? -11.269 15.066 -47.221 1.00 41.31 345 SER A N 1
ATOM 2570 C CA . SER A 1 345 ? -12.595 14.913 -46.650 1.00 41.31 345 SER A CA 1
ATOM 2571 C C . SER A 1 345 ? -13.381 13.975 -47.552 1.00 41.31 345 SER A C 1
ATOM 2573 O O . SER A 1 345 ? -13.596 14.296 -48.715 1.00 41.31 345 SER A O 1
ATOM 2575 N N . GLU A 1 346 ? -13.846 12.849 -47.015 1.00 34.22 346 GLU A N 1
ATOM 2576 C CA . GLU A 1 346 ? -14.806 11.982 -47.699 1.00 34.22 346 GLU A CA 1
ATOM 2577 C C . GLU A 1 346 ? -15.926 11.548 -46.748 1.00 34.22 346 GLU A C 1
ATOM 2579 O O . GLU A 1 346 ? -15.707 11.070 -45.636 1.00 34.22 346 GLU A O 1
ATOM 2584 N N . LYS A 1 347 ? -17.155 11.773 -47.220 1.00 44.56 347 LYS A N 1
ATOM 2585 C CA . LYS A 1 347 ? -18.416 11.245 -46.697 1.00 44.56 347 LYS A CA 1
ATOM 2586 C C . LYS A 1 347 ? -18.655 9.863 -47.308 1.00 44.56 347 LYS A C 1
ATOM 2588 O O . LYS A 1 347 ? -18.698 9.781 -48.528 1.00 44.56 347 LYS A O 1
ATOM 2593 N N . HIS A 1 348 ? -18.970 8.856 -46.495 1.00 33.94 348 HIS A N 1
ATOM 2594 C CA . HIS A 1 348 ? -19.822 7.705 -46.852 1.00 33.94 348 HIS A CA 1
ATOM 2595 C C . HIS A 1 348 ? -20.323 7.050 -45.547 1.00 33.94 348 HIS A C 1
ATOM 2597 O O . HIS A 1 348 ? -19.538 6.809 -44.642 1.00 33.94 348 HIS A O 1
ATOM 2603 N N . SER A 1 349 ? -21.633 7.057 -45.278 1.00 32.28 349 SER A N 1
ATOM 2604 C CA . SER A 1 349 ? -22.650 6.059 -45.665 1.00 32.28 349 SER A CA 1
ATOM 2605 C C . SER A 1 349 ? -22.539 4.745 -44.885 1.00 32.28 349 SER A C 1
ATOM 2607 O O . SER A 1 349 ? -21.634 3.949 -45.107 1.00 32.28 349 SER A O 1
ATOM 2609 N N . GLU A 1 350 ? -23.514 4.540 -43.998 1.00 42.88 350 GLU A N 1
ATOM 2610 C CA . GLU A 1 350 ? -23.750 3.356 -43.172 1.00 42.88 350 GLU A CA 1
ATOM 2611 C C . GLU A 1 350 ? -23.933 2.073 -43.995 1.00 42.88 350 GLU A C 1
ATOM 2613 O O . GLU A 1 350 ? -24.627 2.083 -45.012 1.00 42.88 350 GLU A O 1
ATOM 2618 N N . THR A 1 351 ? -23.334 0.981 -43.499 1.00 46.25 351 THR A N 1
ATOM 2619 C CA . THR A 1 351 ? -23.805 -0.427 -43.413 1.00 46.25 351 THR A CA 1
ATOM 2620 C C . THR A 1 351 ? -22.597 -1.373 -43.487 1.00 46.25 351 THR A C 1
ATOM 2622 O O . THR A 1 351 ? -22.178 -1.797 -44.559 1.00 46.25 351 THR A O 1
ATOM 2625 N N . GLY A 1 352 ? -21.990 -1.694 -42.337 1.00 34.34 352 GLY A N 1
ATOM 2626 C CA . GLY A 1 352 ? -20.756 -2.484 -42.272 1.00 34.34 352 GLY A CA 1
ATOM 2627 C C . GLY A 1 352 ? -20.827 -3.625 -41.263 1.00 34.34 352 GLY A C 1
ATOM 2628 O O . GLY A 1 352 ? -21.011 -3.392 -40.073 1.00 34.34 352 GLY A O 1
ATOM 2629 N N . LYS A 1 353 ? -20.634 -4.859 -41.750 1.00 42.34 353 LYS A N 1
ATOM 2630 C CA . LYS A 1 353 ? -20.167 -6.009 -40.960 1.00 42.34 353 LYS A CA 1
ATOM 2631 C C . LYS A 1 353 ? -19.025 -5.555 -40.048 1.00 42.34 353 LYS A C 1
ATOM 2633 O O . LYS A 1 353 ? -18.066 -4.977 -40.551 1.00 42.34 353 LYS A O 1
ATOM 2638 N N . SER A 1 354 ? -19.125 -5.853 -38.752 1.00 37.28 354 SER A N 1
ATOM 2639 C CA . SER A 1 354 ? -18.047 -5.639 -37.784 1.00 37.28 354 SER A CA 1
ATOM 2640 C C . SER A 1 354 ? -16.800 -6.394 -38.251 1.00 37.28 354 SER A C 1
ATOM 2642 O O . SER A 1 354 ? -16.711 -7.614 -38.127 1.00 37.28 354 SER A O 1
ATOM 2644 N N . SER A 1 355 ? -15.873 -5.680 -38.887 1.00 40.09 355 SER A N 1
ATOM 2645 C CA . SER A 1 355 ? -14.522 -6.161 -39.121 1.00 40.09 355 SER A CA 1
ATOM 2646 C C . SER A 1 355 ? -13.802 -6.051 -37.786 1.00 40.09 355 SER A C 1
ATOM 2648 O O . SER A 1 355 ? -13.393 -4.958 -37.392 1.00 40.09 355 SER A O 1
ATOM 2650 N N . THR A 1 356 ? -13.679 -7.165 -37.072 1.00 50.03 356 THR A N 1
ATOM 2651 C CA . THR A 1 356 ? -12.758 -7.294 -35.945 1.00 50.03 356 THR A CA 1
ATOM 2652 C C . THR A 1 356 ? -11.356 -7.004 -36.471 1.00 50.03 356 THR A C 1
ATOM 2654 O O . THR A 1 356 ? -10.717 -7.843 -37.104 1.00 50.03 356 THR A O 1
ATOM 2657 N N . SER A 1 357 ? -10.904 -5.761 -36.295 1.00 55.19 357 SER A N 1
ATOM 2658 C CA . SER A 1 357 ? -9.518 -5.379 -36.532 1.00 55.19 357 SER A CA 1
ATOM 2659 C C . SER A 1 357 ? -8.677 -6.201 -35.569 1.00 55.19 357 SER A C 1
ATOM 2661 O O . SER A 1 357 ? -8.637 -5.883 -34.382 1.00 55.19 357 SER A O 1
ATOM 2663 N N . ALA A 1 358 ? -8.049 -7.265 -36.069 1.00 71.69 358 ALA A N 1
ATOM 2664 C CA . ALA A 1 358 ? -7.164 -8.100 -35.275 1.00 71.69 358 ALA A CA 1
ATOM 2665 C C . ALA A 1 358 ? -6.136 -7.202 -34.575 1.00 71.69 358 ALA A C 1
ATOM 2667 O O . ALA A 1 358 ? -5.465 -6.389 -35.221 1.00 71.69 358 ALA A O 1
ATOM 2668 N N . LEU A 1 359 ? -6.063 -7.301 -33.247 1.00 72.81 359 LEU A N 1
ATOM 2669 C CA . LEU A 1 359 ? -5.062 -6.589 -32.465 1.00 72.81 359 LEU A CA 1
ATOM 2670 C C . LEU A 1 359 ? -3.662 -6.965 -32.982 1.00 72.81 359 LEU A C 1
ATOM 2672 O O . LEU A 1 359 ? -3.445 -8.113 -33.380 1.00 72.81 359 LEU A O 1
ATOM 2676 N N . PRO A 1 360 ? -2.698 -6.025 -32.991 1.00 81.69 360 PRO A N 1
ATOM 2677 C CA . PRO A 1 360 ? -1.328 -6.355 -33.363 1.00 81.69 360 PRO A CA 1
ATOM 2678 C C . PRO A 1 360 ? -0.801 -7.471 -32.446 1.00 81.69 360 PRO A C 1
ATOM 2680 O O . PRO A 1 360 ? -1.164 -7.480 -31.267 1.00 81.69 360 PRO A O 1
ATOM 2683 N N . PRO A 1 361 ? 0.051 -8.391 -32.931 1.00 87.62 361 PRO A N 1
ATOM 2684 C CA . PRO A 1 361 ? 0.628 -9.447 -32.099 1.00 87.62 361 PRO A CA 1
ATOM 2685 C C . PRO A 1 361 ? 1.259 -8.897 -30.811 1.00 87.62 361 PRO A C 1
ATOM 2687 O O . PRO A 1 361 ? 1.771 -7.775 -30.793 1.00 87.62 361 PRO A O 1
ATOM 2690 N N . LEU A 1 362 ? 1.193 -9.660 -29.718 1.00 92.00 362 LEU A N 1
ATOM 2691 C CA . LEU A 1 362 ? 1.895 -9.311 -28.484 1.00 92.00 362 LEU A CA 1
ATOM 2692 C C . LEU A 1 362 ? 3.410 -9.395 -28.723 1.00 92.00 362 LEU A C 1
ATOM 2694 O O . LEU A 1 362 ? 3.895 -10.383 -29.271 1.00 92.00 362 LEU A O 1
ATOM 2698 N N . GLU A 1 363 ? 4.151 -8.355 -28.344 1.00 88.50 363 GLU A N 1
ATOM 2699 C CA . GLU A 1 363 ? 5.613 -8.363 -28.434 1.00 88.50 363 GLU A CA 1
ATOM 2700 C C . GLU A 1 363 ? 6.206 -9.333 -27.401 1.00 88.50 363 GLU A C 1
ATOM 2702 O O . GLU A 1 363 ? 5.773 -9.354 -26.248 1.00 88.50 363 GLU A O 1
ATOM 2707 N N . GLY A 1 364 ? 7.214 -10.114 -27.803 1.00 91.50 364 GLY A N 1
ATOM 2708 C CA . GLY A 1 364 ? 7.940 -11.032 -26.923 1.00 91.50 364 GLY A CA 1
ATOM 2709 C C . GLY A 1 364 ? 8.140 -12.433 -27.505 1.00 91.50 364 GLY A C 1
ATOM 2710 O O . GLY A 1 364 ? 7.847 -12.706 -28.669 1.00 91.50 364 GLY A O 1
ATOM 2711 N N . THR A 1 365 ? 8.670 -13.320 -26.672 1.00 91.38 365 THR A N 1
ATOM 2712 C CA . THR A 1 365 ? 8.844 -14.757 -26.907 1.00 91.38 365 THR A CA 1
ATOM 2713 C C . THR A 1 365 ? 7.855 -15.563 -26.064 1.00 91.38 365 THR A C 1
ATOM 2715 O O . THR A 1 365 ? 7.235 -15.025 -25.148 1.00 91.38 365 THR A O 1
ATOM 2718 N N . ASN A 1 366 ? 7.710 -16.859 -26.366 1.00 88.12 366 ASN A N 1
ATOM 2719 C CA . ASN A 1 366 ? 6.862 -17.795 -25.612 1.00 88.12 366 ASN A CA 1
ATOM 2720 C C . ASN A 1 366 ? 5.402 -17.344 -25.485 1.00 88.12 366 ASN A C 1
ATOM 2722 O O . ASN A 1 366 ? 4.789 -17.477 -24.431 1.00 88.12 366 ASN A O 1
ATOM 2726 N N . VAL A 1 367 ? 4.845 -16.795 -26.569 1.00 93.44 367 VAL A N 1
ATOM 2727 C CA . VAL A 1 367 ? 3.475 -16.284 -26.553 1.00 93.44 367 VAL A CA 1
ATOM 2728 C C . VAL A 1 367 ? 2.493 -17.428 -26.294 1.00 93.44 367 VAL A C 1
ATOM 2730 O O . VAL A 1 367 ? 2.343 -18.330 -27.118 1.00 93.44 367 VAL A O 1
ATOM 2733 N N . VAL A 1 368 ? 1.793 -17.360 -25.167 1.00 94.75 368 VAL A N 1
ATOM 2734 C CA . VAL A 1 368 ? 0.676 -18.245 -24.824 1.00 94.75 368 VAL A CA 1
ATOM 2735 C C . VAL A 1 368 ? -0.605 -17.462 -25.015 1.00 94.75 368 VAL A C 1
ATOM 2737 O O . VAL A 1 368 ? -0.719 -16.343 -24.525 1.00 94.75 368 VAL A O 1
ATOM 2740 N N . SER A 1 369 ? -1.560 -18.040 -25.737 1.00 95.81 369 SER A N 1
ATOM 2741 C CA . SER A 1 369 ? -2.889 -17.461 -25.932 1.00 95.81 369 SER A CA 1
ATOM 2742 C C . SER A 1 369 ? -3.936 -18.360 -25.292 1.00 95.81 369 SER A C 1
ATOM 2744 O O . SER A 1 369 ? -3.945 -19.567 -25.526 1.00 95.81 369 SER A O 1
ATOM 2746 N N . LEU A 1 370 ? -4.805 -17.749 -24.501 1.00 96.12 370 LEU A N 1
ATOM 2747 C CA . LEU A 1 370 ? -5.990 -18.338 -23.901 1.00 96.12 370 LEU A CA 1
ATOM 2748 C C . LEU A 1 370 ? -7.204 -17.643 -24.519 1.00 96.12 370 LEU A C 1
ATOM 2750 O O . LEU A 1 370 ? -7.168 -16.435 -24.758 1.00 96.12 370 LEU A O 1
ATOM 2754 N N . SER A 1 371 ? -8.254 -18.403 -24.796 1.00 95.94 371 SER A N 1
ATOM 2755 C CA . SER A 1 371 ? -9.500 -17.899 -25.372 1.00 95.94 371 SER A CA 1
ATOM 2756 C C . SER A 1 371 ? -10.670 -18.321 -24.504 1.00 95.94 371 SER A C 1
ATOM 2758 O O . SER A 1 371 ? -10.721 -19.498 -24.142 1.00 95.94 371 SER A O 1
ATOM 2760 N N . ASP A 1 372 ? -11.598 -17.399 -24.283 1.00 93.75 372 ASP A N 1
ATOM 2761 C CA . ASP A 1 372 ? -12.881 -17.643 -23.627 1.00 93.75 372 ASP A CA 1
ATOM 2762 C C . ASP A 1 372 ? -14.041 -17.516 -24.625 1.00 93.75 372 ASP A C 1
ATOM 2764 O O . ASP A 1 372 ? -13.989 -16.686 -25.548 1.00 93.75 372 ASP A O 1
ATOM 2768 N N . PRO A 1 373 ? -15.090 -18.343 -24.494 1.00 91.56 373 PRO A N 1
ATOM 2769 C CA . PRO A 1 373 ? -16.353 -18.132 -25.188 1.00 91.56 373 PRO A CA 1
ATOM 2770 C C . PRO A 1 373 ? -17.029 -16.815 -24.777 1.00 91.56 373 PRO A C 1
ATOM 2772 O O . PRO A 1 373 ? -17.580 -16.701 -23.702 1.00 91.56 373 PRO A O 1
ATOM 2775 N N . GLN A 1 374 ? -17.125 -15.846 -25.689 1.00 88.25 374 GLN A N 1
ATOM 2776 C CA . GLN A 1 374 ? -17.830 -14.593 -25.392 1.00 88.25 374 GLN A CA 1
ATOM 2777 C C . GLN A 1 374 ? -19.272 -14.818 -24.875 1.00 88.25 374 GLN A C 1
ATOM 2779 O O . GLN A 1 374 ? -20.095 -15.433 -25.567 1.00 88.25 374 GLN A O 1
ATOM 2784 N N . GLY A 1 375 ? -19.608 -14.204 -23.738 1.00 88.50 375 GLY A N 1
ATOM 2785 C CA . GLY A 1 375 ? -20.945 -14.174 -23.150 1.00 88.50 375 GLY A CA 1
ATOM 2786 C C . GLY A 1 375 ? -21.236 -15.286 -22.141 1.00 88.50 375 GLY A C 1
ATOM 2787 O O . GLY A 1 375 ? -22.416 -15.550 -21.884 1.00 88.50 375 GLY A O 1
ATOM 2788 N N . ASP A 1 376 ? -20.211 -15.941 -21.603 1.00 92.00 376 ASP A N 1
ATOM 2789 C CA . ASP A 1 376 ? -20.307 -16.875 -20.476 1.00 92.00 376 ASP A CA 1
ATOM 2790 C C . ASP A 1 376 ? -20.146 -16.194 -19.107 1.00 92.00 376 ASP A C 1
ATOM 2792 O O . ASP A 1 376 ? -20.563 -16.767 -18.094 1.00 92.00 376 ASP A O 1
ATOM 2796 N N . ALA A 1 377 ? -19.708 -14.932 -19.079 1.00 93.69 377 ALA A N 1
ATOM 2797 C CA . ALA A 1 377 ? -19.780 -14.110 -17.883 1.00 93.69 377 ALA A CA 1
ATOM 2798 C C . ALA A 1 377 ? -21.206 -13.998 -17.315 1.00 93.69 377 ALA A C 1
ATOM 2800 O O . ALA A 1 377 ? -22.221 -13.928 -18.024 1.00 93.69 377 ALA A O 1
ATOM 2801 N N . SER A 1 378 ? -21.287 -13.879 -15.988 1.00 90.94 378 SER A N 1
ATOM 2802 C CA . SER A 1 378 ? -22.546 -13.601 -15.293 1.00 90.94 378 SER A CA 1
ATOM 2803 C C . SER A 1 378 ? -23.217 -12.328 -15.844 1.00 90.94 378 SER A C 1
ATOM 2805 O O . SER A 1 378 ? -22.521 -11.362 -16.168 1.00 90.94 378 SER A O 1
ATOM 2807 N N . PRO A 1 379 ? -24.563 -12.260 -15.931 1.00 88.31 379 PRO A N 1
ATOM 2808 C CA . PRO A 1 379 ? -25.254 -11.128 -16.548 1.00 88.31 379 PRO A CA 1
ATOM 2809 C C . PRO A 1 379 ? -24.834 -9.766 -15.976 1.00 88.31 379 PRO A C 1
ATOM 2811 O O . PRO A 1 379 ? -25.013 -9.497 -14.791 1.00 88.31 379 PRO A O 1
ATOM 2814 N N . GLY A 1 380 ? -24.321 -8.889 -16.843 1.00 82.38 380 GLY A N 1
ATOM 2815 C CA . GLY A 1 380 ? -23.836 -7.556 -16.465 1.00 82.38 380 GLY A CA 1
ATOM 2816 C C . GLY A 1 380 ? -22.389 -7.515 -15.956 1.00 82.38 380 GLY A C 1
ATOM 2817 O O . GLY A 1 380 ? -21.900 -6.428 -15.654 1.00 82.38 380 GLY A O 1
ATOM 2818 N N . GLY A 1 381 ? -21.713 -8.664 -15.883 1.00 89.88 381 GLY A N 1
ATOM 2819 C CA . GLY A 1 381 ? -20.291 -8.782 -15.587 1.00 89.88 381 GLY A CA 1
ATOM 2820 C C . GLY A 1 381 ? -19.393 -8.401 -16.765 1.00 89.88 381 GLY A C 1
ATOM 2821 O O . GLY A 1 381 ? -19.833 -8.305 -17.913 1.00 89.88 381 GLY A O 1
ATOM 2822 N N . LEU A 1 382 ? -18.116 -8.163 -16.464 1.00 94.88 382 LEU A N 1
ATOM 2823 C CA . LEU A 1 382 ? -17.083 -7.952 -17.472 1.00 94.88 382 LEU A CA 1
ATOM 2824 C C . LEU A 1 382 ? -16.604 -9.310 -17.996 1.00 94.88 382 LEU A C 1
ATOM 2826 O O . LEU A 1 382 ? -15.909 -10.027 -17.289 1.00 94.88 382 LEU A O 1
ATOM 2830 N N . ASP A 1 383 ? -16.966 -9.612 -19.234 1.00 97.38 383 ASP A N 1
ATOM 2831 C CA . ASP A 1 383 ? -16.627 -10.842 -19.960 1.00 97.38 383 ASP A CA 1
ATOM 2832 C C . ASP A 1 383 ? -15.200 -10.768 -20.519 1.00 97.38 383 ASP A C 1
ATOM 2834 O O . ASP A 1 383 ? -14.879 -9.849 -21.283 1.00 97.38 383 ASP A O 1
ATOM 2838 N N . ILE A 1 384 ? -14.326 -11.679 -20.102 1.00 97.81 384 ILE A N 1
ATOM 2839 C CA . ILE A 1 384 ? -12.991 -11.897 -20.645 1.00 97.81 384 ILE A CA 1
ATOM 2840 C C . ILE A 1 384 ? -13.168 -12.677 -21.948 1.00 97.81 384 ILE A C 1
ATOM 2842 O O . ILE A 1 384 ? -13.844 -13.683 -22.013 1.00 97.81 384 ILE A O 1
ATOM 2846 N N . VAL A 1 385 ? -12.560 -12.204 -23.031 1.00 97.31 385 VAL A N 1
ATOM 2847 C CA . VAL A 1 385 ? -12.651 -12.861 -24.346 1.00 97.31 385 VAL A CA 1
ATOM 2848 C C . VAL A 1 385 ? -11.357 -13.600 -24.659 1.00 97.31 385 VAL A C 1
ATOM 2850 O O . VAL A 1 385 ? -11.345 -14.672 -25.266 1.00 97.31 385 VAL A O 1
ATOM 2853 N N . SER A 1 386 ? -10.223 -13.012 -24.281 1.00 97.25 386 SER A N 1
ATOM 2854 C CA . SER A 1 386 ? -8.931 -13.658 -24.451 1.00 97.25 386 SER A CA 1
ATOM 2855 C C . SER A 1 386 ? -7.881 -13.096 -23.503 1.00 97.25 386 SER A C 1
ATOM 2857 O O . SER A 1 386 ? -7.963 -11.958 -23.032 1.00 97.25 386 SER A O 1
ATOM 2859 N N . ALA A 1 387 ? -6.845 -13.894 -23.263 1.00 97.75 387 ALA A N 1
ATOM 2860 C CA . ALA A 1 387 ? -5.633 -13.446 -22.604 1.00 97.75 387 ALA A CA 1
ATOM 2861 C C . ALA A 1 387 ? -4.403 -13.942 -23.363 1.00 97.75 387 ALA A C 1
ATOM 2863 O O . ALA A 1 387 ? -4.346 -15.078 -23.831 1.00 97.75 387 ALA A O 1
ATOM 2864 N N . GLN A 1 388 ? -3.393 -13.088 -23.476 1.00 97.56 388 GLN A N 1
ATOM 2865 C CA . GLN A 1 388 ? -2.097 -13.422 -24.048 1.00 97.56 388 GLN A CA 1
ATOM 2866 C C . GLN A 1 388 ? -1.002 -13.112 -23.041 1.00 97.56 388 GLN A C 1
ATOM 2868 O O . GLN A 1 388 ? -1.024 -12.066 -22.396 1.00 97.56 388 GLN A O 1
ATOM 2873 N N . LEU A 1 389 ? -0.027 -14.002 -22.931 1.00 97.38 389 LEU A N 1
ATOM 2874 C CA . LEU A 1 389 ? 1.154 -13.820 -22.100 1.00 97.38 389 LEU A CA 1
ATOM 2875 C C . LEU A 1 389 ? 2.394 -13.997 -22.968 1.00 97.38 389 LEU A C 1
ATOM 2877 O O . LEU A 1 389 ? 2.413 -14.895 -23.804 1.00 97.38 389 LEU A O 1
ATOM 2881 N N . ALA A 1 390 ? 3.409 -13.162 -22.776 1.00 96.38 390 ALA A N 1
ATOM 2882 C CA . ALA A 1 390 ? 4.693 -13.267 -23.464 1.00 96.38 390 ALA A CA 1
ATOM 2883 C C . ALA A 1 390 ? 5.837 -12.803 -22.557 1.00 96.38 390 ALA A C 1
ATOM 2885 O O . ALA A 1 390 ? 5.662 -11.915 -21.719 1.00 96.38 390 ALA A O 1
ATOM 2886 N N . THR A 1 391 ? 7.035 -13.353 -22.747 1.00 94.94 391 THR A N 1
ATOM 2887 C CA . THR A 1 391 ? 8.252 -12.828 -22.120 1.00 94.94 391 THR A CA 1
ATOM 2888 C C . THR A 1 391 ? 8.935 -11.830 -23.046 1.00 94.94 391 THR A C 1
ATOM 2890 O O . THR A 1 391 ? 9.143 -12.093 -24.225 1.00 94.94 391 THR A O 1
ATOM 2893 N N . ALA A 1 392 ? 9.328 -10.678 -22.512 1.00 94.62 392 ALA A N 1
ATOM 2894 C CA . ALA A 1 392 ? 10.104 -9.670 -23.227 1.00 94.62 392 ALA A CA 1
ATOM 2895 C C . ALA A 1 392 ? 11.330 -9.310 -22.379 1.00 94.62 392 ALA A C 1
ATOM 2897 O O . ALA A 1 392 ? 11.298 -8.381 -21.570 1.00 94.62 392 ALA A O 1
ATOM 2898 N N . GLY A 1 393 ? 12.397 -10.104 -22.511 1.00 93.69 393 GLY A N 1
ATOM 2899 C CA . GLY A 1 393 ? 13.576 -10.007 -21.647 1.00 93.69 393 GLY A CA 1
ATOM 2900 C C . GLY A 1 393 ? 13.254 -10.375 -20.195 1.00 93.69 393 GLY A C 1
ATOM 2901 O O . GLY A 1 393 ? 12.789 -11.479 -19.909 1.00 93.69 393 GLY A O 1
ATOM 2902 N N . ASP A 1 394 ? 13.480 -9.437 -19.274 1.00 94.25 394 ASP A N 1
ATOM 2903 C CA . ASP A 1 394 ? 13.236 -9.588 -17.834 1.00 94.25 394 ASP A CA 1
ATOM 2904 C C . ASP A 1 394 ? 11.769 -9.361 -17.426 1.00 94.25 394 ASP A C 1
ATOM 2906 O O . ASP A 1 394 ? 11.434 -9.405 -16.239 1.00 94.25 394 ASP A O 1
ATOM 2910 N N . LYS A 1 395 ? 10.879 -9.133 -18.398 1.00 95.81 395 LYS A N 1
ATOM 2911 C CA . LYS A 1 395 ? 9.470 -8.794 -18.175 1.00 95.81 395 LYS A CA 1
ATOM 2912 C C . LYS A 1 395 ? 8.536 -9.901 -18.640 1.00 95.81 395 LYS A C 1
ATOM 2914 O O . LYS A 1 395 ? 8.781 -10.551 -19.655 1.00 95.81 395 LYS A O 1
ATOM 2919 N N . LEU A 1 396 ? 7.442 -10.067 -17.906 1.00 97.06 396 LEU A N 1
ATOM 2920 C CA . LEU A 1 396 ? 6.244 -10.764 -18.353 1.00 97.06 396 LEU A CA 1
ATOM 2921 C C . LEU A 1 396 ? 5.241 -9.700 -18.811 1.00 97.06 396 LEU A C 1
ATOM 2923 O O . LEU A 1 396 ? 4.892 -8.797 -18.045 1.00 97.06 396 LEU A O 1
ATOM 2927 N N . VAL A 1 397 ? 4.820 -9.791 -20.068 1.00 97.69 397 VAL A N 1
ATOM 2928 C CA . VAL A 1 397 ? 3.803 -8.933 -20.674 1.00 97.69 397 VAL A CA 1
ATOM 2929 C C . VAL A 1 397 ? 2.519 -9.737 -20.767 1.00 97.69 397 VAL A C 1
ATOM 2931 O O . VAL A 1 397 ? 2.516 -10.848 -21.292 1.00 97.69 397 VAL A O 1
ATOM 2934 N N . ILE A 1 398 ? 1.433 -9.181 -20.245 1.00 98.12 398 ILE A N 1
ATOM 2935 C CA . ILE A 1 398 ? 0.129 -9.832 -20.187 1.00 98.12 398 ILE A CA 1
ATOM 2936 C C . ILE A 1 398 ? -0.879 -8.904 -20.834 1.00 98.12 398 ILE A C 1
ATOM 2938 O O . ILE A 1 398 ? -0.979 -7.737 -20.464 1.00 98.12 398 ILE A O 1
ATOM 2942 N N . ARG A 1 399 ? -1.638 -9.408 -21.793 1.00 97.88 399 ARG A N 1
ATOM 2943 C CA . ARG A 1 399 ? -2.712 -8.679 -22.451 1.00 97.88 399 ARG A CA 1
ATOM 2944 C C . ARG A 1 399 ? -4.020 -9.396 -22.180 1.00 97.88 399 ARG A C 1
ATOM 2946 O O . ARG A 1 399 ? -4.119 -10.575 -22.487 1.00 97.88 399 ARG A O 1
ATOM 2953 N N . VAL A 1 400 ? -5.000 -8.678 -21.651 1.00 98.00 400 VAL A N 1
ATOM 2954 C CA . VAL A 1 400 ? -6.358 -9.181 -21.430 1.00 98.00 400 VAL A CA 1
ATOM 2955 C C . VAL A 1 400 ? -7.296 -8.395 -22.333 1.00 98.00 400 VAL A C 1
ATOM 2957 O O . VAL A 1 400 ? -7.258 -7.162 -22.350 1.00 98.00 400 VAL A O 1
ATOM 2960 N N . GLU A 1 401 ? -8.091 -9.102 -23.123 1.00 97.56 401 GLU A N 1
ATOM 2961 C CA . GLU A 1 401 ? -9.159 -8.545 -23.943 1.00 97.56 401 GLU A CA 1
ATOM 2962 C C . GLU A 1 401 ? -10.500 -8.919 -23.326 1.00 97.56 401 GLU A C 1
ATOM 2964 O O . GLU A 1 401 ? -10.736 -10.084 -23.014 1.00 97.56 401 GLU A O 1
ATOM 2969 N N . CYS A 1 402 ? -11.373 -7.930 -23.173 1.00 97.31 402 CYS A N 1
ATOM 2970 C CA . CYS A 1 402 ? -12.717 -8.105 -22.646 1.00 97.31 402 CYS A CA 1
ATOM 2971 C C . CYS A 1 402 ? -13.769 -7.785 -23.723 1.00 97.31 402 CYS A C 1
ATOM 2973 O O . CYS A 1 402 ? -13.489 -7.119 -24.722 1.00 97.31 402 CYS A O 1
ATOM 2975 N N . ALA A 1 403 ? -15.020 -8.193 -23.517 1.00 95.88 403 ALA A N 1
ATOM 2976 C CA . ALA A 1 403 ? -16.118 -7.842 -24.420 1.00 95.88 403 ALA A CA 1
ATOM 2977 C C . ALA A 1 403 ? -16.497 -6.348 -24.338 1.00 95.88 403 ALA A C 1
ATOM 2979 O O . ALA A 1 403 ? -17.108 -5.802 -25.261 1.00 95.88 403 ALA A O 1
ATOM 2980 N N . ALA A 1 404 ? -16.110 -5.672 -23.252 1.00 95.44 404 ALA A N 1
ATOM 2981 C CA . ALA A 1 404 ? -16.323 -4.248 -23.004 1.00 95.44 404 ALA A CA 1
ATOM 2982 C C . ALA A 1 404 ? -15.039 -3.566 -22.496 1.00 95.44 404 ALA A C 1
ATOM 2984 O O . ALA A 1 404 ? -14.030 -4.221 -22.241 1.00 95.44 404 ALA A O 1
ATOM 2985 N N . ALA A 1 405 ? -15.066 -2.237 -22.360 1.00 95.69 405 ALA A N 1
ATOM 2986 C CA . ALA A 1 405 ? -13.938 -1.485 -21.817 1.00 95.69 405 ALA A CA 1
ATOM 2987 C C . ALA A 1 405 ? -13.606 -1.972 -20.388 1.00 95.69 405 ALA A C 1
ATOM 2989 O O . ALA A 1 405 ? -14.502 -1.981 -19.539 1.00 95.69 405 ALA A O 1
ATOM 2990 N N . PRO A 1 406 ? -12.353 -2.374 -20.103 1.00 94.50 406 PRO A N 1
ATOM 2991 C CA . PRO A 1 406 ? -12.007 -2.987 -18.829 1.00 94.50 406 PRO A CA 1
ATOM 2992 C C . PRO A 1 406 ? -12.030 -1.973 -17.682 1.00 94.50 406 PRO A C 1
ATOM 2994 O O . PRO A 1 406 ? -11.507 -0.862 -17.800 1.00 94.50 406 PRO A O 1
ATOM 2997 N N . VAL A 1 407 ? -12.570 -2.389 -16.535 1.00 92.56 407 VAL A N 1
ATOM 2998 C CA . VAL A 1 407 ? -12.421 -1.684 -15.256 1.00 92.56 407 VAL A CA 1
ATOM 2999 C C . VAL A 1 407 ? -11.242 -2.315 -14.528 1.00 92.56 407 VAL A C 1
ATOM 3001 O O . VAL A 1 407 ? -11.325 -3.467 -14.120 1.00 92.56 407 VAL A O 1
ATOM 3004 N N . LEU A 1 408 ? -10.135 -1.582 -14.375 1.00 91.12 408 LEU A N 1
ATOM 3005 C CA . LEU A 1 408 ? -8.869 -2.156 -13.892 1.00 91.12 408 LEU A CA 1
ATOM 3006 C C . LEU A 1 408 ? -8.994 -2.866 -12.535 1.00 91.12 408 LEU A C 1
ATOM 3008 O O . LEU A 1 408 ? -8.442 -3.949 -12.369 1.00 91.12 408 LEU A O 1
ATOM 3012 N N . ASN A 1 409 ? -9.729 -2.280 -11.587 1.00 90.56 409 ASN A N 1
ATOM 3013 C CA . ASN A 1 409 ? -9.940 -2.870 -10.257 1.00 90.56 409 ASN A CA 1
ATOM 3014 C C . ASN A 1 409 ? -10.909 -4.064 -10.272 1.00 90.56 409 ASN A C 1
ATOM 3016 O O . ASN A 1 409 ? -11.072 -4.716 -9.254 1.00 90.56 409 ASN A O 1
ATOM 3020 N N . GLY A 1 410 ? -11.565 -4.327 -11.404 1.00 94.12 410 GLY A N 1
ATOM 3021 C CA . GLY A 1 410 ? -12.424 -5.489 -11.609 1.00 94.12 410 GLY A CA 1
ATOM 3022 C C . GLY A 1 410 ? -11.731 -6.627 -12.354 1.00 94.12 410 GLY A C 1
ATOM 3023 O O . GLY A 1 410 ? -12.419 -7.550 -12.762 1.00 94.12 410 GLY A O 1
ATOM 3024 N N . ILE A 1 411 ? -10.414 -6.553 -12.595 1.00 97.88 411 ILE A N 1
ATOM 3025 C CA . ILE A 1 411 ? -9.619 -7.619 -13.223 1.00 97.88 411 ILE A CA 1
ATOM 3026 C C . ILE A 1 411 ? -8.584 -8.111 -12.219 1.00 97.88 411 ILE A C 1
ATOM 3028 O O . ILE A 1 411 ? -7.741 -7.336 -11.758 1.00 97.88 411 ILE A O 1
ATOM 3032 N N . HIS A 1 412 ? -8.608 -9.413 -11.948 1.00 98.31 412 HIS A N 1
ATOM 3033 C CA . HIS A 1 412 ? -7.626 -10.115 -11.136 1.00 98.31 412 HIS A CA 1
ATOM 3034 C C . HIS A 1 412 ? -6.813 -11.081 -11.999 1.00 98.31 412 HIS A C 1
ATOM 3036 O O . HIS A 1 412 ? -7.370 -11.856 -12.777 1.00 98.31 412 HIS A O 1
ATOM 3042 N N . ILE A 1 413 ? -5.489 -11.054 -11.846 1.00 98.50 413 ILE A N 1
ATOM 3043 C CA . ILE A 1 413 ? -4.574 -11.995 -12.507 1.00 98.50 413 ILE A CA 1
ATOM 3044 C C . ILE A 1 413 ? -3.784 -12.722 -11.434 1.00 98.50 413 ILE A C 1
ATOM 3046 O O . ILE A 1 413 ? -3.003 -12.100 -10.718 1.00 98.50 413 ILE A O 1
ATOM 3050 N N . PHE A 1 414 ? -3.964 -14.029 -11.337 1.00 98.38 414 PHE A N 1
ATOM 3051 C CA . PHE A 1 414 ? -3.378 -14.856 -10.294 1.00 98.38 414 PHE A CA 1
ATOM 3052 C C . PHE A 1 414 ? -2.200 -15.660 -10.831 1.00 98.38 414 PHE A C 1
ATOM 3054 O O . PHE A 1 414 ? -2.282 -16.240 -11.913 1.00 98.38 414 PHE A O 1
ATOM 3061 N N . PHE A 1 415 ? -1.119 -15.739 -10.055 1.00 98.00 415 PHE A N 1
ATOM 3062 C CA . PHE A 1 415 ? 0.076 -16.504 -10.404 1.00 98.00 415 PHE A CA 1
ATOM 3063 C C . PHE A 1 415 ? 0.389 -17.525 -9.319 1.00 98.00 415 PHE A C 1
ATOM 3065 O O . PHE A 1 415 ? 0.700 -17.160 -8.186 1.00 98.00 415 PHE A O 1
ATOM 3072 N N . ASN A 1 416 ? 0.377 -18.799 -9.697 1.00 97.25 416 ASN A N 1
ATOM 3073 C CA . ASN A 1 416 ? 1.029 -19.862 -8.947 1.00 97.25 416 ASN A CA 1
ATOM 3074 C C . ASN A 1 416 ? 2.475 -19.949 -9.434 1.00 97.25 416 ASN A C 1
ATOM 3076 O O . ASN A 1 416 ? 2.760 -20.476 -10.518 1.00 97.25 416 ASN A O 1
ATOM 3080 N N . SER A 1 417 ? 3.364 -19.324 -8.669 1.00 95.62 417 SER A N 1
ATOM 3081 C CA . SER A 1 417 ? 4.745 -19.100 -9.066 1.00 95.62 417 SER A CA 1
ATOM 3082 C C . SER A 1 417 ? 5.644 -20.282 -8.743 1.00 95.62 417 SER A C 1
ATOM 3084 O O . SER A 1 417 ? 6.640 -20.483 -9.439 1.00 95.62 417 SER A O 1
ATOM 3086 N N . ASP A 1 418 ? 5.344 -21.040 -7.689 1.00 94.19 418 ASP A N 1
ATOM 3087 C CA . ASP A 1 418 ? 6.109 -22.211 -7.259 1.00 94.19 418 ASP A CA 1
ATOM 3088 C C . ASP A 1 418 ? 5.629 -23.519 -7.917 1.00 94.19 418 ASP A C 1
ATOM 3090 O O . ASP A 1 418 ? 6.366 -24.506 -7.931 1.00 94.19 418 ASP A O 1
ATOM 3094 N N . GLY A 1 419 ? 4.459 -23.491 -8.556 1.00 93.62 419 GLY A N 1
ATOM 3095 C CA . GLY A 1 419 ? 3.817 -24.628 -9.205 1.00 93.62 419 GLY A CA 1
ATOM 3096 C C . GLY A 1 419 ? 3.136 -25.586 -8.226 1.00 93.62 419 GLY A C 1
ATOM 3097 O O . GLY A 1 419 ? 2.621 -26.618 -8.669 1.00 93.62 419 GLY A O 1
ATOM 3098 N N . ASP A 1 420 ? 3.127 -25.275 -6.929 1.00 93.62 420 ASP A N 1
ATOM 3099 C CA . ASP A 1 420 ? 2.543 -26.100 -5.884 1.00 93.62 420 ASP A CA 1
ATOM 3100 C C . ASP A 1 420 ? 1.072 -25.713 -5.688 1.00 93.62 420 ASP A C 1
ATOM 3102 O O . ASP A 1 420 ? 0.707 -24.572 -5.430 1.00 93.62 420 ASP A O 1
ATOM 3106 N N . ALA A 1 421 ? 0.172 -26.673 -5.877 1.00 93.00 421 ALA A N 1
ATOM 3107 C CA . ALA A 1 421 ? -1.259 -26.452 -5.676 1.00 93.00 421 ALA A CA 1
ATOM 3108 C C . ALA A 1 421 ? -1.640 -26.452 -4.185 1.00 93.00 421 ALA A C 1
ATOM 3110 O O . ALA A 1 421 ? -2.764 -26.073 -3.847 1.00 93.00 421 ALA A O 1
ATOM 3111 N N . ALA A 1 422 ? -0.737 -26.930 -3.321 1.00 92.44 422 ALA A N 1
ATOM 3112 C CA . ALA A 1 422 ? -0.918 -27.015 -1.882 1.00 92.44 422 ALA A CA 1
ATOM 3113 C C . ALA A 1 422 ? -0.471 -25.750 -1.146 1.00 92.44 422 ALA A C 1
ATOM 3115 O O . ALA A 1 422 ? -0.636 -25.714 0.069 1.00 92.44 422 ALA A O 1
ATOM 3116 N N . THR A 1 423 ? 0.081 -24.748 -1.836 1.00 93.38 423 THR A N 1
ATOM 3117 C CA . THR A 1 423 ? 0.423 -23.438 -1.271 1.00 93.38 423 THR A CA 1
ATOM 3118 C C . THR A 1 423 ? -0.603 -22.373 -1.683 1.00 93.38 423 THR A C 1
ATOM 3120 O O . THR A 1 423 ? -1.612 -22.682 -2.318 1.00 93.38 423 THR A O 1
ATOM 3123 N N . GLY A 1 424 ? -0.400 -21.118 -1.274 1.00 94.81 424 GLY A N 1
ATOM 3124 C CA . GLY A 1 424 ? -1.088 -19.956 -1.842 1.00 94.81 424 GLY A CA 1
ATOM 3125 C C . GLY A 1 424 ? -2.614 -19.910 -1.674 1.00 94.81 424 GLY A C 1
ATOM 3126 O O . GLY A 1 424 ? -3.214 -20.616 -0.858 1.00 94.81 424 GLY A O 1
ATOM 3127 N N . TYR A 1 425 ? -3.228 -19.010 -2.442 1.00 96.31 425 TYR A N 1
ATOM 3128 C CA . TYR A 1 425 ? -4.673 -18.820 -2.533 1.00 96.31 425 TYR A CA 1
ATOM 3129 C C . TYR A 1 425 ? -5.316 -19.846 -3.473 1.00 96.31 425 TYR A C 1
ATOM 3131 O O . TYR A 1 425 ? -4.742 -20.203 -4.508 1.00 96.31 425 TYR A O 1
ATOM 3139 N N . GLY A 1 426 ? -6.540 -20.265 -3.157 1.00 95.00 426 GLY A N 1
ATOM 3140 C CA . GLY A 1 426 ? -7.412 -20.978 -4.081 1.00 95.00 426 GLY A CA 1
ATOM 3141 C C . GLY A 1 426 ? -8.855 -20.484 -4.068 1.00 95.00 426 GLY A C 1
ATOM 3142 O O . GLY A 1 426 ? -9.394 -20.130 -3.021 1.00 95.00 426 GLY A O 1
ATOM 3143 N N . ASP A 1 427 ? -9.490 -20.512 -5.238 1.00 92.00 427 ASP A N 1
ATOM 3144 C CA . ASP A 1 427 ? -10.899 -20.140 -5.443 1.00 92.00 427 ASP A CA 1
ATOM 3145 C C . ASP A 1 427 ? -11.850 -21.357 -5.393 1.00 92.00 427 ASP A C 1
ATOM 3147 O O . ASP A 1 427 ? -13.055 -21.235 -5.600 1.00 92.00 427 ASP A O 1
ATOM 3151 N N . GLY A 1 428 ? -11.306 -22.543 -5.094 1.00 90.12 428 GLY A N 1
ATOM 3152 C CA . GLY A 1 428 ? -12.019 -23.822 -5.053 1.00 90.12 428 GLY A CA 1
ATOM 3153 C C . GLY A 1 428 ? -11.846 -24.657 -6.323 1.00 90.12 428 GLY A C 1
ATOM 3154 O O . GLY A 1 428 ? -11.754 -25.880 -6.221 1.00 90.12 428 GLY A O 1
ATOM 3155 N N . THR A 1 429 ? -11.718 -24.016 -7.487 1.00 92.69 429 THR A N 1
ATOM 3156 C CA . THR A 1 429 ? -11.416 -24.678 -8.771 1.00 92.69 429 THR A CA 1
ATOM 3157 C C . THR A 1 429 ? -9.917 -24.648 -9.060 1.00 92.69 429 THR A C 1
ATOM 3159 O O . THR A 1 429 ? -9.346 -25.601 -9.588 1.00 92.69 429 THR A O 1
ATOM 3162 N N . ARG A 1 430 ? -9.261 -23.551 -8.686 1.00 95.25 430 ARG A N 1
ATOM 3163 C CA . ARG A 1 430 ? -7.849 -23.249 -8.912 1.00 95.25 430 ARG A CA 1
ATOM 3164 C C . ARG A 1 430 ? -7.199 -22.995 -7.562 1.00 95.25 430 ARG A C 1
ATOM 3166 O O . ARG A 1 430 ? -7.838 -22.494 -6.637 1.00 95.25 430 ARG A O 1
ATOM 3173 N N . SER A 1 431 ? -5.933 -23.364 -7.425 1.00 95.31 431 SER A N 1
ATOM 3174 C CA . SER A 1 431 ? -5.195 -23.206 -6.172 1.00 95.31 431 SER A CA 1
ATOM 3175 C C . SER A 1 431 ? -3.712 -22.940 -6.407 1.00 95.31 431 SER A C 1
ATOM 3177 O O . SER A 1 431 ? -3.188 -23.134 -7.513 1.00 95.31 431 SER A O 1
ATOM 3179 N N . GLY A 1 432 ? -3.034 -22.489 -5.353 1.00 95.81 432 GLY A N 1
ATOM 3180 C CA . GLY A 1 432 ? -1.608 -22.202 -5.398 1.00 95.81 432 GLY A CA 1
ATOM 3181 C C . GLY A 1 432 ? -1.242 -20.776 -5.778 1.00 95.81 432 GLY A C 1
ATOM 3182 O O . GLY A 1 432 ? -0.090 -20.543 -6.101 1.00 95.81 432 GLY A O 1
ATOM 3183 N N . ALA A 1 433 ? -2.166 -19.810 -5.808 1.00 97.75 433 ALA A N 1
ATOM 3184 C CA . ALA A 1 433 ? -1.773 -18.4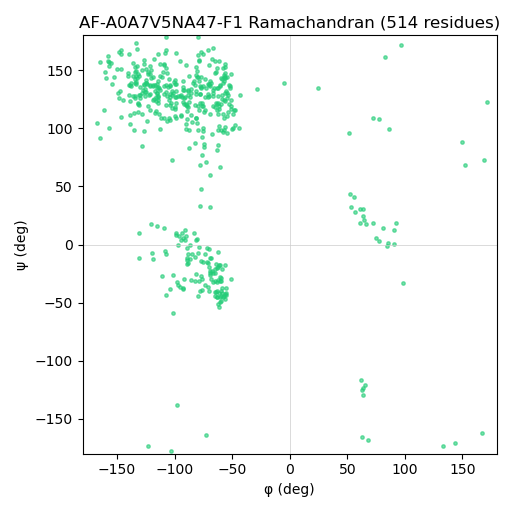44 -6.159 1.00 97.75 433 ALA A CA 1
ATOM 3185 C C . ALA A 1 433 ? -0.915 -17.804 -5.065 1.00 97.75 433 ALA A C 1
ATOM 3187 O O . ALA A 1 433 ? -1.402 -17.472 -3.985 1.00 97.75 433 ALA A O 1
ATOM 3188 N N . ASP A 1 434 ? 0.350 -17.572 -5.389 1.00 97.44 434 ASP A N 1
ATOM 3189 C CA . ASP A 1 434 ? 1.303 -16.838 -4.561 1.00 97.44 434 ASP A CA 1
ATOM 3190 C C . ASP A 1 434 ? 1.157 -15.328 -4.734 1.00 97.44 434 ASP A C 1
ATOM 3192 O O . ASP A 1 434 ? 1.427 -14.554 -3.813 1.00 97.44 434 ASP A O 1
ATOM 3196 N N . PHE A 1 435 ? 0.758 -14.904 -5.935 1.00 98.00 435 PHE A N 1
ATOM 3197 C CA . PHE A 1 435 ? 0.662 -13.504 -6.319 1.00 98.00 435 PHE A CA 1
ATOM 3198 C C . PHE A 1 435 ? -0.652 -13.216 -7.033 1.00 98.00 435 PHE A C 1
ATOM 3200 O O . PHE A 1 435 ? -1.211 -14.079 -7.712 1.00 98.00 435 PHE A O 1
ATOM 3207 N N . MET A 1 436 ? -1.094 -11.968 -6.926 1.00 98.38 436 MET A N 1
ATOM 3208 C CA . MET A 1 436 ? -2.250 -11.442 -7.642 1.00 98.38 436 MET A CA 1
ATOM 3209 C C . MET A 1 436 ? -1.933 -10.040 -8.162 1.00 98.38 436 MET A C 1
ATOM 3211 O O . MET A 1 436 ? -1.320 -9.243 -7.457 1.00 98.38 436 MET A O 1
ATOM 3215 N N . ILE A 1 437 ? -2.349 -9.719 -9.382 1.00 98.44 437 ILE A N 1
ATOM 3216 C CA . ILE A 1 437 ? -2.491 -8.332 -9.833 1.00 98.44 437 ILE A CA 1
ATOM 3217 C C . ILE A 1 437 ? -3.957 -7.947 -9.707 1.00 98.44 437 ILE A C 1
ATOM 3219 O O . ILE A 1 437 ? -4.810 -8.676 -10.203 1.00 98.44 437 ILE A O 1
ATOM 3223 N N . GLU A 1 438 ? -4.218 -6.789 -9.112 1.00 96.19 438 GLU A N 1
ATOM 3224 C CA . GLU A 1 438 ? -5.527 -6.133 -9.093 1.00 96.19 438 GLU A CA 1
ATOM 3225 C C . GLU A 1 438 ? -5.312 -4.645 -9.382 1.00 96.19 438 GLU A C 1
ATOM 3227 O O . GLU A 1 438 ? -4.457 -3.989 -8.774 1.00 96.19 438 GLU A O 1
ATOM 3232 N N . GLY A 1 439 ? -6.045 -4.101 -10.356 1.00 92.56 439 GLY A N 1
ATOM 3233 C CA . GLY A 1 439 ? -5.892 -2.702 -10.736 1.00 92.56 439 GLY A CA 1
ATOM 3234 C C . GLY A 1 439 ? -4.489 -2.390 -11.256 1.00 92.56 439 GLY A C 1
ATOM 3235 O O . GLY A 1 439 ? -4.057 -2.902 -12.286 1.00 92.56 439 GLY A O 1
ATOM 3236 N N . ASN A 1 440 ? -3.774 -1.526 -10.537 1.00 92.38 440 ASN A N 1
ATOM 3237 C CA . ASN A 1 440 ? -2.374 -1.184 -10.796 1.00 92.38 440 ASN A CA 1
ATOM 3238 C C . ASN A 1 440 ? -1.427 -1.760 -9.728 1.00 92.38 440 ASN A C 1
ATOM 3240 O O . ASN A 1 440 ? -0.286 -1.327 -9.633 1.00 92.38 440 ASN A O 1
ATOM 3244 N N . THR A 1 441 ? -1.863 -2.699 -8.892 1.00 89.50 441 THR A N 1
ATOM 3245 C CA . THR A 1 441 ? -1.084 -3.152 -7.734 1.00 89.50 441 THR A CA 1
ATOM 3246 C C . THR A 1 441 ? -0.759 -4.635 -7.849 1.00 89.50 441 THR A C 1
ATOM 3248 O O . THR A 1 441 ? -1.603 -5.444 -8.229 1.00 89.50 441 THR A O 1
ATOM 3251 N N . LEU A 1 442 ? 0.487 -4.996 -7.527 1.00 97.44 442 LEU A N 1
ATOM 3252 C CA . LEU A 1 442 ? 0.887 -6.387 -7.332 1.00 97.44 442 LEU A CA 1
ATOM 3253 C C . LEU A 1 442 ? 0.749 -6.738 -5.853 1.00 97.44 442 LEU A C 1
ATOM 3255 O O . LEU A 1 442 ? 1.228 -5.998 -4.996 1.00 97.44 442 LEU A O 1
ATOM 3259 N N . TYR A 1 443 ? 0.181 -7.897 -5.573 1.00 96.75 443 TYR A N 1
ATOM 3260 C CA . TYR A 1 443 ? -0.012 -8.436 -4.239 1.00 96.75 443 TYR A CA 1
ATOM 3261 C C . TYR A 1 443 ? 0.685 -9.785 -4.089 1.00 96.75 443 TYR A C 1
ATOM 3263 O O . TYR A 1 443 ? 0.856 -10.520 -5.064 1.00 96.75 443 TYR A O 1
ATOM 3271 N N . LYS A 1 444 ? 1.051 -10.117 -2.851 1.00 96.38 444 LYS A N 1
ATOM 3272 C CA . LYS A 1 444 ? 1.524 -11.438 -2.434 1.00 96.38 444 LYS A CA 1
ATOM 3273 C C . LYS A 1 444 ? 0.563 -12.034 -1.418 1.00 96.38 444 LYS A C 1
ATOM 3275 O O . LYS A 1 444 ? 0.125 -11.338 -0.510 1.00 96.38 444 LYS A O 1
ATOM 3280 N N . HIS A 1 445 ? 0.252 -13.313 -1.548 1.00 96.12 445 HIS A N 1
ATOM 3281 C CA . HIS A 1 445 ? -0.631 -13.986 -0.610 1.00 96.12 445 HIS A CA 1
ATOM 3282 C C . HIS A 1 445 ? 0.013 -14.079 0.786 1.00 96.12 445 HIS A C 1
ATOM 3284 O O . HIS A 1 445 ? 1.185 -14.440 0.920 1.00 96.12 445 HIS A O 1
ATOM 3290 N N . GLN A 1 446 ? -0.749 -13.738 1.827 1.00 84.19 446 GLN A N 1
ATOM 3291 C CA . GLN A 1 446 ? -0.273 -13.662 3.216 1.00 84.19 446 GLN A CA 1
ATOM 3292 C C . GLN A 1 446 ? -0.128 -15.030 3.882 1.00 84.19 446 GLN A C 1
ATOM 3294 O O . GLN A 1 446 ? 0.650 -15.189 4.825 1.00 84.19 446 GLN A O 1
ATOM 3299 N N . THR A 1 447 ? -0.909 -16.015 3.442 1.00 71.50 447 THR A N 1
ATOM 3300 C CA . THR A 1 447 ? -0.959 -17.325 4.093 1.00 71.50 447 THR A CA 1
ATOM 3301 C C . THR A 1 447 ? -0.266 -18.382 3.253 1.00 71.50 447 THR A C 1
ATOM 3303 O O . THR A 1 447 ? -0.180 -18.287 2.028 1.00 71.50 447 THR A O 1
ATOM 3306 N N . SER A 1 448 ? 0.255 -19.409 3.923 1.00 65.88 448 SER A N 1
ATOM 3307 C CA . SER A 1 448 ? 0.929 -20.500 3.233 1.00 65.88 448 SER A CA 1
ATOM 3308 C C . SER A 1 448 ? -0.032 -21.358 2.412 1.00 65.88 448 SER A C 1
ATOM 3310 O O . SER A 1 448 ? 0.448 -21.947 1.459 1.00 65.88 448 SER A O 1
ATOM 3312 N N . VAL A 1 449 ? -1.332 -21.438 2.756 1.00 73.69 449 VAL A N 1
ATOM 3313 C CA . VAL A 1 449 ? -2.365 -22.234 2.054 1.00 73.69 449 VAL A CA 1
ATOM 3314 C C . VAL A 1 449 ? -3.776 -21.719 2.381 1.00 73.69 449 VAL A C 1
ATOM 3316 O O . VAL A 1 449 ? -4.059 -21.440 3.548 1.00 73.69 449 VAL A O 1
ATOM 3319 N N . GLY A 1 450 ? -4.698 -21.728 1.413 1.00 82.06 450 GLY A N 1
ATOM 3320 C CA . GLY A 1 450 ? -6.143 -21.789 1.672 1.00 82.06 450 GLY A CA 1
ATOM 3321 C C . GLY A 1 450 ? -7.007 -20.969 0.714 1.00 82.06 450 GLY A C 1
ATOM 3322 O O . GLY A 1 450 ? -6.536 -20.442 -0.283 1.00 82.06 450 GLY A O 1
ATOM 3323 N N . THR A 1 451 ? -8.295 -20.844 1.038 1.00 84.69 451 THR A N 1
ATOM 3324 C CA . THR A 1 451 ? -9.259 -19.997 0.303 1.00 84.69 451 THR A CA 1
ATOM 3325 C C . THR A 1 451 ? -9.444 -18.621 0.949 1.00 84.69 451 THR A C 1
ATOM 3327 O O . THR A 1 451 ? -10.367 -17.881 0.611 1.00 84.69 451 THR A O 1
ATOM 3330 N N . ALA A 1 452 ? -8.631 -18.304 1.958 1.00 83.69 452 ALA A N 1
ATOM 3331 C CA . ALA A 1 452 ? -8.723 -17.044 2.674 1.00 83.69 452 ALA A CA 1
ATOM 3332 C C . ALA A 1 452 ? -8.231 -15.910 1.774 1.00 83.69 452 ALA A C 1
ATOM 3334 O O . ALA A 1 452 ? -7.143 -15.983 1.215 1.00 83.69 452 ALA A O 1
ATOM 3335 N N . TRP A 1 453 ? -9.020 -14.849 1.660 1.00 86.06 453 TRP A N 1
ATOM 3336 C CA . TRP A 1 453 ? -8.604 -13.649 0.951 1.00 86.06 453 TRP A CA 1
ATOM 3337 C C . TRP A 1 453 ? -7.693 -12.828 1.869 1.00 86.06 453 TRP A C 1
ATOM 3339 O O . TRP A 1 453 ? -8.171 -12.161 2.782 1.00 86.06 453 TRP A O 1
ATOM 3349 N N . GLY A 1 454 ? -6.378 -12.951 1.686 1.00 86.12 454 GLY A N 1
ATOM 3350 C CA . GLY A 1 454 ? -5.372 -12.255 2.489 1.00 86.12 454 GLY A CA 1
ATOM 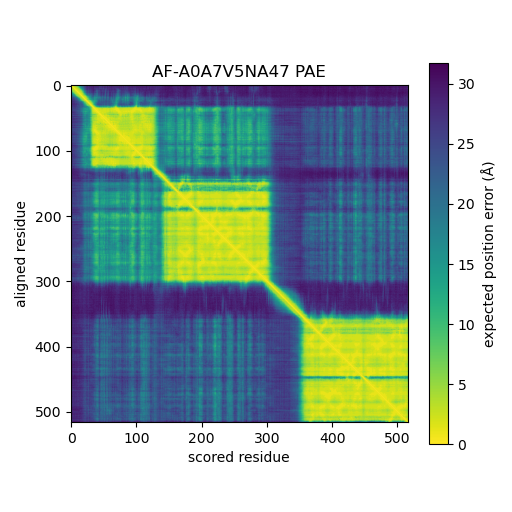3351 C C . GLY A 1 454 ? -4.150 -11.919 1.645 1.00 86.12 454 GLY A C 1
ATOM 3352 O O . GLY A 1 454 ? -3.401 -12.813 1.249 1.00 86.12 454 GLY A O 1
ATOM 3353 N N . TRP A 1 455 ? -3.952 -10.633 1.365 1.00 92.94 455 TRP A N 1
ATOM 3354 C CA . TRP A 1 455 ? -3.004 -10.157 0.361 1.00 92.94 455 TRP A CA 1
ATOM 3355 C C . TRP A 1 455 ? -2.173 -8.983 0.891 1.00 92.94 455 TRP A C 1
ATOM 3357 O O . TRP A 1 455 ? -2.715 -7.966 1.315 1.00 92.94 455 TRP A O 1
ATOM 3367 N N . ASP A 1 456 ? -0.849 -9.106 0.826 1.00 83.81 456 ASP A N 1
ATOM 3368 C CA . ASP A 1 456 ? 0.094 -8.024 1.092 1.00 83.81 456 ASP A CA 1
ATOM 3369 C C . ASP A 1 456 ? 0.390 -7.275 -0.205 1.00 83.81 456 ASP A C 1
ATOM 3371 O O . ASP A 1 456 ? 0.923 -7.847 -1.160 1.00 83.81 456 ASP A O 1
ATOM 3375 N N . ALA A 1 457 ? 0.085 -5.979 -0.243 1.00 85.50 457 ALA A N 1
ATOM 3376 C CA . ALA A 1 457 ? 0.453 -5.136 -1.372 1.00 85.50 457 ALA A CA 1
ATOM 3377 C C . ALA A 1 457 ? 1.984 -5.034 -1.483 1.00 85.50 457 ALA A C 1
ATOM 3379 O O . ALA A 1 457 ? 2.661 -4.563 -0.571 1.00 85.50 457 ALA A O 1
ATOM 3380 N N . LEU A 1 458 ? 2.528 -5.428 -2.634 1.00 82.06 458 LEU A N 1
ATOM 3381 C CA . LEU A 1 458 ? 3.939 -5.266 -2.996 1.00 82.06 458 LEU A CA 1
ATOM 3382 C C . LEU A 1 458 ? 4.213 -3.944 -3.730 1.00 82.06 458 LEU A C 1
ATOM 3384 O O . LEU A 1 458 ? 5.331 -3.726 -4.202 1.00 82.06 458 LEU A O 1
ATOM 3388 N N . GLY A 1 459 ? 3.197 -3.092 -3.876 1.00 72.25 459 GLY A N 1
ATOM 3389 C CA . GLY A 1 459 ? 3.268 -1.791 -4.537 1.00 72.25 459 GLY A CA 1
ATOM 3390 C C . GLY A 1 459 ? 2.816 -1.807 -5.998 1.00 72.25 459 GLY A C 1
ATOM 3391 O O . GLY A 1 459 ? 2.588 -2.863 -6.601 1.00 72.25 459 GLY A O 1
ATOM 3392 N N . ALA A 1 460 ? 2.712 -0.605 -6.564 1.00 81.38 460 ALA A N 1
ATOM 3393 C CA . ALA A 1 460 ? 2.195 -0.377 -7.907 1.00 81.38 460 ALA A CA 1
ATOM 3394 C C . ALA A 1 460 ? 3.031 -1.056 -9.013 1.00 81.38 460 ALA A C 1
ATOM 3396 O O . ALA A 1 460 ? 4.219 -1.368 -8.845 1.00 81.38 460 ALA A O 1
ATOM 3397 N N . LEU A 1 461 ? 2.410 -1.292 -10.167 1.00 89.19 461 LEU A N 1
ATOM 3398 C CA . LEU A 1 461 ? 3.089 -1.721 -11.380 1.00 89.19 461 LEU A CA 1
ATOM 3399 C C . LEU A 1 461 ? 3.764 -0.521 -12.049 1.00 89.19 461 LEU A C 1
ATOM 3401 O O . LEU A 1 461 ? 3.235 0.590 -12.084 1.00 89.19 461 LEU A O 1
ATOM 3405 N N . SER A 1 462 ? 4.963 -0.761 -12.576 1.00 84.00 462 SER A N 1
ATOM 3406 C CA . SER A 1 462 ? 5.726 0.221 -13.338 1.00 84.00 462 SER A CA 1
ATOM 3407 C C . SER A 1 462 ? 6.305 -0.463 -14.583 1.00 84.00 462 SER A C 1
ATOM 3409 O O . SER A 1 462 ? 7.138 -1.365 -14.442 1.00 84.00 462 SER A O 1
ATOM 3411 N N . PRO A 1 463 ? 5.858 -0.085 -15.797 1.00 91.56 463 PRO A N 1
ATOM 3412 C CA . PRO A 1 463 ? 4.855 0.950 -16.070 1.00 91.56 463 PRO A CA 1
ATOM 3413 C C . PRO A 1 463 ? 3.445 0.562 -15.585 1.00 91.56 463 PRO A C 1
ATOM 3415 O O . PRO A 1 463 ? 3.142 -0.619 -15.419 1.00 91.56 463 PRO A O 1
ATOM 3418 N N . ALA A 1 464 ? 2.582 1.564 -15.397 1.00 85.31 464 ALA A N 1
ATOM 3419 C CA . ALA A 1 464 ? 1.167 1.337 -15.105 1.00 85.31 464 ALA A CA 1
ATOM 3420 C C . ALA A 1 464 ? 0.459 0.616 -16.279 1.00 85.31 464 ALA A C 1
ATOM 3422 O O . ALA A 1 464 ? 0.868 0.813 -17.436 1.00 85.31 464 ALA A O 1
ATOM 3423 N N . PRO A 1 465 ? -0.607 -0.172 -16.021 1.00 96.12 465 PRO A N 1
ATOM 3424 C CA . PRO A 1 465 ? -1.380 -0.852 -17.051 1.00 96.12 465 PRO A CA 1
ATOM 3425 C C . PRO A 1 465 ? -1.868 0.102 -18.138 1.00 96.12 465 PRO A C 1
ATOM 3427 O O . PRO A 1 465 ? -2.330 1.209 -17.863 1.00 96.12 465 PRO A O 1
ATOM 3430 N N . GLN A 1 466 ? -1.769 -0.337 -19.389 1.00 96.31 466 GLN A N 1
ATOM 3431 C CA . GLN A 1 466 ? -2.172 0.446 -20.554 1.00 96.31 466 GLN A CA 1
ATOM 3432 C C . GLN A 1 466 ? -3.531 -0.047 -21.050 1.00 96.31 466 GLN A C 1
ATOM 3434 O O . GLN A 1 466 ? -3.642 -1.195 -21.481 1.00 96.31 466 GLN A O 1
ATOM 3439 N N . VAL A 1 467 ? -4.552 0.813 -21.015 1.00 95.88 467 VAL A N 1
ATOM 3440 C CA . VAL A 1 467 ? -5.895 0.506 -21.533 1.00 95.88 467 VAL A CA 1
ATOM 3441 C C . VAL A 1 467 ? -6.055 1.091 -22.934 1.00 95.88 467 VAL A C 1
ATOM 3443 O O . VAL A 1 467 ? -5.837 2.284 -23.148 1.00 95.88 467 VAL A O 1
ATOM 3446 N N . LYS A 1 468 ? -6.457 0.261 -23.899 1.00 95.50 468 LYS A N 1
ATOM 3447 C CA . LYS A 1 468 ? -6.738 0.667 -25.279 1.00 95.50 468 LYS A CA 1
ATOM 3448 C C . LYS A 1 468 ? -7.987 -0.047 -25.789 1.00 95.50 468 LYS A C 1
ATOM 3450 O O . LYS A 1 468 ? -7.933 -1.214 -26.164 1.00 95.50 468 LYS A O 1
ATOM 3455 N N . GLY A 1 469 ? -9.105 0.676 -25.840 1.00 95.75 469 GLY A N 1
ATOM 3456 C CA . GLY A 1 469 ? -10.401 0.081 -26.174 1.00 95.75 469 GLY A CA 1
ATOM 3457 C C . GLY A 1 469 ? -10.797 -0.952 -25.121 1.00 95.75 469 GLY A C 1
ATOM 3458 O O . GLY A 1 469 ? -10.786 -0.641 -23.933 1.00 95.75 469 GLY A O 1
ATOM 3459 N N . ASN A 1 470 ? -11.080 -2.178 -25.554 1.00 97.12 470 ASN A N 1
ATOM 3460 C CA . ASN A 1 470 ? -11.456 -3.282 -24.669 1.00 97.12 470 ASN A CA 1
ATOM 3461 C C . ASN A 1 470 ? -10.263 -4.123 -24.190 1.00 97.12 470 ASN A C 1
ATOM 3463 O O . ASN A 1 470 ? -10.428 -5.222 -23.670 1.00 97.12 470 ASN A O 1
ATOM 3467 N N . THR A 1 471 ? -9.046 -3.632 -24.401 1.00 97.19 471 THR A N 1
ATOM 3468 C CA . THR A 1 471 ? -7.825 -4.353 -24.062 1.00 97.19 471 THR A CA 1
ATOM 3469 C C . THR A 1 471 ? -7.078 -3.625 -22.960 1.00 97.19 471 THR A C 1
ATOM 3471 O O . THR A 1 471 ? -6.876 -2.411 -23.038 1.00 97.19 471 THR A O 1
ATOM 3474 N N . VAL A 1 472 ? -6.594 -4.374 -21.976 1.00 97.81 472 VAL A N 1
ATOM 3475 C CA . VAL A 1 472 ? -5.615 -3.908 -20.993 1.00 97.81 472 VAL A CA 1
ATOM 3476 C C . VAL A 1 472 ? -4.312 -4.686 -21.159 1.00 97.81 472 VAL A C 1
ATOM 3478 O O . VAL A 1 472 ? -4.313 -5.890 -21.404 1.00 97.81 472 VAL A O 1
ATOM 3481 N N . THR A 1 473 ? -3.180 -3.989 -21.071 1.00 98.19 473 THR A N 1
ATOM 3482 C CA . THR A 1 473 ? -1.845 -4.600 -21.074 1.00 98.19 473 THR A CA 1
ATOM 3483 C C . THR A 1 473 ? -1.120 -4.300 -19.769 1.00 98.19 473 THR A C 1
ATOM 3485 O O . THR A 1 473 ? -0.939 -3.136 -19.410 1.00 98.19 473 THR A O 1
ATOM 3488 N N . TYR A 1 474 ? -0.677 -5.355 -19.094 1.00 98.06 474 TYR A N 1
ATOM 3489 C CA . TYR A 1 474 ? 0.146 -5.337 -17.893 1.00 98.06 474 TYR A CA 1
ATOM 3490 C C . TYR A 1 474 ? 1.581 -5.721 -18.247 1.00 98.06 474 TYR A C 1
ATOM 3492 O O . TYR A 1 474 ? 1.815 -6.623 -19.050 1.00 98.06 474 TYR A O 1
ATOM 3500 N N . THR A 1 475 ? 2.543 -5.071 -17.600 1.00 97.31 475 THR A N 1
ATOM 3501 C CA . THR A 1 475 ? 3.965 -5.399 -17.729 1.00 97.31 475 THR A CA 1
ATOM 3502 C C . THR A 1 475 ? 4.554 -5.517 -16.337 1.00 97.31 475 THR A C 1
ATOM 3504 O O . THR A 1 475 ? 4.529 -4.548 -15.579 1.00 97.31 475 THR A O 1
ATOM 3507 N N . ILE A 1 476 ? 5.098 -6.687 -15.998 1.00 96.56 476 ILE A N 1
ATOM 3508 C CA . ILE A 1 476 ? 5.690 -6.932 -14.679 1.00 96.56 476 ILE A CA 1
ATOM 3509 C C . ILE A 1 476 ? 7.121 -7.467 -14.808 1.00 96.56 476 ILE A C 1
ATOM 3511 O O . ILE A 1 476 ? 7.371 -8.336 -15.647 1.00 96.56 476 ILE A O 1
ATOM 3515 N N . PRO A 1 477 ? 8.078 -7.001 -13.985 1.00 95.69 477 PRO A N 1
ATOM 3516 C CA . PRO A 1 477 ? 9.372 -7.661 -13.876 1.00 95.69 477 PRO A CA 1
ATOM 3517 C C . PRO A 1 477 ? 9.178 -9.080 -13.348 1.00 95.69 477 PRO A C 1
ATOM 3519 O O . PRO A 1 477 ? 8.562 -9.288 -12.301 1.00 95.69 477 PRO A O 1
ATOM 3522 N N . ARG A 1 478 ? 9.736 -10.064 -14.046 1.00 95.56 478 ARG A N 1
ATOM 3523 C CA . ARG A 1 478 ? 9.598 -11.483 -13.705 1.00 95.56 478 ARG A CA 1
ATOM 3524 C C . ARG A 1 478 ? 10.139 -11.818 -12.315 1.00 95.56 478 ARG A C 1
ATOM 3526 O O . ARG A 1 478 ? 9.604 -12.681 -11.620 1.00 95.56 478 ARG A O 1
ATOM 3533 N N . SER A 1 479 ? 11.165 -11.088 -11.881 1.00 94.31 479 SER A N 1
ATOM 3534 C CA . SER A 1 479 ? 11.742 -11.196 -10.541 1.00 94.31 479 SER A CA 1
ATOM 3535 C C . SER A 1 479 ? 10.745 -10.868 -9.424 1.00 94.31 479 SER A C 1
ATOM 3537 O O . SER A 1 479 ? 10.864 -11.438 -8.342 1.00 94.31 479 SER A O 1
ATOM 3539 N N . ARG A 1 480 ? 9.730 -10.020 -9.669 1.00 94.00 480 ARG A N 1
ATOM 3540 C CA . ARG A 1 480 ? 8.708 -9.680 -8.659 1.00 94.00 480 ARG A CA 1
ATOM 3541 C C . ARG A 1 480 ? 7.772 -10.841 -8.330 1.00 94.00 480 ARG A C 1
ATOM 3543 O O . ARG A 1 480 ? 7.202 -10.840 -7.247 1.00 94.00 480 ARG A O 1
ATOM 3550 N N . ILE A 1 481 ? 7.643 -11.812 -9.235 1.00 96.50 481 ILE A N 1
ATOM 3551 C CA . ILE A 1 481 ? 6.807 -13.008 -9.059 1.00 96.50 481 ILE A CA 1
ATOM 3552 C C . ILE A 1 481 ? 7.631 -14.303 -9.022 1.00 96.50 481 ILE A C 1
ATOM 3554 O O . ILE A 1 481 ? 7.095 -15.384 -9.222 1.00 96.50 481 ILE A O 1
ATOM 3558 N N . GLY A 1 482 ? 8.952 -14.221 -8.820 1.00 92.94 482 GLY A N 1
ATOM 3559 C CA . GLY A 1 482 ? 9.810 -15.411 -8.729 1.00 92.94 482 GLY A CA 1
ATOM 3560 C C . GLY A 1 482 ? 9.884 -16.264 -10.009 1.00 92.94 482 GLY A C 1
ATOM 3561 O O . GLY A 1 482 ? 10.174 -17.463 -9.925 1.00 92.94 482 GLY A O 1
ATOM 3562 N N . LEU A 1 483 ? 9.629 -15.664 -11.179 1.00 93.38 483 LEU A N 1
ATOM 3563 C CA . LEU A 1 483 ? 9.678 -16.319 -12.490 1.00 93.38 483 LEU A CA 1
ATOM 3564 C C . LEU A 1 483 ? 11.105 -16.269 -13.070 1.00 93.38 483 LEU A C 1
ATOM 3566 O O . LEU A 1 483 ? 11.447 -15.384 -13.857 1.00 93.38 483 LEU A O 1
ATOM 3570 N N . ALA A 1 484 ? 11.956 -17.209 -12.658 1.00 90.25 484 ALA A N 1
ATOM 3571 C CA . ALA A 1 484 ? 13.313 -17.392 -13.194 1.00 90.25 484 ALA A CA 1
ATOM 3572 C C . ALA A 1 484 ? 13.312 -18.134 -14.539 1.00 90.25 484 ALA A C 1
ATOM 3574 O O . ALA A 1 484 ? 12.354 -18.846 -14.804 1.00 90.25 484 ALA A O 1
ATOM 3575 N N . GLU A 1 485 ? 14.376 -17.984 -15.341 1.00 89.19 485 GLU A N 1
ATOM 3576 C CA . GLU A 1 485 ? 14.473 -18.555 -16.695 1.00 89.19 485 GLU A CA 1
ATOM 3577 C C . GLU A 1 485 ? 14.238 -20.074 -16.740 1.00 89.19 485 GLU A C 1
ATOM 3579 O O . GLU A 1 485 ? 14.818 -20.826 -15.953 1.00 89.19 485 GLU A O 1
ATOM 3584 N N . GLY A 1 486 ? 13.368 -20.519 -17.650 1.00 89.19 486 GLY A N 1
ATOM 3585 C CA . GLY A 1 486 ? 12.935 -21.908 -17.817 1.00 89.19 486 GLY A CA 1
ATOM 3586 C C . GLY A 1 486 ? 11.943 -22.412 -16.758 1.00 89.19 486 GLY A C 1
ATOM 3587 O O . GLY A 1 486 ? 11.613 -23.604 -16.749 1.00 89.19 486 GLY A O 1
ATOM 3588 N N . LYS A 1 487 ? 11.464 -21.554 -15.847 1.00 93.31 487 LYS A N 1
ATOM 3589 C CA . LYS A 1 487 ? 10.484 -21.946 -14.825 1.00 93.31 487 LYS A CA 1
ATOM 3590 C C . LYS A 1 487 ? 9.070 -21.827 -15.387 1.00 93.31 487 LYS A C 1
ATOM 3592 O O . LYS A 1 487 ? 8.693 -20.814 -15.961 1.00 93.31 487 LYS A O 1
ATOM 3597 N N . LYS A 1 488 ? 8.250 -22.851 -15.158 1.00 93.75 488 LYS A N 1
ATOM 3598 C CA . LYS A 1 488 ? 6.819 -22.811 -15.482 1.00 93.75 488 LYS A CA 1
ATOM 3599 C C . LYS A 1 488 ? 6.038 -22.216 -14.322 1.00 93.75 488 LYS A C 1
ATOM 3601 O O . LYS A 1 488 ? 6.356 -22.493 -13.168 1.00 93.75 488 LYS A O 1
ATOM 3606 N N . ILE A 1 489 ? 4.990 -21.472 -14.642 1.00 95.81 489 ILE A N 1
ATOM 3607 C CA . ILE A 1 489 ? 4.014 -20.978 -13.664 1.00 95.81 489 ILE A CA 1
ATOM 3608 C C . ILE A 1 489 ? 2.611 -21.373 -14.102 1.00 95.81 489 ILE A C 1
ATOM 3610 O O . ILE A 1 489 ? 2.388 -21.634 -15.290 1.00 95.81 489 ILE A O 1
ATOM 3614 N N . LYS A 1 490 ? 1.662 -21.406 -13.165 1.00 97.44 490 LYS A N 1
ATOM 3615 C CA . LYS A 1 490 ? 0.242 -21.433 -13.533 1.00 97.44 490 LYS A CA 1
ATOM 3616 C C . LYS A 1 490 ? -0.353 -20.042 -13.403 1.00 97.44 490 LYS A C 1
ATOM 3618 O O . LYS A 1 490 ? -0.022 -19.311 -12.472 1.00 97.44 490 LYS A O 1
ATOM 3623 N N . VAL A 1 491 ? -1.224 -19.693 -14.337 1.00 97.88 491 VAL A N 1
ATOM 3624 C CA . VAL A 1 491 ? -1.908 -18.406 -14.384 1.00 97.88 491 VAL A CA 1
ATOM 3625 C C . VAL A 1 491 ? -3.395 -18.610 -14.618 1.00 97.88 491 VAL A C 1
ATOM 3627 O O . VAL A 1 491 ? -3.802 -19.499 -15.369 1.00 97.88 491 VAL A O 1
ATOM 3630 N N . TRP A 1 492 ? -4.203 -17.778 -13.980 1.00 98.38 492 TRP A N 1
ATOM 3631 C CA . TRP A 1 492 ? -5.602 -17.618 -14.339 1.00 98.38 492 TRP A CA 1
ATOM 3632 C C . TRP A 1 492 ? -6.047 -16.184 -14.106 1.00 98.38 492 TRP A C 1
ATOM 3634 O O . TRP A 1 492 ? -5.382 -15.396 -13.429 1.00 98.38 492 TRP A O 1
ATOM 3644 N N . PHE A 1 493 ? -7.178 -15.866 -14.703 1.00 98.25 493 PHE A N 1
ATOM 3645 C CA . PHE A 1 493 ? -7.775 -14.553 -14.723 1.00 98.25 493 PHE A CA 1
ATOM 3646 C C . PHE A 1 493 ? -9.164 -14.663 -14.116 1.00 98.25 493 PHE A C 1
ATOM 3648 O O . PHE A 1 493 ? -9.835 -15.683 -14.271 1.00 98.25 493 PHE A O 1
ATOM 3655 N N . ALA A 1 494 ? -9.589 -13.614 -13.432 1.00 98.00 494 ALA A N 1
ATOM 3656 C CA . ALA A 1 494 ? -10.963 -13.466 -12.999 1.00 98.00 494 ALA A CA 1
ATOM 3657 C C . ALA A 1 494 ? -11.385 -12.015 -13.171 1.00 98.00 494 ALA A C 1
ATOM 3659 O O . ALA A 1 494 ? -10.569 -11.108 -12.985 1.00 98.00 494 ALA A O 1
ATOM 3660 N N . THR A 1 495 ? -12.654 -11.787 -13.473 1.00 97.81 495 THR A N 1
ATOM 3661 C CA . THR A 1 495 ? -13.262 -10.468 -13.309 1.00 97.81 495 THR A CA 1
ATOM 3662 C C . THR A 1 495 ? -14.245 -10.470 -12.157 1.00 97.81 495 THR A C 1
ATOM 3664 O O . THR A 1 495 ? -14.789 -11.510 -11.775 1.00 97.81 495 THR A O 1
ATOM 3667 N N . THR A 1 496 ? -14.470 -9.292 -11.584 1.00 95.88 496 THR A N 1
ATOM 3668 C CA . THR A 1 496 ? -15.414 -9.097 -10.486 1.00 95.88 496 THR A CA 1
ATOM 3669 C C . THR A 1 496 ? -16.446 -8.019 -10.794 1.00 95.88 496 THR A C 1
ATOM 3671 O O . THR A 1 496 ? -16.201 -7.086 -11.563 1.00 95.88 496 THR A O 1
ATOM 3674 N N . ASP A 1 497 ? -17.631 -8.157 -10.198 1.00 91.81 497 ASP A N 1
ATOM 3675 C CA . ASP A 1 497 ? -18.625 -7.084 -10.162 1.00 91.81 497 ASP A CA 1
ATOM 3676 C C . ASP A 1 497 ? -18.305 -6.045 -9.067 1.00 91.81 497 ASP A C 1
ATOM 3678 O O . ASP A 1 497 ? -17.353 -6.168 -8.294 1.00 91.81 497 ASP A O 1
ATOM 3682 N N . ALA A 1 498 ? -19.138 -5.005 -8.962 1.00 84.12 498 ALA A N 1
ATOM 3683 C CA . ALA A 1 498 ? -19.008 -3.976 -7.924 1.00 84.12 498 ALA A CA 1
ATOM 3684 C C . ALA A 1 498 ? -19.144 -4.520 -6.483 1.00 84.12 498 ALA A C 1
ATOM 3686 O O . ALA A 1 498 ? -18.732 -3.857 -5.528 1.00 84.12 498 ALA A O 1
ATOM 3687 N N . SER A 1 499 ? -19.708 -5.719 -6.329 1.00 86.94 499 SER A N 1
ATOM 3688 C CA . SER A 1 499 ? -19.874 -6.437 -5.065 1.00 86.94 499 SER A CA 1
ATOM 3689 C C . SER A 1 499 ? -18.790 -7.498 -4.845 1.00 86.94 499 SER A C 1
ATOM 3691 O O . SER A 1 499 ? -18.880 -8.244 -3.874 1.00 86.94 499 SER A O 1
ATOM 3693 N N . TRP A 1 500 ? -17.744 -7.522 -5.683 1.00 85.88 500 TRP A N 1
ATOM 3694 C CA . TRP A 1 500 ? -16.579 -8.407 -5.580 1.00 85.88 500 TRP A CA 1
ATOM 3695 C C . TRP A 1 500 ? -16.886 -9.885 -5.789 1.00 85.88 500 TRP A C 1
ATOM 3697 O O . TRP A 1 500 ? -16.068 -10.747 -5.464 1.00 85.88 500 TRP A O 1
ATOM 3707 N N . ASN A 1 501 ? -18.038 -10.189 -6.380 1.00 91.12 501 ASN A N 1
ATOM 3708 C CA . ASN A 1 501 ? -18.316 -11.538 -6.831 1.00 91.12 501 ASN A CA 1
ATOM 3709 C C . ASN A 1 501 ? -17.546 -11.775 -8.122 1.00 91.12 501 ASN A C 1
ATOM 3711 O O . ASN A 1 501 ? -17.578 -10.935 -9.021 1.00 91.12 501 ASN A O 1
ATOM 3715 N N . THR A 1 502 ? -16.891 -12.928 -8.226 1.00 95.19 502 THR A N 1
ATOM 3716 C CA . THR A 1 502 ? -16.343 -13.389 -9.500 1.00 95.19 502 THR A CA 1
ATOM 3717 C C . THR A 1 502 ? -17.479 -13.525 -10.506 1.00 95.19 502 THR A C 1
ATOM 3719 O O . THR A 1 502 ? -18.429 -14.269 -10.261 1.00 95.19 502 THR A O 1
ATOM 3722 N N . VAL A 1 503 ? -17.391 -12.790 -11.614 1.00 96.81 503 VAL A N 1
ATOM 3723 C CA . VAL A 1 503 ? -18.393 -12.839 -12.689 1.00 96.81 503 VAL A CA 1
ATOM 3724 C C . VAL A 1 503 ? -17.940 -13.673 -13.868 1.00 96.81 503 VAL A C 1
ATOM 3726 O O . VAL A 1 503 ? -18.804 -14.211 -14.557 1.00 96.81 503 VAL A O 1
ATOM 3729 N N . ASP A 1 504 ? -16.629 -13.782 -14.067 1.00 97.81 504 ASP A N 1
ATOM 3730 C CA . ASP A 1 504 ? -16.026 -14.531 -15.159 1.00 97.81 504 ASP A CA 1
ATOM 3731 C C . ASP A 1 504 ? -14.598 -14.982 -14.815 1.00 97.81 504 ASP A C 1
ATOM 3733 O O . ASP A 1 504 ? -13.948 -14.385 -13.942 1.00 97.81 504 ASP A O 1
ATOM 3737 N N . THR A 1 505 ? -14.114 -16.040 -15.471 1.00 97.44 505 THR A N 1
ATOM 3738 C CA . THR A 1 505 ? -12.783 -16.607 -15.254 1.00 97.44 505 THR A CA 1
ATOM 3739 C C . THR A 1 505 ? -12.178 -17.237 -16.503 1.00 97.44 505 THR A C 1
ATOM 3741 O O . THR A 1 505 ? -12.735 -18.179 -17.041 1.00 97.44 505 THR A O 1
ATOM 3744 N N . LEU A 1 506 ? -10.930 -16.883 -16.818 1.00 97.31 506 LEU A N 1
ATOM 3745 C CA . LEU A 1 506 ? -10.169 -17.492 -17.911 1.00 97.31 506 LEU A CA 1
ATOM 3746 C C . LEU A 1 506 ? -8.941 -18.239 -17.363 1.00 97.31 506 LEU A C 1
ATOM 3748 O O . LEU A 1 506 ? -8.115 -17.639 -16.670 1.00 97.31 506 LEU A O 1
ATOM 3752 N N . PRO A 1 507 ? -8.732 -19.523 -17.689 1.00 96.31 507 PRO A N 1
ATOM 3753 C CA . PRO A 1 507 ? -9.720 -20.444 -18.257 1.00 96.31 507 PRO A CA 1
ATOM 3754 C C . PRO A 1 507 ? -10.795 -20.825 -17.232 1.00 96.31 507 PRO A C 1
ATOM 3756 O O . PRO A 1 507 ? -10.497 -20.908 -16.041 1.00 96.31 507 PRO A O 1
ATOM 3759 N N . ASP A 1 508 ? -11.986 -21.198 -17.701 1.00 91.00 508 ASP A N 1
ATOM 3760 C CA . ASP A 1 508 ? -13.093 -21.735 -16.885 1.00 91.00 508 ASP A CA 1
ATOM 3761 C C . ASP A 1 508 ? -12.714 -22.907 -15.966 1.00 91.00 508 ASP A C 1
ATOM 3763 O O . ASP A 1 508 ? -13.313 -23.129 -14.914 1.00 91.00 508 ASP A O 1
ATOM 3767 N N . GLY A 1 509 ? -11.718 -23.691 -16.379 1.00 92.56 509 GLY A N 1
ATOM 3768 C CA . GLY A 1 509 ? -11.238 -24.860 -15.653 1.00 92.56 509 GLY A CA 1
ATOM 3769 C C . GLY A 1 509 ? -9.992 -24.587 -14.813 1.00 92.56 509 GLY A C 1
ATOM 3770 O O . GLY A 1 509 ? -9.851 -23.569 -14.137 1.00 92.56 509 GLY A O 1
ATOM 3771 N N . GLU A 1 510 ? -9.063 -25.539 -14.852 1.00 92.69 510 GLU A N 1
ATOM 3772 C CA . GLU A 1 510 ? -7.786 -25.420 -14.151 1.00 92.69 510 GLU A CA 1
ATOM 3773 C C . GLU A 1 510 ? -6.924 -24.283 -14.707 1.00 92.69 510 GLU A C 1
ATOM 3775 O O . GLU A 1 510 ? -6.906 -24.032 -15.910 1.00 92.69 510 GLU A O 1
ATOM 3780 N N . ALA A 1 511 ? -6.134 -23.656 -13.832 1.00 93.88 511 ALA A N 1
ATOM 3781 C CA . ALA A 1 511 ? -5.188 -22.614 -14.211 1.00 93.88 511 ALA A CA 1
ATOM 3782 C C . ALA A 1 511 ? -4.262 -23.058 -15.360 1.00 93.88 511 ALA A C 1
ATOM 3784 O O . ALA A 1 511 ? -3.675 -24.147 -15.338 1.00 93.88 511 ALA A O 1
ATOM 3785 N N . ALA A 1 512 ? -4.088 -22.180 -16.347 1.00 93.88 512 ALA A N 1
ATOM 3786 C CA . ALA A 1 512 ? -3.267 -22.450 -17.514 1.00 93.88 512 ALA A CA 1
ATOM 3787 C C . ALA A 1 512 ? -1.786 -22.503 -17.130 1.00 93.88 512 ALA A C 1
ATOM 3789 O O . ALA A 1 512 ? -1.288 -21.654 -16.393 1.00 93.88 512 ALA A O 1
ATOM 3790 N N . THR A 1 513 ? -1.051 -23.482 -17.656 1.00 94.06 513 THR A N 1
ATOM 3791 C CA . THR A 1 513 ? 0.408 -23.517 -17.492 1.00 94.06 513 THR A CA 1
ATOM 3792 C C . THR A 1 513 ? 1.052 -22.610 -18.531 1.00 94.06 513 THR A C 1
ATOM 3794 O O . THR A 1 513 ? 0.919 -22.855 -19.729 1.00 94.06 513 THR A O 1
ATOM 3797 N N . TYR A 1 514 ? 1.786 -21.600 -18.074 1.00 89.38 514 TYR A N 1
ATOM 3798 C CA . TYR A 1 514 ? 2.628 -20.768 -18.922 1.00 89.38 514 TYR A CA 1
ATOM 3799 C C . TYR A 1 514 ? 4.029 -21.395 -19.006 1.00 89.38 514 TYR A C 1
ATOM 3801 O O . TYR A 1 514 ? 4.744 -21.417 -17.995 1.00 89.38 514 TYR A O 1
ATOM 3809 N N . PRO A 1 515 ? 4.421 -21.979 -20.156 1.00 77.25 515 PRO A N 1
ATOM 3810 C CA . PRO A 1 515 ? 5.799 -22.363 -20.396 1.00 77.25 515 PRO A CA 1
ATOM 3811 C C . PRO A 1 515 ? 6.672 -21.124 -20.542 1.00 77.25 515 PRO A C 1
ATOM 3813 O O . PRO A 1 515 ? 6.313 -20.165 -21.225 1.00 77.25 515 PRO A O 1
ATOM 3816 N N . GLU A 1 516 ? 7.849 -21.194 -19.942 1.00 58.16 516 GLU A N 1
ATOM 3817 C CA . GLU A 1 516 ? 8.953 -20.327 -20.307 1.00 58.16 516 GLU A CA 1
ATOM 3818 C C . GLU A 1 516 ? 9.990 -21.071 -21.144 1.00 58.16 516 GLU A C 1
ATOM 3820 O O . GLU A 1 516 ? 10.137 -22.300 -20.937 1.00 58.16 516 GLU A O 1
#

Secondary structure (DSSP, 8-state):
-----PPPP-PPP----------SS---S--S-PPPEEEEEE-TT-HHHHIIIIIITTSHHHHHHHTTSEEEEEETTSHHHHHHHHHTT--SSSEEEEEETTEEEEEEES---HHHHHHHHTTPPP----SS------S-------S--EEEE------SSTTT---EEEEEEETTEEEEEEE-SS---TTTGGGEEEEEE-SS-TTSSB--SS---B-EEEETTEEEEE--SSTT---EEEEEE-EEEEETTEEEEEEEGGGSTT--SEEEEEEEEE-TTS-EEEEESSSS-EEEE-------------------------PPPPPPPPP--------------------------PPPPPSSEEEEEEE--TT-SPTTS--EEEEEEEEETTEEEEEEEESS---GGGEEEEEESS--TTSEE--SSS--B-EEEETTEEEEESSSEES---EEEEEE-SSPPEEETTEEEEEEEGGGGT--TT--EEEEEEEE-TT--EEEEESSSSPEEE--

Radius of gyration: 29.54 Å; Cα contacts (8 Å, |Δi|>4): 1010; chains: 1; bounding box: 82×93×95 Å

Solvent-accessible surface area (backbone atoms only — not comparable to full-atom values): 30102 Å² total; per-residue (Å²): 135,86,83,89,83,82,89,75,88,76,86,76,79,88,75,92,67,88,80,76,85,78,61,99,60,92,81,84,84,65,96,54,92,70,63,39,34,32,40,38,33,28,26,96,89,26,69,49,16,46,41,23,63,69,63,30,55,68,24,60,76,39,42,61,52,49,69,64,35,49,74,44,79,36,54,46,78,44,74,67,26,39,52,53,28,56,76,66,73,45,46,57,46,16,25,40,37,36,23,58,82,94,41,81,73,49,74,49,71,71,61,46,50,56,65,61,52,44,42,51,67,72,67,48,87,69,92,62,84,66,70,66,90,74,93,83,73,96,59,90,65,89,69,68,94,61,87,86,44,48,67,48,70,44,84,71,92,68,30,90,43,47,51,45,20,48,40,28,39,32,33,35,70,54,94,70,20,45,35,40,37,37,32,29,72,29,55,48,46,62,67,43,52,54,32,36,37,40,34,31,14,34,52,65,44,60,93,41,40,33,38,61,99,86,50,57,10,23,35,28,39,35,39,64,42,35,31,25,35,52,68,48,93,48,38,76,47,96,37,68,42,63,48,48,69,33,52,68,39,68,57,70,36,29,43,37,40,40,35,54,41,90,71,52,75,65,65,35,64,37,29,36,33,38,37,36,21,36,43,100,84,72,42,84,38,32,60,29,48,80,89,54,66,48,66,32,68,46,74,75,76,67,76,71,75,72,85,71,78,80,80,87,87,85,91,83,86,89,88,83,89,83,87,84,84,86,79,87,87,81,88,85,88,85,85,84,80,88,84,85,88,86,90,83,88,83,92,81,83,93,87,74,82,86,73,80,74,76,75,78,80,82,76,59,44,67,73,45,78,48,79,42,72,78,79,72,28,42,92,92,36,62,26,56,34,33,37,35,39,19,37,52,86,68,26,41,35,38,37,41,32,34,80,46,69,73,55,52,76,33,38,38,41,35,30,13,42,85,62,45,62,79,30,15,33,28,84,83,75,38,51,8,24,41,30,36,36,43,48,50,33,36,29,34,45,70,51,71,55,44,70,67,93,45,68,44,66,71,22,66,44,74,62,62,60,47,76,59,75,32,31,40,36,43,46,41,57,23,76,82,58,64,52,51,95,70,45,53,30,30,36,35,37,35,19,34,41,94,75,66,46,77,26,25,48,45,52,84,59,61,52,43,76,46,66,88

pLDDT: mean 78.57, std 22.71, range [22.86, 98.5]